Protein 4EEZ (pdb70)

Radius of gyration: 28.67 Å; Cα contacts (8 Å, |Δi|>4): 1860; chains: 2; bounding box: 66×74×79 Å

Nearest PDB structures (foldseek):
  4eez-assembly1_B  TM=1.003E+00  e=6.822E-79  Lactococcus lactis subsp. lactis KF147
  4eex-assembly1_B  TM=1.002E+00  e=4.364E-74  Lactococcus lactis subsp. lactis KF147
  2eer-assembly1_B  TM=9.083E-01  e=1.477E-36  Sulfurisphaera tokodaii str. 7
  1jvb-assembly1_A  TM=9.430E-01  e=3.984E-35  Saccharolobus solfataricus
  1nto-assembly2_E  TM=9.314E-01  e=1.771E-34  Saccharolobus solfataricus

Solvent-accessible surface area: 26015 Å² total; per-residue (Å²): 24,78,0,0,10,2,66,166,123,27,73,5,48,1,55,80,57,136,58,156,32,127,90,30,114,75,72,10,0,23,0,56,8,23,22,0,0,0,7,53,21,3,10,18,1,0,47,26,51,38,38,104,66,46,41,21,2,1,0,2,0,0,0,0,48,1,99,86,58,8,102,109,19,114,51,7,121,93,46,23,74,0,3,2,14,8,9,15,34,6,44,38,147,35,92,10,20,108,71,55,39,14,5,15,1,100,128,36,94,13,0,0,46,54,38,48,2,0,0,0,67,43,4,22,3,10,3,92,32,6,24,108,10,34,148,65,6,69,30,37,31,0,0,0,0,1,7,0,0,4,9,0,12,39,0,0,78,41,3,51,17,127,101,42,22,58,0,0,0,2,7,1,17,11,31,0,2,5,0,0,5,0,0,67,69,37,40,36,1,85,0,0,0,4,16,140,48,80,95,24,1,77,35,0,110,178,32,19,4,53,44,41,5,23,25,53,118,73,81,2,25,86,52,0,54,144,45,27,76,46,58,4,0,32,0,0,0,0,14,16,67,51,94,102,7,0,48,28,0,5,50,0,4,41,7,82,1,31,0,0,1,9,7,8,10,103,34,83,2,32,0,38,1,61,29,0,4,104,47,13,0,40,1,5,5,4,13,15,5,14,73,121,8,8,41,54,0,0,81,46,6,25,99,59,96,2,130,2,51,46,47,60,40,136,14,121,43,1,37,83,0,2,70,41,24,113,62,26,145,9,65,6,11,33,0,0,50,38,114,38,64,0,0,8,2,66,162,120,26,72,5,62,2,54,73,52,147,57,168,34,131,92,29,118,75,72,8,0,20,0,58,9,22,21,0,0,1,0,95,26,4,19,70,2,0,47,26,86,94,37,100,63,46,39,22,1,1,0,4,0,0,0,0,48,2,111,85,58,10,106,109,18,114,49,7,127,90,49,28,77,0,4,2,12,39,12,16,30,4,44,39,149,38,92,10,17,109,74,48,35,14,27,31,1,118,125,38,84,16,0,2,55,55,38,52,2,0,0,0,67,39,5,24,3,11,2,91,29,6,21,107,10,27,143,66,6,62,29,39,27,0,0,4,0,0,12,5,0,2,4,0,12,44,0,1,77,40,3,53,15,132,105,46,20,54,0,0,0,4,8,4,25,53,38,0,11,5,0,0,8,0,0,58,66,35,38,38,2,85,0,0,0,4,19,144,47,83,109,88,1,92,75,2,112,180,44,22,2,56,39,39,2,39,24,68,79,72,72,0,22,102,64,0,60,75,44,28,67,46,55,4,0,30,0,0,0,0,19,29,78,47,78,114,8,0,44,23,0,18,48,0,7,39,7,84,1,25,0,0,0,16,20,49,20,120,86,118,0,25,4,45,1,17,64,6,5,48,37,7,3,30,1,1,7,9,61,6,6,16,69,123,9,9,40,50,0,0,83,45,5,21,96,62,81,2,138,4,72,41,45,57,46,143,10,100,50,1,40,80,0,3,66,41,41,125,66,64,158,35,76,26,29,34,0,0,44,31,57,89,171,222

Secondary structure (P-SEA, 3-state):
cbbbbcccccccbbbbbbbbbccccccccccccccccccaaaaaaaaccccccccbbbbccccccccccccccccccccbbbbbccccccccccccccccccccccccccccccccccccccccccccccccccccccaaaaaaaccaaaaaaaaaaaacccccbbbbbccccaaaaaaaaaaccccccbbbbbcccaaaaaaaaaacccccccccccaaaaaaaaaaccccccccccccccaaaaaaaaaaccccbbbbbcccccbbbbbccccccccbbbbbccccccaaaaaaaaaaaaacccccccccccccaaaaaaaaaaacccccbbbbbcc/cbbbbbcccccccccbbbbbbccccccbbbbcccbbbbcaaaaaaaacccccccccbbbccccccccccccccccccccbbbbbccccccccccccccccccccccccccccccccccccccccccccccccccccccaaaaaaaacaaaaaaaaaaaacccccbbbbbcccccaaaaaaaaaccccccbbbbbcccaaaaaaaaaaccccccccccccaaaaaaaaaccccccbbbbccccaaaaaaaaaaccccbbbbbcccccbbbbbccccccccbbbbbbcccccaaaaaaaaaaaaacccccccccccccaaaaaaaaaaaccccccccccccccc

Structure (mmCIF, N/CA/C/O backbone):
data_4EEZ
#
_entry.id   4EEZ
#
_cell.length_a   124.396
_cell.length_b   126.546
_cell.length_c   94.225
_cell.angle_alpha   90.000
_cell.angle_beta   90.000
_cell.angle_gamma   90.000
#
_symmetry.space_group_name_H-M   'C 2 2 21'
#
loop_
_entity.id
_entity.type
_entity.pdbx_description
1 polymer 'Alcohol dehydrogenase 1'
2 non-polymer 'ZINC ION'
3 non-polymer 'TETRAETHYLENE GLYCOL'
4 water water
#
loop_
_atom_site.group_PDB
_atom_site.id
_atom_site.type_symbol
_atom_site.label_atom_id
_atom_site.label_alt_id
_atom_site.label_comp_id
_atom_site.label_asym_id
_atom_site.label_entity_id
_atom_site.label_seq_id
_atom_site.pdbx_PDB_ins_code
_atom_site.Cartn_x
_atom_site.Cartn_y
_atom_site.Cartn_z
_atom_site.occupancy
_atom_site.B_iso_or_equiv
_atom_site.auth_seq_id
_atom_site.auth_comp_id
_atom_site.auth_asym_id
_atom_site.auth_atom_id
_atom_site.pdbx_PDB_model_num
ATOM 1 N N . MET A 1 1 ? 13.850 -11.466 -43.498 1.00 34.34 1 MET A N 1
ATOM 2 C CA . MET A 1 1 ? 12.856 -10.877 -42.534 1.00 35.89 1 MET A CA 1
ATOM 3 C C . MET A 1 1 ? 13.012 -9.355 -42.545 1.00 33.94 1 MET A C 1
ATOM 4 O O . MET A 1 1 ? 13.944 -8.868 -43.167 1.00 36.01 1 MET A O 1
ATOM 9 N N . LYS A 1 2 ? 12.083 -8.615 -41.933 1.00 33.15 2 LYS A N 1
ATOM 10 C CA . LYS A 1 2 ? 12.078 -7.137 -41.965 1.00 31.16 2 LYS A CA 1
ATOM 11 C C . LYS A 1 2 ? 12.921 -6.629 -40.776 1.00 31.11 2 LYS A C 1
ATOM 12 O O . LYS A 1 2 ? 12.780 -7.139 -39.646 1.00 28.09 2 LYS A O 1
ATOM 16 N N . ALA A 1 3 ? 13.795 -5.648 -41.054 1.00 29.04 3 ALA A N 1
ATOM 17 C CA . ALA A 1 3 ? 14.639 -4.987 -40.054 1.00 27.99 3 ALA A CA 1
ATOM 18 C C . ALA A 1 3 ? 14.647 -3.451 -40.221 1.00 26.71 3 ALA A C 1
ATOM 19 O O . ALA A 1 3 ? 14.463 -2.950 -41.347 1.00 27.16 3 ALA A O 1
ATOM 21 N N . ALA A 1 4 ? 14.892 -2.713 -39.135 1.00 24.94 4 ALA A N 1
ATOM 22 C CA . ALA A 1 4 ? 15.151 -1.274 -39.191 1.00 24.18 4 ALA A CA 1
ATOM 23 C C . ALA A 1 4 ? 16.628 -1.128 -39.046 1.00 24.50 4 ALA A C 1
ATOM 24 O O . ALA A 1 4 ? 17.171 -1.606 -38.031 1.00 24.56 4 ALA A O 1
ATOM 26 N N . VAL A 1 5 ? 17.268 -0.429 -39.977 1.00 22.57 5 VAL A N 1
ATOM 27 C CA . VAL A 1 5 ? 18.724 -0.328 -39.982 1.00 22.19 5 VAL A CA 1
ATOM 28 C C . VAL A 1 5 ? 19.217 1.121 -40.084 1.00 22.01 5 VAL A C 1
ATOM 29 O O . VAL A 1 5 ? 18.508 1.986 -40.569 1.00 22.83 5 VAL A O 1
ATOM 33 N N . VAL A 1 6 ? 20.458 1.354 -39.673 1.00 21.40 6 VAL A N 1
ATOM 34 C CA . VAL A 1 6 ? 21.135 2.648 -39.872 1.00 21.95 6 VAL A CA 1
ATOM 35 C C . VAL A 1 6 ? 21.230 2.911 -41.363 1.00 24.84 6 VAL A C 1
ATOM 36 O O . VAL A 1 6 ? 21.546 1.965 -42.145 1.00 25.94 6 VAL A O 1
ATOM 40 N N . ARG A 1 7 ? 20.880 4.131 -41.781 1.00 25.06 7 ARG A N 1
ATOM 41 C CA . ARG A 1 7 ? 20.933 4.470 -43.213 1.00 27.75 7 ARG A CA 1
ATOM 42 C C . ARG A 1 7 ? 22.352 4.513 -43.773 1.00 30.91 7 ARG A C 1
ATOM 43 O O . ARG A 1 7 ? 23.340 4.747 -43.049 1.00 30.46 7 ARG A O 1
ATOM 51 N N . HIS A 1 8 ? 22.443 4.326 -45.079 1.00 32.38 8 HIS A N 1
ATOM 52 C CA . HIS A 1 8 ? 23.722 4.353 -45.773 1.00 36.07 8 HIS A CA 1
ATOM 53 C C . HIS A 1 8 ? 24.523 5.629 -45.465 1.00 35.76 8 HIS A C 1
ATOM 54 O O . HIS A 1 8 ? 25.735 5.591 -45.182 1.00 36.85 8 HIS A O 1
ATOM 61 N N . ASN A 1 9 ? 23.838 6.766 -45.458 1.00 36.55 9 ASN A N 1
ATOM 62 C CA A ASN A 1 9 ? 24.409 8.043 -45.007 0.50 36.55 9 ASN A CA 1
ATOM 63 C CA B ASN A 1 9 ? 24.424 8.012 -44.991 0.50 36.21 9 ASN A CA 1
ATOM 64 C C . ASN A 1 9 ? 23.706 8.417 -43.691 1.00 35.61 9 ASN A C 1
ATOM 65 O O . ASN A 1 9 ? 22.623 9.013 -43.735 1.00 35.23 9 ASN A O 1
ATOM 74 N N . PRO A 1 10 ? 24.306 8.066 -42.500 1.00 34.63 10 PRO A N 1
ATOM 75 C CA . PRO A 1 10 ? 23.462 8.212 -41.297 1.00 32.75 10 PRO A CA 1
ATOM 76 C C . PRO A 1 10 ? 22.823 9.592 -41.085 1.00 32.79 10 PRO A C 1
ATOM 77 O O . PRO A 1 10 ? 23.543 10.605 -40.991 1.00 32.64 10 PRO A O 1
ATOM 81 N N . ASP A 1 11 ? 21.486 9.648 -40.974 1.00 30.56 11 ASP A N 1
ATOM 82 C CA . ASP A 1 11 ? 20.860 10.952 -40.903 1.00 30.06 11 ASP A CA 1
ATOM 83 C C . ASP A 1 11 ? 19.941 11.092 -39.715 1.00 29.24 11 ASP A C 1
ATOM 84 O O . ASP A 1 11 ? 19.171 12.033 -39.682 1.00 30.64 11 ASP A O 1
ATOM 89 N N . GLY A 1 12 ? 20.015 10.170 -38.745 1.00 26.73 12 GLY A N 1
ATOM 90 C CA . GLY A 1 12 ? 19.170 10.227 -37.527 1.00 24.90 12 GLY A CA 1
ATOM 91 C C . GLY A 1 12 ? 17.969 9.292 -37.650 1.00 24.99 12 GLY A C 1
ATOM 92 O O . GLY A 1 12 ? 17.286 9.086 -36.671 1.00 25.38 12 GLY A O 1
ATOM 93 N N . TYR A 1 13 ? 17.777 8.656 -38.822 1.00 24.51 13 TYR A N 1
ATOM 94 C CA . TYR A 1 13 ? 16.511 7.850 -39.098 1.00 25.66 13 TYR A CA 1
ATOM 95 C C . TYR A 1 13 ? 16.805 6.399 -39.555 1.00 26.38 13 TYR A C 1
ATOM 96 O O . TYR A 1 13 ? 17.956 6.068 -39.844 1.00 25.91 13 TYR A O 1
ATOM 105 N N . ALA A 1 14 ? 15.778 5.548 -39.674 1.00 25.10 14 ALA A N 1
ATOM 106 C CA . ALA A 1 14 ? 16.006 4.181 -40.089 1.00 25.41 14 ALA A CA 1
ATOM 107 C C . ALA A 1 14 ? 15.515 3.946 -41.546 1.00 25.32 14 ALA A C 1
ATOM 108 O O . ALA A 1 14 ? 14.559 4.546 -41.952 1.00 25.69 14 ALA A O 1
ATOM 110 N N . ASP A 1 15 ? 16.142 2.998 -42.247 1.00 27.49 15 ASP A N 1
ATOM 111 C CA . ASP A 1 15 ? 15.573 2.339 -43.425 1.00 29.16 15 ASP A CA 1
ATOM 112 C C . ASP A 1 15 ? 14.929 1.036 -42.981 1.00 28.86 15 ASP A C 1
ATOM 113 O O . ASP A 1 15 ? 15.464 0.358 -42.114 1.00 28.04 15 ASP A O 1
ATOM 118 N N . LEU A 1 16 ? 13.779 0.690 -43.556 1.00 28.39 16 LEU A N 1
ATOM 119 C CA . LEU A 1 16 ? 13.177 -0.636 -43.363 1.00 29.42 16 LEU A CA 1
ATOM 120 C C . LEU A 1 16 ? 13.559 -1.533 -44.530 1.00 30.82 16 LEU A C 1
ATOM 121 O O . LEU A 1 16 ? 13.207 -1.221 -45.681 1.00 30.80 16 LEU A O 1
ATOM 126 N N . VAL A 1 17 ? 14.308 -2.604 -44.234 1.00 30.64 17 VAL A N 1
ATOM 127 C CA . VAL A 1 17 ? 14.891 -3.471 -45.255 1.00 32.87 17 VAL A CA 1
ATOM 128 C C . VAL A 1 17 ? 14.558 -4.957 -44.978 1.00 34.51 17 VAL A C 1
ATOM 129 O O . VAL A 1 17 ? 14.065 -5.333 -43.875 1.00 33.22 17 VAL A O 1
ATOM 133 N N . GLU A 1 18 ? 14.828 -5.786 -45.983 1.00 35.31 18 GLU A N 1
ATOM 134 C CA . GLU A 1 18 ? 14.669 -7.216 -45.890 1.00 38.00 18 GLU A CA 1
ATOM 135 C C . GLU A 1 18 ? 16.069 -7.779 -45.737 1.00 38.66 18 GLU A C 1
ATOM 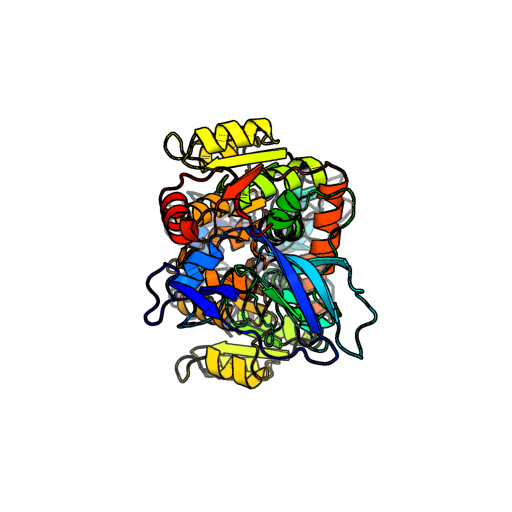136 O O . GLU A 1 18 ? 16.908 -7.552 -46.595 1.00 39.80 18 GLU A O 1
ATOM 142 N N . LYS A 1 19 ? 16.305 -8.508 -44.650 1.00 37.67 19 LYS A N 1
ATOM 143 C CA . LYS A 1 19 ? 17.618 -9.026 -44.312 1.00 38.72 19 LYS A CA 1
ATOM 144 C C . LYS A 1 19 ? 17.511 -10.527 -44.063 1.00 37.98 19 LYS A C 1
ATOM 145 O O . LYS A 1 19 ? 16.534 -11.003 -43.494 1.00 36.93 19 LYS A O 1
ATOM 151 N N . GLU A 1 20 ? 18.547 -11.267 -44.426 1.00 38.11 20 GLU A N 1
ATOM 152 C CA . GLU A 1 20 ? 18.542 -12.674 -44.170 1.00 36.98 20 GLU A CA 1
ATOM 153 C C . GLU A 1 20 ? 19.678 -12.984 -43.198 1.00 35.03 20 GLU A C 1
ATOM 154 O O . GLU A 1 20 ? 20.824 -12.569 -43.420 1.00 32.56 20 GLU A O 1
ATOM 160 N N . LEU A 1 21 ? 19.352 -13.604 -42.053 1.00 32.69 21 LEU A N 1
ATOM 161 C CA . LEU A 1 21 ? 20.368 -13.736 -41.009 1.00 31.66 21 LEU A CA 1
ATOM 162 C C . LEU A 1 21 ? 21.337 -14.853 -41.359 1.00 32.55 21 LEU A C 1
ATOM 163 O O . LEU A 1 21 ? 20.936 -15.843 -41.978 1.00 33.39 21 LEU A O 1
ATOM 168 N N . ARG A 1 22 ? 22.613 -14.680 -41.021 1.00 31.73 22 ARG A N 1
ATOM 169 C CA . ARG A 1 22 ? 23.598 -15.769 -41.226 1.00 33.58 22 ARG A CA 1
ATOM 170 C C . ARG A 1 22 ? 23.224 -16.992 -40.331 1.00 34.17 22 ARG A C 1
ATOM 171 O O . ARG A 1 22 ? 22.341 -16.861 -39.425 1.00 33.94 22 ARG A O 1
ATOM 179 N N . ALA A 1 23 ? 23.884 -18.142 -40.529 1.00 33.52 23 ALA A N 1
ATOM 180 C CA . ALA A 1 23 ? 23.580 -19.323 -39.723 1.00 33.44 23 ALA A CA 1
ATOM 181 C C . ALA A 1 23 ? 24.167 -19.063 -38.321 1.00 32.26 23 ALA A C 1
ATOM 182 O O . ALA A 1 23 ? 25.137 -18.349 -38.186 1.00 30.97 23 ALA A O 1
ATOM 184 N N . ILE A 1 24 ? 23.587 -19.656 -37.284 1.00 33.04 24 ILE A N 1
ATOM 185 C CA . ILE A 1 24 ? 24.110 -19.426 -35.906 1.00 31.80 24 ILE A CA 1
ATOM 186 C C . ILE A 1 24 ? 25.345 -20.248 -35.603 1.00 32.38 24 ILE A C 1
ATOM 187 O O . ILE A 1 24 ? 25.520 -21.304 -36.186 1.00 31.49 24 ILE A O 1
ATOM 192 N N . LYS A 1 25 ? 26.201 -19.746 -34.718 1.00 31.10 25 LYS A N 1
ATOM 193 C CA . LYS A 1 25 ? 27.407 -20.469 -34.297 1.00 32.69 25 LYS A CA 1
ATOM 194 C C . LYS A 1 25 ? 27.057 -21.378 -33.120 1.00 31.05 25 LYS A C 1
ATOM 195 O O . LYS A 1 25 ? 25.899 -21.302 -32.627 1.00 30.59 25 LYS A O 1
ATOM 201 N N . PRO A 1 26 ? 28.004 -22.234 -32.663 1.00 30.27 26 PRO A N 1
ATOM 202 C CA . PRO A 1 26 ? 27.565 -23.209 -31.650 1.00 30.59 26 PRO A CA 1
ATOM 203 C C . PRO A 1 26 ? 27.206 -22.644 -30.267 1.00 30.27 26 PRO A C 1
ATOM 204 O O . PRO A 1 26 ? 26.509 -23.337 -29.490 1.00 30.62 26 PRO A O 1
ATOM 208 N N . ASN A 1 27 ? 27.632 -21.413 -29.972 1.00 28.03 27 ASN A N 1
ATOM 209 C CA . ASN A 1 27 ? 27.295 -20.780 -28.709 1.00 27.90 27 ASN A CA 1
ATOM 210 C C . ASN A 1 27 ? 26.153 -19.747 -28.892 1.00 27.01 27 ASN A C 1
ATOM 211 O O . ASN A 1 27 ? 25.926 -18.896 -28.031 1.00 27.55 27 ASN A O 1
ATOM 216 N N . GLU A 1 28 ? 25.462 -19.772 -30.021 1.00 27.44 28 GLU A N 1
ATOM 217 C CA . GLU A 1 28 ? 24.447 -18.739 -30.276 1.00 25.98 28 GLU A CA 1
ATOM 218 C C . GLU A 1 28 ? 23.030 -19.262 -30.271 1.00 27.04 28 GLU A C 1
ATOM 219 O O . GLU A 1 28 ? 22.827 -20.469 -30.289 1.00 25.85 28 GLU A O 1
ATOM 225 N N . ALA A 1 29 ? 22.041 -18.357 -30.241 1.00 27.09 29 ALA A N 1
ATOM 226 C CA . ALA A 1 29 ? 20.653 -18.784 -30.391 1.00 27.53 29 ALA A CA 1
ATOM 227 C C . ALA A 1 29 ? 20.019 -17.864 -31.412 1.00 27.59 29 ALA A C 1
ATOM 228 O O . ALA A 1 29 ? 20.471 -16.727 -31.576 1.00 28.17 29 ALA A O 1
ATOM 230 N N . LEU A 1 30 ? 19.034 -18.385 -32.141 1.00 27.79 30 LEU A N 1
ATOM 231 C CA . LEU A 1 30 ? 18.221 -17.566 -33.014 1.00 26.79 30 LEU A CA 1
ATOM 232 C C . LEU A 1 30 ? 16.904 -17.271 -32.327 1.00 26.88 30 LEU A C 1
ATOM 233 O O . LEU A 1 30 ? 16.248 -18.220 -31.856 1.00 28.80 30 LEU A O 1
ATOM 238 N N . LEU A 1 31 ? 16.510 -15.986 -32.311 1.00 26.52 31 LEU A N 1
ATOM 239 C CA . LEU A 1 31 ? 15.215 -15.513 -31.742 1.00 26.76 31 LEU A CA 1
ATOM 240 C C . LEU A 1 31 ? 14.242 -15.122 -32.816 1.00 27.24 31 LEU A C 1
ATOM 241 O O . LEU A 1 31 ? 14.639 -14.481 -33.780 1.00 27.71 31 LEU A O 1
ATOM 246 N N . ASP A 1 32 ? 12.977 -15.497 -32.606 1.00 29.07 32 ASP A N 1
ATOM 247 C CA . ASP A 1 32 ? 11.828 -14.817 -33.203 1.00 31.22 32 ASP A CA 1
ATOM 248 C C . ASP A 1 32 ? 11.425 -13.688 -32.285 1.00 29.60 32 ASP A C 1
ATOM 249 O O . ASP A 1 32 ? 10.957 -13.927 -31.156 1.00 28.41 32 ASP A O 1
ATOM 254 N N . MET A 1 33 ? 11.598 -12.468 -32.762 1.00 28.37 33 MET A N 1
ATOM 255 C CA . MET A 1 33 ? 11.417 -11.333 -31.848 1.00 27.40 33 MET A CA 1
ATOM 256 C C . MET A 1 33 ? 9.993 -11.151 -31.549 1.00 27.14 33 MET A C 1
ATOM 257 O O . MET A 1 33 ? 9.182 -11.323 -32.421 1.00 27.24 33 MET A O 1
ATOM 262 N N . GLU A 1 34 ? 9.699 -10.751 -30.320 1.00 26.61 34 GLU A N 1
ATOM 263 C CA . GLU A 1 34 ? 8.382 -10.313 -29.925 1.00 27.10 34 GLU A CA 1
ATOM 264 C C . GLU A 1 34 ? 8.245 -8.791 -29.884 1.00 27.19 34 GLU A C 1
ATOM 265 O O . GLU A 1 34 ? 7.269 -8.276 -30.404 1.00 27.10 34 GLU A O 1
ATOM 271 N N . TYR A 1 35 ? 9.224 -8.073 -29.265 1.00 24.60 35 TYR A N 1
ATOM 272 C CA . TYR A 1 35 ? 9.137 -6.627 -28.981 1.00 22.84 35 TYR A CA 1
ATOM 273 C C . TYR A 1 35 ? 10.504 -6.042 -29.031 1.00 23.65 35 TYR A C 1
ATOM 274 O O . TYR A 1 35 ? 11.483 -6.760 -28.778 1.00 22.35 35 TYR A O 1
ATOM 283 N N . CYS A 1 36 ? 10.614 -4.777 -29.408 1.00 23.57 36 CYS A N 1
ATOM 284 C CA . CYS A 1 36 ? 11.902 -4.064 -29.203 1.00 21.85 36 CYS A CA 1
ATOM 285 C C . CYS A 1 36 ? 11.574 -2.578 -28.878 1.00 22.80 36 CYS A C 1
ATOM 286 O O . CYS A 1 36 ? 10.942 -1.889 -29.691 1.00 21.98 36 CYS A O 1
ATOM 289 N N . GLY A 1 37 ? 11.959 -2.086 -27.696 1.00 21.56 37 GLY A N 1
ATOM 290 C CA . GLY A 1 37 ? 11.675 -0.715 -27.369 1.00 20.08 37 GLY A CA 1
ATOM 291 C C . GLY A 1 37 ? 12.560 0.208 -28.172 1.00 24.03 37 GLY A C 1
ATOM 292 O O . GLY A 1 37 ? 13.616 -0.215 -28.612 1.00 24.14 37 GLY A O 1
ATOM 293 N N . VAL A 1 38 ? 12.106 1.449 -28.404 1.00 22.88 38 VAL A N 1
ATOM 294 C CA . VAL A 1 38 ? 12.952 2.489 -28.983 1.00 24.29 38 VAL A CA 1
ATOM 295 C C . VAL A 1 38 ? 13.606 3.371 -27.887 1.00 24.09 38 VAL A C 1
ATOM 296 O O . VAL A 1 38 ? 12.908 3.962 -27.094 1.00 25.50 38 VAL A O 1
ATOM 300 N N . CYS A 1 39 ? 14.930 3.512 -27.906 1.00 25.07 39 CYS A N 1
ATOM 301 C CA . CYS A 1 39 ? 15.691 4.226 -26.845 1.00 24.81 39 CYS A CA 1
ATOM 302 C C . CYS A 1 39 ? 16.391 5.405 -27.504 1.00 25.62 39 CYS A C 1
ATOM 303 O O . CYS A 1 39 ? 16.725 5.353 -28.715 1.00 25.19 39 CYS A O 1
ATOM 306 N N . HIS A 1 40 ? 16.627 6.474 -26.739 1.00 24.35 40 HIS A N 1
ATOM 307 C CA . HIS A 1 40 ? 17.305 7.638 -27.311 1.00 23.99 40 HIS A CA 1
ATOM 308 C C . HIS A 1 40 ? 18.662 7.214 -27.866 1.00 23.69 40 HIS A C 1
ATOM 309 O O . HIS A 1 40 ? 19.152 7.788 -28.837 1.00 24.24 40 HIS A O 1
ATOM 316 N N . THR A 1 41 ? 19.282 6.189 -27.306 1.00 22.04 41 THR A N 1
ATOM 317 C CA . THR A 1 41 ? 20.577 5.785 -27.848 1.00 24.04 41 THR A CA 1
ATOM 318 C C . THR A 1 41 ? 20.464 5.287 -29.316 1.00 23.84 41 THR A C 1
ATOM 319 O O . THR A 1 41 ? 21.360 5.528 -30.080 1.00 24.41 41 THR A O 1
ATOM 323 N N . ASP A 1 42 ? 19.400 4.571 -29.673 1.00 23.12 42 ASP A N 1
ATOM 324 C CA . ASP A 1 42 ? 19.124 4.288 -31.126 1.00 22.89 42 ASP A CA 1
ATOM 325 C C . ASP A 1 42 ? 19.193 5.541 -31.982 1.00 22.17 42 ASP A C 1
ATOM 326 O O . ASP A 1 42 ? 19.723 5.515 -33.072 1.00 21.89 42 ASP A O 1
ATOM 331 N N . LEU A 1 43 ? 18.568 6.633 -31.539 1.00 24.02 43 LEU A N 1
ATOM 332 C CA . LEU A 1 43 ? 18.629 7.902 -32.294 1.00 23.78 43 LEU A CA 1
ATOM 333 C C . LEU A 1 43 ? 20.023 8.461 -32.380 1.00 23.80 43 LEU A C 1
ATOM 334 O O . LEU A 1 43 ? 20.392 8.934 -33.475 1.00 23.62 43 LEU A O 1
ATOM 339 N N . HIS A 1 44 ? 20.782 8.427 -31.266 1.00 24.55 44 HIS A N 1
ATOM 340 C CA . HIS A 1 44 ? 22.219 8.861 -31.379 1.00 25.55 44 HIS A CA 1
ATOM 341 C C . HIS A 1 44 ? 22.994 7.968 -32.364 1.00 25.44 44 HIS A C 1
ATOM 342 O O . HIS A 1 44 ? 23.824 8.460 -33.167 1.00 26.15 44 HIS A O 1
ATOM 349 N N . VAL A 1 45 ? 22.721 6.659 -32.330 1.00 23.89 45 VAL A N 1
ATOM 350 C CA . VAL A 1 45 ? 23.476 5.755 -33.219 1.00 23.65 45 VAL A CA 1
ATOM 351 C C . VAL A 1 45 ? 23.120 6.109 -34.668 1.00 25.75 45 VAL A C 1
ATOM 352 O O . VAL A 1 45 ? 24.002 6.302 -35.505 1.00 29.19 45 VAL A O 1
ATOM 356 N N . ALA A 1 46 ? 21.820 6.179 -34.975 1.00 24.75 46 ALA A N 1
ATOM 357 C CA . ALA A 1 46 ? 21.335 6.444 -36.338 1.00 24.66 46 ALA A CA 1
ATOM 358 C C . ALA A 1 46 ? 21.773 7.809 -36.922 1.00 23.67 46 ALA A C 1
ATOM 359 O O . ALA A 1 46 ? 21.804 8.004 -38.161 1.00 24.36 46 ALA A O 1
ATOM 361 N N . ALA A 1 47 ? 22.066 8.740 -36.011 1.00 26.51 47 ALA A N 1
ATOM 362 C CA . ALA A 1 47 ? 22.576 10.119 -36.349 1.00 27.83 47 ALA A CA 1
ATOM 363 C C . ALA A 1 47 ? 24.073 10.120 -36.632 1.00 28.10 47 ALA A C 1
ATOM 364 O O . ALA A 1 47 ? 24.656 11.119 -37.106 1.00 30.90 47 ALA A O 1
ATOM 366 N N . GLY A 1 48 ? 24.733 9.014 -36.363 1.00 27.86 48 GLY A N 1
ATOM 367 C CA . GLY A 1 48 ? 26.186 8.990 -36.586 1.00 29.36 48 GLY A CA 1
ATOM 368 C C . GLY A 1 48 ? 26.998 9.574 -35.432 1.00 30.68 48 GLY A C 1
ATOM 369 O O . GLY A 1 48 ? 28.180 9.755 -35.571 1.00 29.99 48 GLY A O 1
ATOM 370 N N . ASP A 1 49 ? 26.354 9.849 -34.294 1.00 30.14 49 ASP A N 1
ATOM 371 C CA . ASP A 1 49 ? 27.046 10.464 -33.157 1.00 32.66 49 ASP A CA 1
ATOM 372 C C . ASP A 1 49 ? 28.248 9.633 -32.689 1.00 32.83 49 ASP A C 1
ATOM 373 O O . ASP A 1 49 ? 29.278 10.196 -32.249 1.00 33.25 49 ASP A O 1
ATOM 378 N N . PHE A 1 50 ? 28.124 8.317 -32.791 1.00 30.67 50 PHE A N 1
ATOM 379 C CA . PHE A 1 50 ? 29.213 7.448 -32.400 1.00 32.43 50 PHE A CA 1
ATOM 380 C C . PHE A 1 50 ? 29.933 6.765 -33.558 1.00 32.71 50 PHE A C 1
ATOM 381 O O . PHE A 1 50 ? 30.454 5.642 -33.414 1.00 33.41 50 PHE A O 1
ATOM 389 N N . GLY A 1 51 ? 29.986 7.453 -34.695 1.00 31.32 51 GLY A N 1
ATOM 390 C CA . GLY A 1 51 ? 30.553 6.846 -35.902 1.00 33.10 51 GLY A CA 1
ATOM 391 C C . GLY A 1 51 ? 29.531 6.224 -36.855 1.00 32.51 51 GLY A C 1
ATOM 392 O O . GLY A 1 51 ? 28.340 6.078 -36.523 1.00 32.03 51 GLY A O 1
ATOM 393 N N . ASN A 1 52 ? 29.998 5.915 -38.081 1.00 32.05 52 ASN A N 1
ATOM 394 C CA . ASN A 1 52 ? 29.136 5.487 -39.148 1.00 30.73 52 ASN A CA 1
ATOM 395 C C . ASN A 1 52 ? 28.818 3.986 -39.047 1.00 30.01 52 ASN A C 1
ATOM 396 O O . ASN A 1 52 ? 29.677 3.164 -39.332 1.00 29.00 52 ASN A O 1
ATOM 401 N N . LYS A 1 53 ? 27.579 3.614 -38.699 1.00 27.77 53 LYS A N 1
ATOM 402 C CA . LYS A 1 53 ? 27.238 2.182 -38.562 1.00 26.80 53 LYS A CA 1
ATOM 403 C C . LYS A 1 53 ? 26.211 1.792 -39.587 1.00 26.61 53 LYS A C 1
ATOM 404 O O . LYS A 1 53 ? 25.273 1.025 -39.330 1.00 25.14 53 LYS A O 1
ATOM 410 N N . ALA A 1 54 ? 26.374 2.355 -40.800 1.00 27.63 54 ALA A N 1
ATOM 411 C CA . ALA A 1 54 ? 25.468 2.087 -41.853 1.00 26.86 54 ALA A CA 1
ATOM 412 C C . ALA A 1 54 ? 25.130 0.603 -42.010 1.00 27.17 54 ALA A C 1
ATOM 413 O O . ALA A 1 54 ? 26.040 -0.231 -42.078 1.00 27.65 54 ALA A O 1
ATOM 415 N N . GLY A 1 55 ? 23.864 0.250 -42.156 1.00 26.63 55 GLY A N 1
ATOM 416 C CA . GLY A 1 55 ? 23.513 -1.182 -42.402 1.00 25.87 55 GLY A CA 1
ATOM 417 C C . GLY A 1 55 ? 23.237 -2.028 -41.135 1.00 25.40 55 GLY A C 1
ATOM 418 O O . GLY A 1 55 ? 22.567 -3.085 -41.198 1.00 26.90 55 GLY A O 1
ATOM 419 N N . THR A 1 56 ? 23.669 -1.564 -39.991 1.00 24.16 56 THR A N 1
ATOM 420 C CA . THR A 1 56 ? 23.478 -2.326 -38.696 1.00 25.10 56 THR A CA 1
ATOM 421 C C . THR A 1 56 ? 22.011 -2.269 -38.237 1.00 24.30 56 THR A C 1
ATOM 422 O O . THR A 1 56 ? 21.402 -1.182 -38.303 1.00 24.57 56 THR A O 1
ATOM 426 N N . VAL A 1 57 ? 21.461 -3.403 -37.783 1.00 22.61 57 VAL A N 1
ATOM 427 C CA . VAL A 1 57 ? 20.118 -3.441 -37.286 1.00 21.83 57 VAL A CA 1
ATOM 428 C C . VAL A 1 57 ? 20.110 -2.699 -35.953 1.00 22.73 57 VAL A C 1
ATOM 429 O O . VAL A 1 57 ? 21.031 -2.939 -35.127 1.00 22.94 57 VAL A O 1
ATOM 433 N N . LEU A 1 58 ? 19.119 -1.804 -35.753 1.00 20.19 58 LEU A N 1
ATOM 434 C CA . LEU A 1 58 ? 19.045 -0.995 -34.569 1.00 21.91 58 LEU A CA 1
ATOM 435 C C . LEU A 1 58 ? 18.402 -1.802 -33.443 1.00 22.52 58 LEU A C 1
ATOM 436 O O . LEU A 1 58 ? 17.970 -2.931 -33.641 1.00 23.48 58 LEU A O 1
ATOM 441 N N . GLY A 1 59 ? 18.375 -1.258 -32.230 1.00 21.83 59 GLY A N 1
ATOM 442 C CA . GLY A 1 59 ? 17.492 -1.865 -31.206 1.00 21.66 59 GLY A CA 1
ATOM 443 C C . GLY A 1 59 ? 18.284 -2.594 -30.106 1.00 20.70 59 GLY A C 1
ATOM 444 O O . GLY A 1 59 ? 18.999 -3.504 -30.370 1.00 19.79 59 GLY A O 1
ATOM 445 N N . HIS A 1 60 ? 18.114 -2.201 -28.859 1.00 18.93 60 HIS A N 1
ATOM 446 C CA . HIS A 1 60 ? 18.728 -2.944 -27.797 1.00 19.86 60 HIS A CA 1
ATOM 447 C C . HIS A 1 60 ? 17.817 -2.925 -26.588 1.00 19.95 60 HIS A C 1
ATOM 448 O O . HIS A 1 60 ? 18.264 -2.907 -25.417 1.00 20.96 60 HIS A O 1
ATOM 455 N N . GLU A 1 61 ? 16.498 -2.968 -26.857 1.00 20.45 61 GLU A N 1
ATOM 456 C CA . GLU A 1 61 ? 15.501 -3.250 -25.832 1.00 19.89 61 GLU A CA 1
ATOM 457 C C . GLU A 1 61 ? 14.669 -4.435 -26.346 1.00 21.73 61 GLU A C 1
ATOM 458 O O . GLU A 1 61 ? 13.457 -4.372 -26.385 1.00 19.82 61 GLU A O 1
ATOM 464 N N . GLY A 1 62 ? 15.347 -5.492 -26.823 1.00 20.05 62 GLY A N 1
ATOM 465 C CA . GLY A 1 62 ? 14.656 -6.566 -27.532 1.00 20.88 62 GLY A CA 1
ATOM 466 C C . GLY A 1 62 ? 14.220 -7.675 -26.584 1.00 21.89 62 GLY A C 1
ATOM 467 O O . GLY A 1 62 ? 14.937 -8.029 -25.594 1.00 21.39 62 GLY A O 1
ATOM 468 N N . ILE A 1 63 ? 13.026 -8.229 -26.861 1.00 21.74 63 ILE A N 1
ATOM 469 C CA . ILE A 1 63 ? 12.497 -9.399 -26.139 1.00 20.54 63 ILE A CA 1
ATOM 470 C C . ILE A 1 63 ? 12.087 -10.426 -27.235 1.00 22.16 63 ILE A C 1
ATOM 471 O O . ILE A 1 63 ? 11.343 -10.051 -28.217 1.00 22.98 63 ILE A O 1
ATOM 476 N N . GLY A 1 64 ? 12.574 -11.645 -27.129 1.00 22.55 64 GLY A N 1
ATOM 477 C CA . GLY A 1 64 ? 12.196 -12.671 -28.170 1.00 24.66 64 GLY A CA 1
ATOM 478 C C . GLY A 1 64 ? 12.238 -14.070 -27.659 1.00 23.57 64 GLY A C 1
ATOM 479 O O . GLY A 1 64 ? 12.661 -14.326 -26.506 1.00 24.45 64 GLY A O 1
ATOM 480 N N . ILE A 1 65 ? 11.786 -14.991 -28.504 1.00 23.51 65 ILE A N 1
ATOM 481 C CA . ILE A 1 65 ? 11.580 -16.413 -28.114 1.00 24.80 65 ILE A CA 1
ATOM 482 C C . ILE A 1 65 ? 12.596 -17.237 -28.864 1.00 23.94 65 ILE A C 1
ATOM 483 O O . ILE A 1 65 ? 12.708 -17.116 -30.077 1.00 25.97 65 ILE A O 1
ATOM 488 N N . VAL A 1 66 ? 13.381 -18.015 -28.158 1.00 25.23 66 VAL A N 1
ATOM 489 C CA . VAL A 1 66 ? 14.400 -18.854 -28.778 1.00 24.30 66 VAL A CA 1
ATOM 490 C C . VAL A 1 66 ? 13.797 -19.872 -29.747 1.00 27.67 66 VAL A C 1
ATOM 491 O O . VAL A 1 66 ? 12.958 -20.664 -29.346 1.00 27.47 66 VAL A O 1
ATOM 495 N N . LYS A 1 67 ? 14.215 -19.811 -31.007 1.00 26.93 67 LYS A N 1
ATOM 496 C CA . LYS A 1 67 ? 13.692 -20.661 -32.024 1.00 31.03 67 LYS A CA 1
ATOM 497 C C . LYS A 1 67 ? 14.692 -21.816 -32.364 1.00 30.96 67 LYS A C 1
ATOM 498 O O . LYS A 1 67 ? 14.271 -22.899 -32.729 1.00 30.85 67 LYS A O 1
ATOM 504 N N . GLU A 1 68 ? 15.996 -21.552 -32.256 1.00 29.66 68 GLU A N 1
ATOM 505 C CA . GLU A 1 68 ? 17.053 -22.480 -32.596 1.00 32.74 68 GLU A CA 1
ATOM 506 C C . GLU A 1 68 ? 18.227 -22.205 -31.636 1.00 31.26 68 GLU A C 1
ATOM 507 O O . GLU A 1 68 ? 18.443 -21.043 -31.256 1.00 28.62 68 GLU A O 1
ATOM 513 N N . ILE A 1 69 ? 18.955 -23.242 -31.228 1.00 30.19 69 ILE A N 1
ATOM 514 C CA . ILE A 1 69 ? 20.187 -23.036 -30.433 1.00 29.98 69 ILE A CA 1
ATOM 515 C C . ILE A 1 69 ? 21.391 -23.698 -31.106 1.00 30.47 69 ILE A C 1
ATOM 516 O O . ILE A 1 69 ? 21.235 -24.688 -31.811 1.00 30.17 69 ILE A O 1
ATOM 521 N N . GLY A 1 70 ? 22.574 -23.162 -30.893 1.00 29.43 70 GLY A N 1
ATOM 522 C CA . GLY A 1 70 ? 23.773 -23.854 -31.291 1.00 32.66 70 GLY A CA 1
ATOM 523 C C . GLY A 1 70 ? 24.015 -25.146 -30.508 1.00 32.69 70 GLY A C 1
ATOM 524 O O . GLY A 1 70 ? 23.470 -25.337 -29.417 1.00 32.53 70 GLY A O 1
ATOM 525 N N . ALA A 1 71 ? 24.894 -25.975 -31.050 1.00 34.52 71 ALA A N 1
ATOM 526 C CA . ALA A 1 71 ? 25.268 -27.296 -30.482 1.00 36.56 71 ALA A CA 1
ATOM 527 C C . ALA A 1 71 ? 25.867 -27.223 -29.072 1.00 37.88 71 ALA A C 1
ATOM 528 O O . ALA A 1 71 ? 25.686 -28.162 -28.287 1.00 38.01 71 ALA A O 1
ATOM 530 N N . ASP A 1 72 ? 26.540 -26.111 -28.717 1.00 38.14 72 ASP A N 1
ATOM 531 C CA . ASP A 1 72 ? 27.122 -25.963 -27.389 1.00 38.94 72 ASP A CA 1
ATOM 532 C C . ASP A 1 72 ? 26.232 -25.268 -26.386 1.00 37.31 72 ASP A C 1
ATOM 533 O O . ASP A 1 72 ? 26.623 -25.119 -25.235 1.00 37.20 72 ASP A O 1
ATOM 538 N N . VAL A 1 73 ? 25.025 -24.878 -26.777 1.00 35.90 73 VAL A N 1
ATOM 539 C CA . VAL A 1 73 ? 24.209 -24.084 -25.845 1.00 34.41 73 VAL A CA 1
ATOM 540 C C . VAL A 1 73 ? 23.524 -24.975 -24.791 1.00 33.91 73 VAL A C 1
ATOM 541 O O . VAL A 1 73 ? 22.808 -25.901 -25.157 1.00 32.87 73 VAL A O 1
ATOM 545 N N . SER A 1 74 ? 23.755 -24.656 -23.504 1.00 33.28 74 SER A N 1
ATOM 546 C CA . SER A 1 74 ? 23.136 -25.362 -22.363 1.00 34.64 74 SER A CA 1
ATOM 547 C C . SER A 1 74 ? 22.319 -24.363 -21.496 1.00 34.74 74 SER A C 1
ATOM 548 O O . SER A 1 74 ? 21.377 -24.761 -20.753 1.00 35.22 74 SER A O 1
ATOM 551 N N . SER A 1 75 ? 22.635 -23.070 -21.620 1.00 31.96 75 SER A N 1
ATOM 552 C CA . SER A 1 75 ? 21.962 -22.087 -20.785 1.00 30.74 75 SER A CA 1
ATOM 553 C C . SER A 1 75 ? 20.579 -21.812 -21.317 1.00 30.52 75 SER A C 1
ATOM 554 O O . SER A 1 75 ? 19.735 -21.443 -20.545 1.00 31.78 75 SER A O 1
ATOM 557 N N . LEU A 1 76 ? 20.327 -21.956 -22.624 1.00 29.56 76 LEU A N 1
ATOM 558 C CA . LEU A 1 76 ? 18.958 -21.693 -23.109 1.00 30.37 76 LEU A CA 1
ATOM 559 C C . LEU A 1 76 ? 18.368 -22.923 -23.776 1.00 31.29 76 LEU A C 1
ATOM 560 O O . LEU A 1 76 ? 19.072 -23.749 -24.302 1.00 31.97 76 LEU A O 1
ATOM 565 N N . GLN A 1 77 ? 17.058 -22.994 -23.847 1.00 32.99 77 GLN A N 1
ATOM 566 C CA . GLN A 1 77 ? 16.443 -23.995 -24.718 1.00 33.63 77 GLN A CA 1
ATOM 567 C C . GLN A 1 77 ? 15.403 -23.348 -25.621 1.00 32.86 77 GLN A C 1
ATOM 568 O O . GLN A 1 77 ? 14.945 -22.254 -25.334 1.00 30.92 77 GLN A O 1
ATOM 574 N N . VAL A 1 78 ? 15.023 -24.027 -26.703 1.00 33.09 78 VAL A N 1
ATOM 575 C CA . VAL A 1 78 ? 13.985 -23.559 -27.591 1.00 32.80 78 VAL A CA 1
ATOM 576 C C . VAL A 1 78 ? 12.717 -23.206 -26.814 1.00 32.92 78 VAL A C 1
ATOM 577 O O . VAL A 1 78 ? 12.267 -23.966 -25.945 1.00 32.70 78 VAL A O 1
ATOM 581 N N . GLY A 1 79 ? 12.099 -22.075 -27.115 1.00 32.17 79 GLY A N 1
ATOM 582 C CA . GLY A 1 79 ? 10.907 -21.690 -26.381 1.00 30.54 79 GLY A CA 1
ATOM 583 C C . GLY A 1 79 ? 11.203 -20.704 -25.235 1.00 31.35 79 GLY A C 1
ATOM 584 O O . GLY A 1 79 ? 10.281 -20.031 -24.774 1.00 30.46 79 GLY A O 1
ATOM 585 N N . ASP A 1 80 ? 12.445 -20.622 -24.753 1.00 29.83 80 ASP A N 1
ATOM 586 C CA . ASP A 1 80 ? 12.801 -19.585 -23.717 1.00 29.34 80 ASP A CA 1
ATOM 587 C C . ASP A 1 80 ? 12.566 -18.186 -24.202 1.00 27.86 80 ASP A C 1
ATOM 588 O O . ASP A 1 80 ? 12.811 -17.876 -25.396 1.00 27.13 80 ASP A O 1
ATOM 593 N N . ARG A 1 81 ? 12.008 -17.344 -23.324 1.00 25.73 81 ARG A N 1
ATOM 594 C CA . ARG A 1 81 ? 11.987 -15.913 -23.600 1.00 26.67 81 ARG A CA 1
ATOM 595 C C . ARG A 1 81 ? 13.245 -15.172 -23.053 1.00 26.07 81 ARG A C 1
ATOM 596 O O . ARG A 1 81 ? 13.578 -15.256 -21.849 1.00 24.41 81 ARG A O 1
ATOM 604 N N . VAL A 1 82 ? 13.918 -14.463 -23.937 1.00 24.24 82 VAL A N 1
ATOM 605 C CA . VAL A 1 82 ? 15.185 -13.795 -23.589 1.00 21.04 82 VAL A CA 1
ATOM 606 C C . VAL A 1 82 ? 15.251 -12.362 -24.101 1.00 21.72 82 VAL A C 1
ATOM 607 O O . VAL A 1 82 ? 14.378 -11.899 -24.885 1.00 23.44 82 VAL A O 1
ATOM 611 N N . SER A 1 83 ? 16.305 -11.636 -23.701 1.00 22.12 83 SER A N 1
ATOM 612 C CA . SER A 1 83 ? 16.461 -10.216 -23.990 1.00 20.21 83 SER A CA 1
ATOM 613 C C . SER A 1 83 ? 17.677 -9.926 -24.894 1.00 21.32 83 SER A C 1
ATOM 614 O O . SER A 1 83 ? 18.651 -10.703 -25.005 1.00 20.57 83 SER A O 1
ATOM 617 N N . VAL A 1 84 ? 17.598 -8.783 -25.580 1.00 21.10 84 VAL A N 1
ATOM 618 C CA . VAL A 1 84 ? 18.655 -8.331 -26.437 1.00 21.53 84 VAL A CA 1
ATOM 619 C C . VAL A 1 84 ? 18.891 -6.889 -25.946 1.00 21.39 84 VAL A C 1
ATOM 620 O O . VAL A 1 84 ? 18.089 -5.937 -26.250 1.00 21.56 84 VAL A O 1
ATOM 624 N N . ALA A 1 85 ? 19.952 -6.749 -25.165 1.00 21.94 85 ALA A N 1
ATOM 625 C CA . ALA A 1 85 ? 20.270 -5.492 -24.474 1.00 20.86 85 ALA A CA 1
ATOM 626 C C . ALA A 1 85 ? 21.507 -4.835 -25.045 1.00 19.31 85 ALA A C 1
ATOM 627 O O . ALA A 1 85 ? 22.229 -5.423 -25.890 1.00 20.95 85 ALA A O 1
ATOM 629 N N . TRP A 1 86 ? 21.753 -3.605 -24.610 1.00 17.27 86 TRP A N 1
ATOM 630 C CA . TRP A 1 86 ? 22.922 -2.859 -25.153 1.00 18.41 86 TRP A CA 1
ATOM 631 C C . TRP A 1 86 ? 24.170 -3.751 -24.941 1.00 19.12 86 TRP A C 1
ATOM 632 O O . TRP A 1 86 ? 25.067 -3.914 -25.848 1.00 20.27 86 TRP A O 1
ATOM 643 N N . PHE A 1 87 ? 24.319 -4.224 -23.697 1.00 18.01 87 PHE A N 1
ATOM 644 C CA . PHE A 1 87 ? 25.513 -5.111 -23.388 1.00 17.65 87 PHE A CA 1
ATOM 645 C C . PHE A 1 87 ? 25.199 -6.466 -23.991 1.00 19.92 87 PHE A C 1
ATOM 646 O O . PHE A 1 87 ? 24.352 -7.228 -23.481 1.00 21.26 87 PHE A O 1
ATOM 654 N N . PHE A 1 88 ? 25.706 -6.732 -25.177 1.00 20.81 88 PHE A N 1
ATOM 655 C CA . PHE A 1 88 ? 25.208 -7.899 -25.951 1.00 19.86 88 PHE A CA 1
ATOM 656 C C . PHE A 1 88 ? 26.220 -9.020 -25.793 1.00 19.99 88 PHE A C 1
ATOM 657 O O . PHE A 1 88 ? 25.818 -10.189 -25.707 1.00 22.97 88 PHE A O 1
ATOM 665 N N . GLU A 1 89 ? 27.502 -8.675 -25.727 1.00 19.65 89 GLU A N 1
ATOM 666 C CA . GLU A 1 89 ? 28.552 -9.674 -25.460 1.00 22.45 89 GLU A CA 1
ATOM 667 C C . GLU A 1 89 ? 29.839 -9.011 -24.921 1.00 24.99 89 GLU A C 1
ATOM 668 O O . GLU A 1 89 ? 30.250 -7.982 -25.472 1.00 26.56 89 GLU A O 1
ATOM 674 N N . GLY A 1 90 ? 30.457 -9.580 -23.855 1.00 23.56 90 GLY A N 1
ATOM 675 C CA . GLY A 1 90 ? 31.771 -9.111 -23.378 1.00 22.43 90 GLY A CA 1
ATOM 676 C C . GLY A 1 90 ? 32.745 -10.232 -23.583 1.00 24.16 90 GLY A C 1
ATOM 677 O O . GLY A 1 90 ? 32.309 -11.342 -23.897 1.00 24.90 90 GLY A O 1
ATOM 678 N N . CYS A 1 91 ? 34.050 -9.952 -23.466 1.00 22.82 91 CYS A N 1
ATOM 679 C CA . CYS A 1 91 ? 35.097 -10.936 -23.708 1.00 25.18 91 CYS A CA 1
ATOM 680 C C . CYS A 1 91 ? 35.101 -12.017 -22.630 1.00 27.06 91 CYS A C 1
ATOM 681 O O . CYS A 1 91 ? 35.443 -13.130 -22.937 1.00 29.03 91 CYS A O 1
ATOM 684 N N . GLY A 1 92 ? 34.704 -11.696 -21.386 1.00 27.26 92 GLY A N 1
ATOM 685 C CA . GLY A 1 92 ? 34.666 -12.702 -20.313 1.00 26.21 92 GLY A CA 1
ATOM 686 C C . GLY A 1 92 ? 35.919 -12.743 -19.462 1.00 26.00 92 GLY A C 1
ATOM 687 O O . GLY A 1 92 ? 35.842 -13.127 -18.316 1.00 29.15 92 GLY A O 1
ATOM 688 N N . HIS A 1 93 ? 37.043 -12.198 -19.920 1.00 23.17 93 HIS A N 1
ATOM 689 C CA . HIS A 1 93 ? 38.313 -12.496 -19.215 1.00 22.40 93 HIS A CA 1
ATOM 690 C C . HIS A 1 93 ? 39.176 -11.287 -18.905 1.00 22.64 93 HIS A C 1
ATOM 691 O O . HIS A 1 93 ? 40.246 -11.425 -18.236 1.00 21.93 93 HIS A O 1
ATOM 698 N N . CYS A 1 94 ? 38.698 -10.112 -19.300 1.00 21.00 94 CYS A N 1
ATOM 699 C CA . CYS A 1 94 ? 39.525 -8.919 -19.056 1.00 21.60 94 CYS A CA 1
ATOM 700 C C . CYS A 1 94 ? 39.254 -8.418 -17.624 1.00 20.62 94 CYS A C 1
ATOM 701 O O . CYS A 1 94 ? 38.397 -8.916 -16.953 1.00 19.63 94 CYS A O 1
ATOM 704 N N . GLU A 1 95 ? 39.946 -7.416 -17.187 1.00 18.70 95 GLU A N 1
ATOM 705 C CA . GLU A 1 95 ? 39.874 -6.983 -15.798 1.00 20.94 95 GLU A CA 1
ATOM 706 C C . GLU A 1 95 ? 38.529 -6.397 -15.537 1.00 19.53 95 GLU A C 1
ATOM 707 O O . GLU A 1 95 ? 38.107 -6.483 -14.403 1.00 21.49 95 GLU A O 1
ATOM 713 N N . TYR A 1 96 ? 37.817 -5.887 -16.554 1.00 20.77 96 TYR A N 1
ATOM 714 C CA . TYR A 1 96 ? 36.394 -5.439 -16.360 1.00 18.74 96 TYR A CA 1
ATOM 715 C C . TYR A 1 96 ? 35.409 -6.587 -16.248 1.00 21.16 96 TYR A C 1
ATOM 716 O O . TYR A 1 96 ? 34.470 -6.563 -15.365 1.00 20.98 96 TYR A O 1
ATOM 725 N N . CYS A 1 97 ? 35.523 -7.537 -17.166 1.00 20.73 97 CYS A N 1
ATOM 726 C CA . CYS A 1 97 ? 34.611 -8.709 -17.131 1.00 23.43 97 CYS A CA 1
ATOM 727 C C . CYS A 1 97 ? 34.788 -9.584 -15.840 1.00 23.43 97 CYS A C 1
ATOM 728 O O . CYS A 1 97 ? 33.868 -10.301 -15.469 1.00 26.94 97 CYS A O 1
ATOM 731 N N . VAL A 1 98 ? 35.978 -9.599 -15.236 1.00 23.15 98 VAL A N 1
ATOM 732 C CA . VAL A 1 98 ? 36.303 -10.532 -14.128 1.00 22.34 98 VAL A CA 1
ATOM 733 C C . VAL A 1 98 ? 36.087 -9.864 -12.762 1.00 22.86 98 VAL A C 1
ATOM 734 O O . VAL A 1 98 ? 35.934 -10.555 -11.748 1.00 24.53 98 VAL A O 1
ATOM 738 N N . SER A 1 99 ? 35.924 -8.531 -12.752 1.00 21.63 99 SER A N 1
ATOM 739 C CA . SER A 1 99 ? 35.764 -7.790 -11.491 1.00 21.71 99 SER A CA 1
ATOM 740 C C . SER A 1 99 ? 34.329 -7.340 -11.248 1.00 21.88 99 SER A C 1
ATOM 741 O O . SER A 1 99 ? 34.071 -6.583 -10.311 1.00 19.84 99 SER A O 1
ATOM 744 N N . GLY A 1 100 ? 33.373 -7.864 -12.029 1.00 19.91 100 GLY A N 1
ATOM 745 C CA . GLY A 1 100 ? 31.950 -7.428 -11.810 1.00 20.03 100 GLY A CA 1
ATOM 746 C C . GLY A 1 100 ? 31.517 -6.135 -12.496 1.00 19.22 100 GLY A C 1
ATOM 747 O O . GLY A 1 100 ? 30.397 -5.656 -12.264 1.00 19.72 100 GLY A O 1
ATOM 748 N N . ASN A 1 101 ? 32.303 -5.710 -13.476 1.00 18.47 101 ASN A N 1
ATOM 749 C CA . ASN A 1 101 ? 32.178 -4.483 -14.221 1.00 18.33 101 ASN A CA 1
ATOM 750 C C . ASN A 1 101 ? 32.144 -4.716 -15.751 1.00 18.88 101 ASN A C 1
ATOM 751 O O . ASN A 1 101 ? 32.723 -3.905 -16.519 1.00 18.96 101 ASN A O 1
ATOM 756 N N . GLU A 1 102 ? 31.417 -5.753 -16.201 1.00 17.53 102 GLU A N 1
ATOM 757 C CA . GLU A 1 102 ? 31.611 -6.234 -17.565 1.00 17.51 102 GLU A CA 1
ATOM 758 C C . GLU A 1 102 ? 31.108 -5.238 -18.587 1.00 19.43 102 GLU A C 1
ATOM 759 O O . GLU A 1 102 ? 31.563 -5.319 -19.711 1.00 17.00 102 GLU A O 1
ATOM 765 N N . THR A 1 103 ? 30.189 -4.282 -18.268 1.00 18.74 103 THR A N 1
ATOM 766 C CA . THR A 1 103 ? 29.799 -3.380 -19.374 1.00 19.43 103 THR A CA 1
ATOM 767 C C . THR A 1 103 ? 30.915 -2.460 -19.859 1.00 18.58 103 THR A C 1
ATOM 768 O O . THR A 1 103 ? 30.843 -1.952 -20.982 1.00 19.23 103 THR A O 1
ATOM 772 N N . PHE A 1 104 ? 31.953 -2.310 -19.062 1.00 19.19 104 PHE A N 1
ATOM 773 C CA . PHE A 1 104 ? 33.075 -1.501 -19.513 1.00 19.07 104 PHE A CA 1
ATOM 774 C C . PHE A 1 104 ? 34.108 -2.278 -20.348 1.00 20.53 104 PHE A C 1
ATOM 775 O O . PHE A 1 104 ? 35.139 -1.720 -20.739 1.00 19.59 104 PHE A O 1
ATOM 783 N N . CYS A 1 105 ? 33.829 -3.543 -20.629 1.00 20.21 105 CYS A N 1
ATOM 784 C CA . CYS A 1 105 ? 34.711 -4.360 -21.478 1.00 20.79 105 CYS A CA 1
ATOM 785 C C . CYS A 1 105 ? 35.128 -3.546 -22.733 1.00 21.75 105 CYS A C 1
ATOM 786 O O . CYS A 1 105 ? 34.290 -2.973 -23.433 1.00 21.31 105 CYS A O 1
ATOM 789 N N . ARG A 1 106 ? 36.424 -3.390 -22.979 1.00 22.42 106 ARG A N 1
ATOM 790 C CA . ARG A 1 106 ? 36.863 -2.661 -24.215 1.00 23.19 106 ARG A CA 1
ATOM 791 C C . ARG A 1 106 ? 36.529 -3.471 -25.491 1.00 25.50 106 ARG A C 1
ATOM 792 O O . ARG A 1 106 ? 36.499 -2.892 -26.596 1.00 26.38 106 ARG A O 1
ATOM 800 N N . GLU A 1 107 ? 36.306 -4.799 -25.360 1.00 24.06 107 GLU A N 1
ATOM 801 C CA . GLU A 1 107 ? 35.945 -5.607 -26.524 1.00 27.05 107 GLU A CA 1
ATOM 802 C C . GLU A 1 107 ? 34.446 -5.842 -26.584 1.00 25.95 107 GLU A C 1
ATOM 803 O O . GLU A 1 107 ? 33.979 -6.766 -27.287 1.00 25.86 107 GLU A O 1
ATOM 809 N N . VAL A 1 108 ? 33.680 -5.027 -25.836 1.00 23.42 108 VAL A N 1
ATOM 810 C CA . VAL A 1 108 ? 32.215 -5.202 -25.809 1.00 20.14 108 VAL A CA 1
ATOM 811 C C . VAL A 1 108 ? 31.605 -5.208 -27.212 1.00 22.38 108 VAL A C 1
ATOM 812 O O . VAL A 1 108 ? 32.069 -4.467 -28.103 1.00 22.74 108 VAL A O 1
ATOM 816 N N . LYS A 1 109 ? 30.570 -6.047 -27.431 1.00 22.43 109 LYS A N 1
ATOM 817 C CA . LYS A 1 109 ? 29.668 -5.894 -28.574 1.00 23.10 109 LYS A CA 1
ATOM 818 C C . LYS A 1 109 ? 28.394 -5.275 -27.994 1.00 21.77 109 LYS A C 1
ATOM 819 O O . LYS A 1 109 ? 27.891 -5.682 -26.899 1.00 20.62 109 LYS A O 1
ATOM 825 N N . ASN A 1 110 ? 27.921 -4.256 -28.686 1.00 21.11 110 ASN A N 1
ATOM 826 C CA . ASN A 1 110 ? 26.711 -3.524 -28.329 1.00 20.64 110 ASN A CA 1
ATOM 827 C C . ASN A 1 110 ? 25.603 -3.629 -29.342 1.00 21.34 110 ASN A C 1
ATOM 828 O O . ASN A 1 110 ? 25.778 -3.219 -30.477 1.00 21.98 110 ASN A O 1
ATOM 833 N N . ALA A 1 111 ? 24.471 -4.228 -28.926 1.00 22.33 111 ALA A N 1
ATOM 834 C CA . ALA A 1 111 ? 23.345 -4.467 -29.826 1.00 22.22 111 ALA A CA 1
ATOM 835 C C . ALA A 1 111 ? 22.869 -3.184 -30.407 1.00 22.45 111 ALA A C 1
ATOM 836 O O . ALA A 1 111 ? 22.695 -2.193 -29.690 1.00 20.40 111 ALA A O 1
ATOM 838 N N . GLY A 1 112 ? 22.668 -3.165 -31.725 1.00 22.07 112 GLY A N 1
ATOM 839 C CA . GLY A 1 112 ? 22.136 -1.929 -32.314 1.00 22.28 112 GLY A CA 1
ATOM 840 C C . GLY A 1 112 ? 23.227 -0.872 -32.559 1.00 23.87 112 GLY A C 1
ATOM 841 O O . GLY A 1 112 ? 22.936 0.338 -32.753 1.00 26.05 112 GLY A O 1
ATOM 842 N N . TYR A 1 113 ? 24.483 -1.275 -32.482 1.00 22.17 113 TYR A N 1
ATOM 843 C CA . TYR A 1 113 ? 25.566 -0.317 -32.647 1.00 22.57 113 TYR A CA 1
ATOM 844 C C . TYR A 1 113 ? 26.724 -1.008 -33.310 1.00 24.26 113 TYR A C 1
ATOM 845 O O . TYR A 1 113 ? 26.995 -0.789 -34.525 1.00 24.72 113 TYR A O 1
ATOM 854 N N . SER A 1 114 ? 27.369 -1.913 -32.580 1.00 24.40 114 SER A N 1
ATOM 855 C CA . SER A 1 114 ? 28.508 -2.621 -33.131 1.00 24.82 114 SER A CA 1
ATOM 856 C C . SER A 1 114 ? 28.123 -4.063 -33.465 1.00 25.10 114 SER A C 1
ATOM 857 O O . SER A 1 114 ? 28.962 -4.816 -33.975 1.00 27.46 114 SER A O 1
ATOM 860 N N . VAL A 1 115 ? 26.861 -4.448 -33.275 1.00 24.64 115 VAL A N 1
ATOM 861 C CA . VAL A 1 115 ? 26.405 -5.734 -33.740 1.00 26.53 115 VAL A CA 1
ATOM 862 C C . VAL A 1 115 ? 24.927 -5.561 -33.985 1.00 25.33 115 VAL A C 1
ATOM 863 O O . VAL A 1 115 ? 24.300 -4.747 -33.356 1.00 23.50 115 VAL A O 1
ATOM 867 N N . ASP A 1 116 ? 24.364 -6.285 -34.939 1.00 23.77 116 ASP A N 1
ATOM 868 C CA . ASP A 1 116 ? 22.924 -6.185 -35.205 1.00 24.64 116 ASP A CA 1
ATOM 869 C C . ASP A 1 116 ? 22.106 -6.342 -33.921 1.00 24.43 116 ASP A C 1
ATOM 870 O O . ASP A 1 116 ? 22.405 -7.211 -33.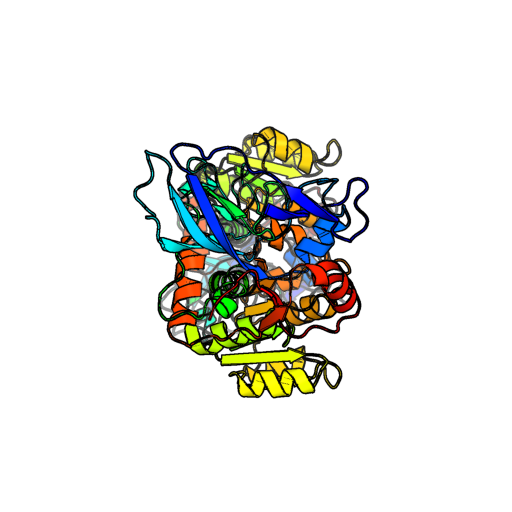117 1.00 25.45 116 ASP A O 1
ATOM 875 N N . GLY A 1 117 ? 21.044 -5.538 -33.770 1.00 22.92 117 GLY A N 1
ATOM 876 C CA . GLY A 1 117 ? 20.289 -5.465 -32.539 1.00 22.88 117 GLY A CA 1
ATOM 877 C C . GLY A 1 117 ? 18.949 -6.149 -32.702 1.00 24.00 117 GLY A C 1
ATOM 878 O O . GLY A 1 117 ? 18.731 -6.943 -33.640 1.00 24.48 117 GLY A O 1
ATOM 879 N N . GLY A 1 118 ? 18.014 -5.774 -31.850 1.00 24.42 118 GLY A N 1
ATOM 880 C CA . GLY A 1 118 ? 16.688 -6.401 -31.873 1.00 24.82 118 GLY A CA 1
ATOM 881 C C . GLY A 1 118 ? 15.507 -5.768 -32.584 1.00 24.18 118 GLY A C 1
ATOM 882 O O . GLY A 1 118 ? 14.433 -6.332 -32.474 1.00 25.57 118 GLY A O 1
ATOM 883 N N . MET A 1 119 ? 15.695 -4.657 -33.328 1.00 24.30 119 MET A N 1
ATOM 884 C CA . MET A 1 119 ? 14.631 -4.019 -34.037 1.00 25.44 119 MET A CA 1
ATOM 885 C C . MET A 1 119 ? 14.398 -4.673 -35.425 1.00 26.09 119 MET A C 1
ATOM 886 O O . MET A 1 119 ? 14.543 -4.023 -36.468 1.00 25.45 119 MET A O 1
ATOM 891 N N . ALA A 1 120 ? 14.036 -5.957 -35.398 1.00 26.67 120 ALA A N 1
ATOM 892 C CA . ALA A 1 120 ? 13.855 -6.779 -36.607 1.00 26.77 120 ALA A CA 1
ATOM 893 C C . ALA A 1 120 ? 13.048 -7.983 -36.186 1.00 27.61 120 ALA A C 1
ATOM 894 O O . ALA A 1 120 ? 12.969 -8.314 -34.966 1.00 26.02 120 ALA A O 1
ATOM 896 N N . GLU A 1 121 ? 12.509 -8.705 -37.166 1.00 26.34 121 GLU A N 1
ATOM 897 C CA . GLU A 1 121 ? 11.687 -9.830 -36.841 1.00 26.39 121 GLU A CA 1
ATOM 898 C C . GLU A 1 121 ? 12.473 -10.984 -36.190 1.00 26.96 121 GLU A C 1
ATOM 899 O O . GLU A 1 121 ? 11.867 -11.819 -35.504 1.00 26.18 121 GLU A O 1
ATOM 905 N N . GLU A 1 122 ? 13.778 -11.085 -36.477 1.00 27.84 122 GLU A N 1
ATOM 906 C CA . GLU A 1 122 ? 14.633 -12.131 -35.911 1.00 27.69 122 GLU A CA 1
ATOM 907 C C . GLU A 1 122 ? 15.919 -11.511 -35.480 1.00 27.09 122 GLU A C 1
ATOM 908 O O . GLU A 1 122 ? 16.275 -10.469 -36.020 1.00 26.37 122 GLU A O 1
ATOM 914 N N . ALA A 1 123 ? 16.636 -12.171 -34.548 1.00 24.32 123 ALA A N 1
ATOM 915 C CA . ALA A 1 123 ? 17.930 -11.728 -34.089 1.00 24.63 123 ALA A CA 1
ATOM 916 C C . ALA A 1 123 ? 18.710 -12.922 -33.644 1.00 24.83 123 ALA A C 1
ATOM 917 O O . ALA A 1 123 ? 18.154 -13.929 -33.097 1.00 24.93 123 ALA A O 1
ATOM 919 N N . ILE A 1 124 ? 19.988 -12.818 -33.876 1.00 23.33 124 ILE A N 1
ATOM 920 C CA . ILE A 1 124 ? 20.941 -13.767 -33.303 1.00 23.63 124 ILE A CA 1
ATOM 921 C C . ILE A 1 124 ? 21.478 -13.189 -31.954 1.00 24.87 124 ILE A C 1
ATOM 922 O O . ILE A 1 124 ? 21.799 -11.984 -31.861 1.00 25.04 124 ILE A O 1
ATOM 927 N N . VAL A 1 125 ? 21.556 -14.044 -30.934 1.00 24.98 125 VAL A N 1
ATOM 928 C CA . VAL A 1 125 ? 22.194 -13.639 -29.647 1.00 24.85 125 VAL A CA 1
ATOM 929 C C . VAL A 1 125 ? 23.230 -14.678 -29.330 1.00 24.16 125 VAL A C 1
ATOM 930 O O . VAL A 1 125 ? 23.197 -15.828 -29.841 1.00 23.74 125 VAL A O 1
ATOM 934 N N . VAL A 1 126 ? 24.167 -14.236 -28.520 1.00 24.61 126 VAL A N 1
ATOM 935 C CA . VAL A 1 126 ? 25.041 -15.130 -27.796 1.00 23.82 126 VAL A CA 1
ATOM 936 C C . VAL A 1 126 ? 24.319 -15.653 -26.535 1.00 23.15 126 VAL A C 1
ATOM 937 O O . VAL A 1 126 ? 23.972 -14.884 -25.660 1.00 22.12 126 VAL A O 1
ATOM 941 N N . ALA A 1 127 ? 24.098 -16.963 -26.485 1.00 23.71 127 ALA A N 1
ATOM 942 C CA . ALA A 1 127 ? 23.161 -17.544 -25.560 1.00 24.81 127 ALA A CA 1
ATOM 943 C C . ALA A 1 127 ? 23.470 -17.242 -24.096 1.00 24.32 127 ALA A C 1
ATOM 944 O O . ALA A 1 127 ? 22.562 -16.889 -23.375 1.00 24.06 127 ALA A O 1
ATOM 946 N N . ASP A 1 128 ? 24.733 -17.344 -23.687 1.00 24.61 128 ASP A N 1
ATOM 947 C CA . ASP A 1 128 ? 25.073 -17.145 -22.276 1.00 26.13 128 ASP A CA 1
ATOM 948 C C . ASP A 1 128 ? 25.028 -15.644 -21.938 1.00 24.93 128 ASP A C 1
ATOM 949 O O . ASP A 1 128 ? 25.157 -15.268 -20.785 1.00 25.13 128 ASP A O 1
ATOM 954 N N . TYR A 1 129 ? 24.849 -14.793 -22.945 1.00 24.72 129 TYR A N 1
ATOM 955 C CA . TYR A 1 129 ? 24.743 -13.327 -22.699 1.00 24.08 129 TYR A CA 1
ATOM 956 C C . TYR A 1 129 ? 23.332 -12.806 -22.879 1.00 23.81 129 TYR A C 1
ATOM 957 O O . TYR A 1 129 ? 23.097 -11.639 -22.697 1.00 24.66 129 TYR A O 1
ATOM 966 N N . ALA A 1 130 ? 22.387 -13.674 -23.216 1.00 24.89 130 ALA A N 1
ATOM 967 C CA . ALA A 1 130 ? 20.981 -13.269 -23.438 1.00 24.82 130 ALA A CA 1
ATOM 968 C C . ALA A 1 130 ? 20.112 -13.557 -22.216 1.00 24.45 130 ALA A C 1
ATOM 969 O O . ALA A 1 130 ? 19.642 -14.718 -22.050 1.00 26.16 130 ALA A O 1
ATOM 971 N N . VAL A 1 131 ? 19.883 -12.536 -21.380 1.00 22.68 131 VAL A N 1
ATOM 972 C CA . VAL A 1 131 ? 19.359 -12.781 -19.987 1.00 20.77 131 VAL A CA 1
ATOM 973 C C . VAL A 1 131 ? 17.872 -13.158 -20.132 1.00 21.09 131 VAL A C 1
ATOM 974 O O . VAL A 1 131 ? 17.161 -12.505 -20.882 1.00 21.19 131 VAL A O 1
ATOM 978 N N . LYS A 1 132 ? 17.465 -14.262 -19.512 1.00 21.13 132 LYS A N 1
ATOM 979 C CA . LYS A 1 132 ? 16.079 -14.751 -19.575 1.00 21.97 132 LYS A CA 1
ATOM 980 C C . LYS A 1 132 ? 15.147 -13.770 -18.883 1.00 22.48 132 LYS A C 1
ATOM 981 O O . LYS A 1 132 ? 15.493 -13.126 -17.835 1.00 19.81 132 LYS A O 1
ATOM 987 N N . VAL A 1 133 ? 13.947 -13.656 -19.436 1.00 22.23 133 VAL A N 1
ATOM 988 C CA . VAL A 1 133 ? 12.971 -12.815 -18.850 1.00 21.43 133 VAL A CA 1
ATOM 989 C C . VAL A 1 133 ? 12.135 -13.752 -17.878 1.00 25.19 133 VAL A C 1
ATOM 990 O O . VAL A 1 133 ? 11.600 -14.774 -18.340 1.00 22.06 133 VAL A O 1
ATOM 994 N N . PRO A 1 134 ? 12.044 -13.405 -16.559 1.00 26.77 134 PRO A N 1
ATOM 995 C CA . PRO A 1 134 ? 11.289 -14.251 -15.586 1.00 29.62 134 PRO A CA 1
ATOM 996 C C . PRO A 1 134 ? 9.789 -14.336 -15.945 1.00 32.86 134 PRO A C 1
ATOM 997 O O . PRO A 1 134 ? 9.228 -13.376 -16.549 1.00 31.42 134 PRO A O 1
ATOM 1001 N N . ASP A 1 135 ? 9.135 -15.470 -15.602 1.00 36.18 135 ASP A N 1
ATOM 1002 C CA . ASP A 1 135 ? 7.679 -15.507 -15.788 1.00 39.49 135 ASP A CA 1
ATOM 1003 C C . ASP A 1 135 ? 7.139 -14.596 -14.707 1.00 38.43 135 ASP A C 1
ATOM 1004 O O . ASP A 1 135 ? 7.699 -14.445 -13.569 1.00 40.49 135 ASP A O 1
ATOM 1009 N N . GLY A 1 136 ? 5.995 -14.034 -15.016 1.00 38.26 136 GLY A N 1
ATOM 1010 C CA . GLY A 1 136 ? 5.433 -13.106 -14.092 1.00 36.45 136 GLY A CA 1
ATOM 1011 C C . GLY A 1 136 ? 5.843 -11.732 -14.553 1.00 33.13 136 GLY A C 1
ATOM 1012 O O . GLY A 1 136 ? 5.382 -10.793 -14.008 1.00 35.34 136 GLY A O 1
ATOM 1013 N N . LEU A 1 137 ? 6.721 -11.595 -15.544 1.00 30.87 137 LEU A N 1
ATOM 1014 C CA . LEU A 1 137 ? 6.981 -10.265 -16.074 1.00 28.72 137 LEU A CA 1
ATOM 1015 C C . LEU A 1 137 ? 6.431 -10.193 -17.512 1.00 28.04 137 LEU A C 1
ATOM 1016 O O . LEU A 1 137 ? 6.913 -10.891 -18.404 1.00 26.18 137 LEU A O 1
ATOM 1021 N N . ASP A 1 138 ? 5.450 -9.332 -17.720 1.00 28.18 138 ASP A N 1
ATOM 1022 C CA . ASP A 1 138 ? 4.913 -9.041 -19.092 1.00 29.00 138 ASP A CA 1
ATOM 1023 C C . ASP A 1 138 ? 6.048 -8.714 -20.117 1.00 27.44 138 ASP A C 1
ATOM 1024 O O . ASP A 1 138 ? 6.939 -7.902 -19.836 1.00 24.79 138 ASP A O 1
ATOM 1029 N N . PRO A 1 139 ? 6.065 -9.402 -21.281 1.00 28.71 139 PRO A N 1
ATOM 1030 C CA . PRO A 1 139 ? 7.155 -9.158 -22.228 1.00 27.63 139 PRO A CA 1
ATOM 1031 C C . PRO A 1 139 ? 7.278 -7.732 -22.675 1.00 26.51 139 PRO A C 1
ATOM 1032 O O . PRO A 1 139 ? 8.398 -7.298 -22.954 1.00 25.18 139 PRO A O 1
ATOM 1036 N N . ILE A 1 140 ? 6.157 -7.007 -22.803 1.00 25.81 140 ILE A N 1
ATOM 1037 C CA . ILE A 1 140 ? 6.220 -5.592 -23.255 1.00 26.24 140 ILE A CA 1
ATOM 1038 C C . ILE A 1 140 ? 6.906 -4.723 -22.202 1.00 24.31 140 ILE A C 1
ATOM 1039 O O . ILE A 1 140 ? 7.759 -3.833 -22.492 1.00 24.00 140 ILE A O 1
ATOM 1044 N N . GLU A 1 141 ? 6.603 -5.042 -20.948 1.00 22.27 141 GLU A N 1
ATOM 1045 C CA . GLU A 1 141 ? 7.277 -4.366 -19.846 1.00 22.62 141 GLU A CA 1
ATOM 1046 C C . GLU A 1 141 ? 8.744 -4.738 -19.782 1.00 21.84 141 GLU A C 1
ATOM 1047 O O . GL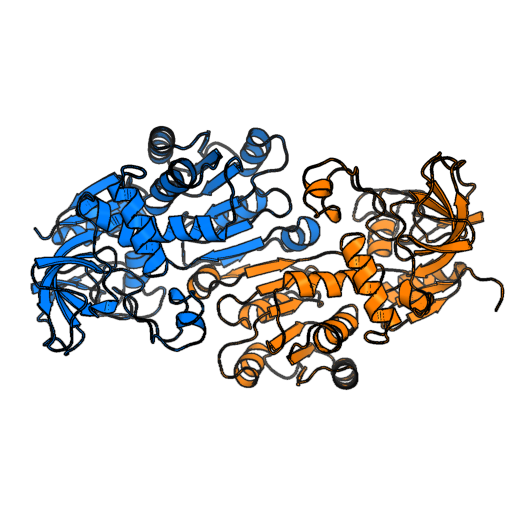U A 1 141 ? 9.627 -3.874 -19.498 1.00 22.55 141 GLU A O 1
ATOM 1053 N N . ALA A 1 142 ? 9.032 -6.009 -20.072 1.00 21.38 142 ALA A N 1
ATOM 1054 C CA . ALA A 1 142 ? 10.443 -6.474 -20.005 1.00 20.36 142 ALA A CA 1
ATOM 1055 C C . ALA A 1 142 ? 11.271 -5.712 -20.998 1.00 18.75 142 ALA A C 1
ATOM 1056 O O . ALA A 1 142 ? 12.459 -5.379 -20.752 1.00 20.45 142 ALA A O 1
ATOM 1058 N N . SER A 1 143 ? 10.700 -5.397 -22.154 1.00 20.25 143 SER A N 1
ATOM 1059 C CA . SER A 1 143 ? 11.477 -4.609 -23.138 1.00 20.00 143 SER A CA 1
ATOM 1060 C C . SER A 1 143 ? 12.013 -3.307 -22.548 1.00 21.08 143 SER A C 1
ATOM 1061 O O . SER A 1 143 ? 13.192 -2.959 -22.748 1.00 20.95 143 SER A O 1
ATOM 1064 N N . SER A 1 144 ? 11.211 -2.577 -21.794 1.00 22.06 144 SER A N 1
ATOM 1065 C CA . SER A 1 144 ? 11.774 -1.325 -21.200 1.00 22.32 144 SER A CA 1
ATOM 1066 C C . SER A 1 144 ? 12.854 -1.542 -20.152 1.00 21.79 144 SER A C 1
ATOM 1067 O O . SER A 1 144 ? 13.826 -0.771 -20.052 1.00 21.63 144 SER A O 1
ATOM 1070 N N . ILE A 1 145 ? 12.674 -2.563 -19.348 1.00 21.55 145 ILE A N 1
ATOM 1071 C CA . ILE A 1 145 ? 13.621 -2.897 -18.301 1.00 20.48 145 ILE A CA 1
ATOM 1072 C C . ILE A 1 145 ? 14.927 -3.349 -18.952 1.00 21.67 145 ILE A C 1
ATOM 1073 O O . ILE A 1 145 ? 16.003 -3.037 -18.457 1.00 20.47 145 ILE A O 1
ATOM 1078 N N . THR A 1 146 ? 14.843 -3.917 -20.166 1.00 21.13 146 THR A N 1
ATOM 1079 C CA . THR A 1 146 ? 16.087 -4.326 -20.830 1.00 22.36 146 THR A CA 1
ATOM 1080 C C . THR A 1 146 ? 17.054 -3.154 -21.094 1.00 21.22 146 THR A C 1
ATOM 1081 O O . THR A 1 146 ? 18.275 -3.404 -21.278 1.00 21.61 146 THR A O 1
ATOM 1085 N N . CYS A 1 147 ? 16.558 -1.921 -21.296 1.00 19.45 147 CYS A N 1
ATOM 1086 C CA . CYS A 1 147 ? 17.524 -0.819 -21.286 1.00 19.16 147 CYS A CA 1
ATOM 1087 C C . CYS A 1 147 ? 17.191 0.278 -20.283 1.00 20.60 147 CYS A C 1
ATOM 1088 O O . CYS A 1 147 ? 18.035 0.506 -19.395 1.00 21.66 147 CYS A O 1
ATOM 1091 N N . ALA A 1 148 ? 16.063 1.016 -20.486 1.00 20.59 148 ALA A N 1
ATOM 1092 C CA . ALA A 1 148 ? 15.672 2.012 -19.521 1.00 20.43 148 ALA A CA 1
ATOM 1093 C C . ALA A 1 148 ? 15.820 1.489 -18.092 1.00 20.40 148 ALA A C 1
ATOM 1094 O O . ALA A 1 148 ? 16.358 2.202 -17.236 1.00 18.72 148 ALA A O 1
ATOM 1096 N N . GLY A 1 149 ? 15.293 0.313 -17.773 1.00 18.51 149 GLY A N 1
ATOM 1097 C CA . GLY A 1 149 ? 15.177 -0.007 -16.349 1.00 19.69 149 GLY A CA 1
ATOM 1098 C C . GLY A 1 149 ? 16.496 -0.446 -15.788 1.00 20.24 149 GLY A C 1
ATOM 1099 O O . GLY A 1 149 ? 16.904 0.035 -14.754 1.00 19.77 149 GLY A O 1
ATOM 1100 N N . VAL A 1 150 ? 17.190 -1.372 -16.439 1.00 19.07 150 VAL A N 1
ATOM 1101 C CA . VAL A 1 150 ? 18.474 -1.759 -15.893 1.00 17.28 150 VAL A CA 1
ATOM 1102 C C . VAL A 1 150 ? 19.503 -0.552 -15.816 1.00 17.89 150 VAL A C 1
ATOM 1103 O O . VAL A 1 150 ? 20.311 -0.467 -14.845 1.00 17.00 150 VAL A O 1
ATOM 1107 N N . THR A 1 151 ? 19.479 0.328 -16.814 1.00 17.79 151 THR A N 1
ATOM 1108 C CA . THR A 1 151 ? 20.389 1.538 -16.823 1.00 16.45 151 THR A CA 1
ATOM 1109 C C . THR A 1 151 ? 20.125 2.381 -15.539 1.00 16.85 151 THR A C 1
ATOM 1110 O O . THR A 1 151 ? 21.039 2.742 -14.823 1.00 15.51 151 THR A O 1
ATOM 1114 N N . THR A 1 152 ? 18.862 2.678 -15.259 1.00 17.19 152 THR A N 1
ATOM 1115 C CA . THR A 1 152 ? 18.570 3.571 -14.110 1.00 18.16 152 THR A CA 1
ATOM 1116 C C . THR A 1 152 ? 18.735 2.859 -12.737 1.00 17.93 152 THR A C 1
ATOM 1117 O O . THR A 1 152 ? 19.253 3.447 -11.787 1.00 18.63 152 THR A O 1
ATOM 1121 N N . TYR A 1 153 ? 18.378 1.581 -12.660 1.00 18.67 153 TYR A N 1
ATOM 1122 C CA . TYR A 1 153 ? 18.592 0.717 -11.492 1.00 18.97 153 TYR A CA 1
ATOM 1123 C C . TYR A 1 153 ? 20.088 0.668 -11.126 1.00 19.25 153 TYR A C 1
ATOM 1124 O O . TYR A 1 153 ? 20.502 0.935 -9.990 1.00 18.59 153 TYR A O 1
ATOM 1133 N N . LYS A 1 154 ? 20.901 0.450 -12.140 1.00 18.35 154 LYS A N 1
ATOM 1134 C CA . LYS A 1 154 ? 22.359 0.410 -11.924 1.00 18.29 154 LYS A CA 1
ATOM 1135 C C . LYS A 1 154 ? 22.855 1.849 -11.621 1.00 18.38 154 LYS A C 1
ATOM 1136 O O . LYS A 1 154 ? 23.671 2.021 -10.719 1.00 17.08 154 LYS A O 1
ATOM 1142 N N . ALA A 1 155 ? 22.287 2.872 -12.279 1.00 16.56 155 ALA A N 1
ATOM 1143 C CA . ALA A 1 155 ? 22.750 4.254 -11.990 1.00 17.73 155 ALA A CA 1
ATOM 1144 C C . ALA A 1 155 ? 22.404 4.562 -10.521 1.00 15.35 155 ALA A C 1
ATOM 1145 O O . ALA A 1 155 ? 23.111 5.292 -9.860 1.00 14.87 155 ALA A O 1
ATOM 1147 N N . ILE A 1 156 ? 21.322 4.040 -10.009 1.00 15.48 156 ILE A N 1
ATOM 1148 C CA . ILE A 1 156 ? 20.946 4.402 -8.645 1.00 16.92 156 ILE A CA 1
ATOM 1149 C C . ILE A 1 156 ? 21.876 3.653 -7.708 1.00 19.67 156 ILE A C 1
ATOM 1150 O O . ILE A 1 156 ? 22.348 4.211 -6.641 1.00 19.15 156 ILE A O 1
ATOM 1155 N N . LYS A 1 157 ? 22.233 2.398 -8.051 1.00 19.58 157 LYS A N 1
ATOM 1156 C CA . LYS A 1 157 ? 23.313 1.768 -7.213 1.00 18.99 157 LYS A CA 1
ATOM 1157 C C . LYS A 1 157 ? 24.610 2.629 -7.155 1.00 18.87 157 LYS A C 1
ATOM 1158 O O . LYS A 1 157 ? 25.214 2.829 -6.066 1.00 16.79 157 LYS A O 1
ATOM 1164 N N . VAL A 1 158 ? 25.072 3.066 -8.321 1.00 17.07 158 VAL A N 1
ATOM 1165 C CA . VAL A 1 158 ? 26.301 3.890 -8.464 1.00 17.23 158 VAL A CA 1
ATOM 1166 C C . VAL A 1 158 ? 26.225 5.220 -7.652 1.00 17.62 158 VAL A C 1
ATOM 1167 O O . VAL A 1 158 ? 27.223 5.687 -7.106 1.00 17.45 158 VAL A O 1
ATOM 1171 N N . SER A 1 159 ? 25.033 5.839 -7.577 1.00 15.82 159 SER A N 1
ATOM 1172 C CA . SER A 1 159 ? 24.853 7.060 -6.819 1.00 17.05 159 SER A CA 1
ATOM 1173 C C . SER A 1 159 ? 25.117 6.871 -5.308 1.00 17.65 159 SER A C 1
ATOM 1174 O O . SER A 1 159 ? 25.307 7.843 -4.608 1.00 16.84 159 SER A O 1
ATOM 1177 N N . GLY A 1 160 ? 24.945 5.649 -4.833 1.00 16.10 160 GLY A N 1
ATOM 1178 C CA . GLY A 1 160 ? 25.143 5.380 -3.431 1.00 19.10 160 GLY A CA 1
ATOM 1179 C C . GLY A 1 160 ? 24.020 5.890 -2.559 1.00 19.56 160 GLY A C 1
ATOM 1180 O O . GLY A 1 160 ? 24.197 5.955 -1.324 1.00 20.33 160 GLY A O 1
ATOM 1181 N N . VAL A 1 161 ? 22.816 6.179 -3.144 1.00 18.24 161 VAL A N 1
ATOM 1182 C CA . VAL A 1 161 ? 21.695 6.598 -2.307 1.00 20.08 161 VAL A CA 1
ATOM 1183 C C . VAL A 1 161 ? 21.341 5.433 -1.340 1.00 22.37 161 VAL A C 1
ATOM 1184 O O . VAL A 1 161 ? 21.585 4.222 -1.661 1.00 21.03 161 VAL A O 1
ATOM 1188 N N . LYS A 1 162 ? 20.835 5.794 -0.149 1.00 22.69 162 LYS A N 1
ATOM 1189 C CA . LYS A 1 162 ? 20.441 4.823 0.827 1.00 21.64 162 LYS A CA 1
ATOM 1190 C C . LYS A 1 162 ? 19.007 5.183 1.139 1.00 22.06 162 LYS A C 1
ATOM 1191 O O . LYS A 1 162 ? 18.567 6.334 0.865 1.00 20.43 162 LYS A O 1
ATOM 1197 N N . PRO A 1 163 ? 18.265 4.218 1.695 1.00 21.12 163 PRO A N 1
ATOM 1198 C CA . PRO A 1 163 ? 16.896 4.535 2.029 1.00 21.30 163 PRO A CA 1
ATOM 1199 C C . PRO A 1 163 ? 16.758 5.783 2.915 1.00 20.66 163 PRO A C 1
ATOM 1200 O O . PRO A 1 163 ? 17.561 6.021 3.836 1.00 20.50 163 PRO A O 1
ATOM 1204 N N . GLY A 1 164 ? 15.728 6.585 2.666 1.00 19.38 164 GLY A N 1
ATOM 1205 C CA . GLY A 1 164 ? 15.538 7.810 3.397 1.00 20.49 164 GLY A CA 1
ATOM 1206 C C . GLY A 1 164 ? 16.306 9.037 2.809 1.00 21.48 164 GLY A C 1
ATOM 1207 O O . GLY A 1 164 ? 15.959 10.173 3.169 1.00 22.74 164 GLY A O 1
ATOM 1208 N N . ASP A 1 165 ? 17.366 8.846 2.027 1.00 22.66 165 ASP A N 1
ATOM 1209 C CA . ASP A 1 165 ? 18.100 10.031 1.355 1.00 21.06 165 ASP A CA 1
ATOM 1210 C C . ASP A 1 165 ? 17.194 10.705 0.320 1.00 22.47 165 ASP A C 1
ATOM 1211 O O . ASP A 1 165 ? 16.268 10.063 -0.251 1.00 21.82 165 ASP A O 1
ATOM 1216 N N . TRP A 1 166 ? 17.457 11.991 0.051 1.00 22.10 166 TRP A N 1
ATOM 1217 C CA . TRP A 1 166 ? 16.785 12.669 -1.056 1.00 21.97 166 TRP A CA 1
ATOM 1218 C C . TRP A 1 166 ? 17.558 12.490 -2.311 1.00 20.78 166 TRP A C 1
ATOM 1219 O O . TRP A 1 166 ? 18.787 12.680 -2.309 1.00 20.87 166 TRP A O 1
ATOM 1230 N N . GLN A 1 167 ? 16.877 12.073 -3.369 1.00 21.21 167 GLN A N 1
ATOM 1231 C CA . GLN A 1 167 ? 17.529 11.924 -4.660 1.00 20.33 167 GLN A CA 1
ATOM 1232 C C . GLN A 1 167 ? 16.697 12.690 -5.722 1.00 22.12 167 GLN A C 1
ATOM 1233 O O . GLN A 1 167 ? 15.480 12.622 -5.705 1.00 21.64 167 GLN A O 1
ATOM 1239 N N . VAL A 1 168 ? 17.348 13.394 -6.636 1.00 19.90 168 VAL A N 1
ATOM 1240 C CA . VAL A 1 168 ? 16.593 14.048 -7.748 1.00 20.09 168 VAL A CA 1
ATOM 1241 C C . VAL A 1 168 ? 16.827 13.321 -9.078 1.00 20.14 168 VAL A C 1
ATOM 1242 O O . VAL A 1 168 ? 17.937 12.871 -9.378 1.00 21.57 168 VAL A O 1
ATOM 1246 N N . ILE A 1 169 ? 15.792 13.194 -9.889 1.00 19.86 169 ILE A N 1
ATOM 1247 C CA . ILE A 1 169 ? 15.904 12.618 -11.215 1.00 20.24 169 ILE A CA 1
ATOM 1248 C C . ILE A 1 169 ? 15.617 13.823 -12.159 1.00 21.14 169 ILE A C 1
ATOM 1249 O O . ILE A 1 169 ? 14.528 14.459 -12.104 1.00 19.49 169 ILE A O 1
ATOM 1254 N N . PHE A 1 170 ? 16.611 14.171 -12.973 1.00 22.08 170 PHE A N 1
ATOM 1255 C CA . PHE A 1 170 ? 16.470 15.181 -14.051 1.00 22.42 170 PHE A CA 1
ATOM 1256 C C . PHE A 1 170 ? 16.023 14.475 -15.323 1.00 23.54 170 PHE A C 1
ATOM 1257 O O . PHE A 1 170 ? 16.762 13.666 -15.856 1.00 24.45 170 PHE A O 1
ATOM 1265 N N . GLY A 1 171 ? 14.822 14.799 -15.805 1.00 24.46 171 GLY A N 1
ATOM 1266 C CA . GLY A 1 171 ? 14.258 14.217 -17.046 1.00 28.56 171 GLY A CA 1
ATOM 1267 C C . GLY A 1 171 ? 13.284 13.142 -16.591 1.00 30.08 171 GLY A C 1
ATOM 1268 O O . GLY A 1 171 ? 13.711 12.187 -15.932 1.00 34.44 171 GLY A O 1
ATOM 1269 N N . ALA A 1 172 ? 12.013 13.292 -16.879 1.00 30.75 172 ALA A N 1
ATOM 1270 C CA . ALA A 1 172 ? 10.986 12.275 -16.573 1.00 30.02 172 ALA A CA 1
ATOM 1271 C C . ALA A 1 172 ? 10.428 11.577 -17.854 1.00 31.16 172 ALA A C 1
ATOM 1272 O O . ALA A 1 172 ? 9.261 11.221 -17.912 1.00 30.97 172 ALA A O 1
ATOM 1274 N N . GLY A 1 173 ? 11.301 11.332 -18.820 1.00 33.08 173 GLY A N 1
ATOM 1275 C CA . GLY A 1 173 ? 10.979 10.549 -20.027 1.00 34.67 173 GLY A CA 1
ATOM 1276 C C . GLY A 1 173 ? 11.047 9.035 -19.764 1.00 34.09 173 GLY A C 1
ATOM 1277 O O . GLY A 1 173 ? 10.813 8.577 -18.648 1.00 33.76 173 GLY A O 1
ATOM 1278 N N . GLY A 1 174 ? 11.334 8.274 -20.808 1.00 32.87 174 GLY A N 1
ATOM 1279 C CA . GLY A 1 174 ? 11.441 6.853 -20.724 1.00 32.59 174 GLY A CA 1
ATOM 1280 C C . GLY A 1 174 ? 12.427 6.421 -19.645 1.00 31.27 174 GLY A C 1
ATOM 1281 O O . GLY A 1 174 ? 12.077 5.576 -18.796 1.00 29.07 174 GLY A O 1
ATOM 1282 N N . LEU A 1 175 ? 13.658 6.911 -19.722 1.00 28.98 175 LEU A N 1
ATOM 1283 C CA . LEU A 1 175 ? 14.606 6.600 -18.664 1.00 28.65 175 LEU A CA 1
ATOM 1284 C C . LEU A 1 175 ? 14.124 7.140 -17.330 1.00 25.42 175 LEU A C 1
ATOM 1285 O O . LEU A 1 175 ? 14.050 6.354 -16.384 1.00 24.73 175 LEU A O 1
ATOM 1290 N N . GLY A 1 176 ? 13.874 8.467 -17.235 1.00 23.97 176 GLY A N 1
ATOM 1291 C CA . GLY A 1 176 ? 13.627 9.113 -15.911 1.00 21.22 176 GLY A CA 1
ATOM 1292 C C . GLY A 1 176 ? 12.389 8.569 -15.200 1.00 22.20 176 GLY A C 1
ATOM 1293 O O . GLY A 1 176 ? 12.396 8.452 -13.996 1.00 23.43 176 GLY A O 1
ATOM 1294 N N . ASN A 1 177 ? 11.329 8.254 -15.925 1.00 20.65 177 ASN A N 1
ATOM 1295 C CA . ASN A 1 177 ? 10.110 7.600 -15.324 1.00 22.24 177 ASN A CA 1
ATOM 1296 C C . ASN A 1 177 ? 10.503 6.311 -14.590 1.00 23.18 177 ASN A C 1
ATOM 1297 O O . ASN A 1 177 ? 10.133 6.145 -13.417 1.00 24.13 177 ASN A O 1
ATOM 1302 N N . LEU A 1 178 ? 11.313 5.441 -15.223 1.00 22.40 178 LEU A N 1
ATOM 1303 C CA . LEU A 1 178 ? 11.686 4.189 -14.561 1.00 22.58 178 LEU A CA 1
ATOM 1304 C C . LEU A 1 178 ? 12.624 4.449 -13.370 1.00 21.77 178 LEU A C 1
ATOM 1305 O O . LEU A 1 178 ? 12.490 3.740 -12.343 1.00 22.02 178 LEU A O 1
ATOM 1310 N N . ALA A 1 179 ? 13.546 5.436 -13.528 1.00 17.55 179 ALA A N 1
ATOM 1311 C CA . ALA A 1 179 ? 14.436 5.817 -12.504 1.00 18.62 179 ALA A CA 1
ATOM 1312 C C . ALA A 1 179 ? 13.680 6.209 -11.262 1.00 18.91 179 ALA A C 1
ATOM 1313 O O . ALA A 1 179 ? 14.050 5.850 -10.139 1.00 18.57 179 ALA A O 1
ATOM 1315 N N . ILE A 1 180 ? 12.600 6.954 -11.443 1.00 19.40 180 ILE A N 1
ATOM 1316 C CA . ILE A 1 180 ? 11.773 7.368 -10.304 1.00 19.98 180 ILE A CA 1
ATOM 1317 C C . ILE A 1 180 ? 11.129 6.151 -9.650 1.00 20.18 180 ILE A C 1
ATOM 1318 O O . ILE A 1 180 ? 11.089 6.096 -8.404 1.00 17.70 180 ILE A O 1
ATOM 1323 N N . GLN A 1 181 ? 10.570 5.243 -10.473 1.00 18.44 181 GLN A N 1
ATOM 1324 C CA . GLN A 1 181 ? 9.971 4.033 -9.930 1.00 19.93 181 GLN A CA 1
ATOM 1325 C C . GLN A 1 181 ? 10.987 3.188 -9.156 1.00 19.69 181 GLN A C 1
ATOM 1326 O O . GLN A 1 181 ? 10.703 2.769 -8.029 1.00 19.99 181 GLN A O 1
ATOM 1332 N N . TYR A 1 182 ? 12.216 3.019 -9.694 1.00 19.96 182 TYR A N 1
ATOM 1333 C CA . TYR A 1 182 ? 13.191 2.248 -8.929 1.00 19.24 182 TYR A CA 1
ATOM 1334 C C . TYR A 1 182 ? 13.617 2.996 -7.667 1.00 19.23 182 TYR A C 1
ATOM 1335 O O . TYR A 1 182 ? 13.661 2.373 -6.581 1.00 18.36 182 TYR A O 1
ATOM 1344 N N . ALA A 1 183 ? 13.940 4.299 -7.781 1.00 19.95 183 ALA A N 1
ATOM 1345 C CA . ALA A 1 183 ? 14.531 5.028 -6.620 1.00 20.49 183 ALA A CA 1
ATOM 1346 C C . ALA A 1 183 ? 13.558 4.981 -5.431 1.00 21.22 183 ALA A C 1
ATOM 1347 O O . ALA A 1 183 ? 13.936 4.763 -4.307 1.00 19.71 183 ALA A O 1
ATOM 1349 N N . LYS A 1 184 ? 12.288 5.213 -5.730 1.00 19.66 184 LYS A N 1
ATOM 1350 C CA . LYS A 1 184 ? 11.249 5.229 -4.740 1.00 23.16 184 LYS A CA 1
ATOM 1351 C C . LYS A 1 184 ? 10.804 3.810 -4.290 1.00 22.96 184 LYS A C 1
ATOM 1352 O O . LYS A 1 184 ? 10.750 3.542 -3.077 1.00 22.87 184 LYS A O 1
ATOM 1358 N N . ASN A 1 185 ? 10.462 2.927 -5.233 1.00 20.38 185 ASN A N 1
ATOM 1359 C CA . ASN A 1 185 ? 9.790 1.681 -4.843 1.00 21.45 185 ASN A CA 1
ATOM 1360 C C . ASN A 1 185 ? 10.789 0.573 -4.469 1.00 21.33 185 ASN A C 1
ATOM 1361 O O . ASN A 1 185 ? 10.422 -0.379 -3.767 1.00 23.00 185 ASN A O 1
ATOM 1366 N N . VAL A 1 186 ? 12.022 0.699 -4.909 1.00 19.97 186 VAL A N 1
ATOM 1367 C CA . VAL A 1 186 ? 13.008 -0.355 -4.684 1.00 19.33 186 VAL A CA 1
ATOM 1368 C C . VAL A 1 186 ? 14.080 0.140 -3.702 1.00 19.45 186 VAL A C 1
ATOM 1369 O O . VAL A 1 186 ? 14.382 -0.535 -2.684 1.00 19.68 186 VAL A O 1
ATOM 1373 N N . PHE A 1 187 ? 14.618 1.346 -3.920 1.00 18.18 187 PHE A N 1
ATOM 1374 C CA . PHE A 1 187 ? 15.691 1.807 -3.037 1.00 18.77 187 PHE A CA 1
ATOM 1375 C C . PHE A 1 187 ? 15.168 2.541 -1.807 1.00 20.16 187 PHE A C 1
ATOM 1376 O O . PHE A 1 187 ? 15.916 2.787 -0.898 1.00 21.27 187 PHE A O 1
ATOM 1384 N N . GLY A 1 188 ? 13.921 2.996 -1.827 1.00 20.20 188 GLY A N 1
ATOM 1385 C CA . GLY A 1 188 ? 13.402 3.736 -0.676 1.00 21.54 188 GLY A CA 1
ATOM 1386 C C . GLY A 1 188 ? 13.921 5.178 -0.539 1.00 22.15 188 GLY A C 1
ATOM 1387 O O . GLY A 1 188 ? 13.916 5.746 0.576 1.00 20.09 188 GLY A O 1
ATOM 1388 N N . ALA A 1 189 ? 14.287 5.809 -1.657 1.00 19.75 189 ALA A N 1
ATOM 1389 C CA . ALA A 1 189 ? 14.707 7.187 -1.574 1.00 20.43 189 ALA A CA 1
ATOM 1390 C C . ALA A 1 189 ? 13.453 8.105 -1.476 1.00 21.25 189 ALA A C 1
ATOM 1391 O O . ALA A 1 189 ? 12.338 7.716 -1.823 1.00 20.63 189 ALA A O 1
ATOM 1393 N N . LYS A 1 190 ? 13.661 9.325 -1.013 1.00 21.65 190 LYS A N 1
ATOM 1394 C CA . LYS A 1 190 ? 12.661 10.357 -1.253 1.00 21.83 190 LYS A CA 1
ATOM 1395 C C . LYS A 1 190 ? 13.059 10.987 -2.573 1.00 21.08 190 LYS A C 1
ATOM 1396 O O . LYS A 1 190 ? 14.232 11.305 -2.791 1.00 22.36 190 LYS A O 1
ATOM 1402 N N . VAL A 1 191 ? 12.103 11.200 -3.430 1.00 19.59 191 VAL A N 1
ATOM 1403 C CA . VAL A 1 191 ? 12.418 11.435 -4.878 1.00 21.12 191 VAL A CA 1
ATOM 1404 C C . VAL A 1 191 ? 11.872 12.735 -5.385 1.00 22.27 191 VAL A C 1
ATOM 1405 O O . VAL A 1 191 ? 10.663 13.006 -5.234 1.00 21.95 191 VAL A O 1
ATOM 1409 N N . ILE A 1 192 ? 12.745 13.613 -5.938 1.00 22.56 192 ILE A N 1
ATOM 1410 C CA . ILE A 1 192 ? 12.278 14.813 -6.627 1.00 20.55 192 ILE A CA 1
ATOM 1411 C C . ILE A 1 192 ? 12.391 14.532 -8.157 1.00 22.14 192 ILE A C 1
ATOM 1412 O O . ILE A 1 192 ? 13.386 13.913 -8.615 1.00 23.24 192 ILE A O 1
ATOM 1417 N N . ALA A 1 193 ? 11.417 14.964 -8.945 1.00 21.43 193 ALA A N 1
ATOM 1418 C CA . ALA A 1 193 ? 11.570 14.842 -10.424 1.00 23.99 193 ALA A CA 1
ATOM 1419 C C . ALA A 1 193 ? 11.589 16.201 -11.056 1.00 23.94 193 ALA A C 1
ATOM 1420 O O . ALA A 1 193 ? 10.789 17.075 -10.662 1.00 23.65 193 ALA A O 1
ATOM 1422 N N . VAL A 1 194 ? 12.493 16.380 -12.012 1.00 23.44 194 VAL A N 1
ATOM 1423 C CA . VAL A 1 194 ? 12.677 17.693 -12.613 1.00 23.72 194 VAL A CA 1
ATOM 1424 C C . VAL A 1 194 ? 12.593 17.566 -14.164 1.00 23.74 194 VAL A C 1
ATOM 1425 O O . VAL A 1 194 ? 13.283 16.745 -14.760 1.00 24.10 194 VAL A O 1
ATOM 1429 N N . ASP A 1 195 ? 11.697 18.316 -14.797 1.00 25.08 195 ASP A N 1
ATOM 1430 C CA . ASP A 1 195 ? 11.560 18.247 -16.270 1.00 27.09 195 ASP A CA 1
ATOM 1431 C C . ASP A 1 195 ? 10.912 19.562 -16.680 1.00 30.03 195 ASP A C 1
ATOM 1432 O O . ASP A 1 195 ? 10.287 20.265 -15.854 1.00 30.19 195 ASP A O 1
ATOM 1437 N N . ILE A 1 196 ? 10.986 19.836 -17.978 1.00 32.38 196 ILE A N 1
ATOM 1438 C CA . ILE A 1 196 ? 10.299 20.993 -18.567 1.00 36.06 196 ILE A CA 1
ATOM 1439 C C . ILE A 1 196 ? 8.888 20.665 -19.048 1.00 37.17 196 ILE A C 1
ATOM 1440 O O . ILE A 1 196 ? 8.119 21.556 -19.379 1.00 38.89 196 ILE A O 1
ATOM 1445 N N . ASN A 1 197 ? 8.512 19.385 -19.060 1.00 36.31 197 ASN A N 1
ATOM 1446 C CA . ASN A 1 197 ? 7.204 18.971 -19.609 1.00 36.73 197 ASN A CA 1
ATOM 1447 C C . ASN A 1 197 ? 6.230 18.628 -18.507 1.00 37.41 197 ASN A C 1
ATOM 1448 O O . ASN A 1 197 ? 6.466 17.662 -17.758 1.00 36.47 197 ASN A O 1
ATOM 1453 N N . GLN A 1 198 ? 5.125 19.362 -18.383 1.00 36.86 198 GLN A N 1
ATOM 1454 C CA . GLN A 1 198 ? 4.282 19.198 -17.205 1.00 37.67 198 GLN A CA 1
ATOM 1455 C C . GLN A 1 198 ? 3.540 17.848 -17.161 1.00 37.78 198 GLN A C 1
ATOM 1456 O O . GLN A 1 198 ? 3.285 17.307 -16.085 1.00 38.49 198 GLN A O 1
ATOM 1462 N N . ASP A 1 199 ? 3.145 17.341 -18.328 1.00 38.26 199 ASP A N 1
ATOM 1463 C CA . ASP A 1 199 ? 2.409 16.057 -18.398 1.00 37.31 199 ASP A CA 1
ATOM 1464 C C . ASP A 1 199 ? 3.343 14.929 -17.963 1.00 35.50 199 ASP A C 1
ATOM 1465 O O . ASP A 1 199 ? 2.889 14.015 -17.327 1.00 33.23 199 ASP A O 1
ATOM 1470 N N . LYS A 1 200 ? 4.636 15.021 -18.289 1.00 33.14 200 LYS A N 1
ATOM 1471 C CA . LYS A 1 200 ? 5.588 13.992 -17.835 1.00 32.59 200 LYS A CA 1
ATOM 1472 C C . LYS A 1 200 ? 5.777 14.094 -16.305 1.00 31.55 200 LYS A C 1
ATOM 1473 O O . LYS A 1 200 ? 5.875 13.059 -15.595 1.00 31.42 200 LYS A O 1
ATOM 1479 N N . LEU A 1 201 ? 5.730 15.316 -15.776 1.00 30.03 201 LEU A N 1
ATOM 1480 C CA . LEU A 1 201 ? 5.765 15.508 -14.321 1.00 31.10 201 LEU A CA 1
ATOM 1481 C C . LEU A 1 201 ? 4.484 15.023 -13.648 1.00 30.79 201 LEU A C 1
ATOM 1482 O O . LEU A 1 201 ? 4.508 14.522 -12.524 1.00 30.07 201 LEU A O 1
ATOM 1487 N N . ASN A 1 202 ? 3.353 15.139 -14.316 1.00 32.68 202 ASN A N 1
ATOM 1488 C CA . ASN A 1 202 ? 2.073 14.765 -13.687 1.00 33.95 202 ASN A CA 1
ATOM 1489 C C . ASN A 1 202 ? 2.069 13.222 -13.517 1.00 33.76 202 ASN A C 1
ATOM 1490 O O . ASN A 1 202 ? 1.636 12.659 -12.495 1.00 34.57 202 ASN A O 1
ATOM 1495 N N . LEU A 1 203 ? 2.575 12.567 -14.543 1.00 32.08 203 LEU A N 1
ATOM 1496 C CA . LEU A 1 203 ? 2.815 11.133 -14.534 1.00 32.02 203 LEU A CA 1
ATOM 1497 C C . LEU A 1 203 ? 3.860 10.727 -13.490 1.00 29.70 203 LEU A C 1
ATOM 1498 O O . LEU A 1 203 ? 3.672 9.743 -12.775 1.00 30.54 203 LEU A O 1
ATOM 1503 N N . ALA A 1 204 ? 4.958 11.470 -13.408 1.00 28.48 204 ALA A N 1
ATOM 1504 C CA . ALA A 1 204 ? 6.000 11.224 -12.389 1.00 27.62 204 ALA A CA 1
ATOM 1505 C C . ALA A 1 204 ? 5.387 11.222 -10.945 1.00 26.80 204 ALA A C 1
ATOM 1506 O O . ALA A 1 204 ? 5.655 10.324 -10.138 1.00 25.35 204 ALA A O 1
ATOM 1508 N N . LYS A 1 205 ? 4.485 12.162 -10.671 1.00 28.14 205 LYS A N 1
ATOM 1509 C CA . LYS A 1 205 ? 3.792 12.214 -9.385 1.00 29.79 205 LYS A CA 1
ATOM 1510 C C . LYS A 1 205 ? 2.964 10.914 -9.130 1.00 30.73 205 LYS A C 1
ATOM 1511 O O . LYS A 1 205 ? 2.861 10.411 -8.025 1.00 29.39 205 LYS A O 1
ATOM 1517 N N . LYS A 1 206 ? 2.370 10.378 -10.178 1.00 32.01 206 LYS A N 1
ATOM 1518 C CA . LYS A 1 206 ? 1.551 9.174 -10.016 1.00 32.88 206 LYS A CA 1
ATOM 1519 C C . LYS A 1 206 ? 2.343 7.905 -9.847 1.00 32.79 206 LYS A C 1
ATOM 1520 O O . LYS A 1 206 ? 1.825 6.921 -9.315 1.00 35.21 206 LYS A O 1
ATOM 1526 N N . ILE A 1 207 ? 3.563 7.887 -10.314 1.00 31.45 207 ILE A N 1
ATOM 1527 C CA . ILE A 1 207 ? 4.319 6.659 -10.190 1.00 30.89 207 ILE A CA 1
ATOM 1528 C C . ILE A 1 207 ? 5.379 6.699 -9.123 1.00 31.14 207 ILE A C 1
ATOM 1529 O O . ILE A 1 207 ? 6.290 5.862 -9.111 1.00 30.72 207 ILE A O 1
ATOM 1534 N N . GLY A 1 208 ? 5.276 7.639 -8.200 1.00 31.38 208 GLY A N 1
ATOM 1535 C CA . GLY A 1 208 ? 6.270 7.640 -7.133 1.00 31.23 208 GLY A CA 1
ATOM 1536 C C . GLY A 1 208 ? 7.060 8.900 -6.783 1.00 30.11 208 GLY A C 1
ATOM 1537 O O . GLY A 1 208 ? 7.639 8.921 -5.699 1.00 31.33 208 GLY A O 1
ATOM 1538 N N . ALA A 1 209 ? 7.081 9.939 -7.635 1.00 26.64 209 ALA A N 1
ATOM 1539 C CA . ALA A 1 209 ? 7.850 11.171 -7.275 1.00 26.09 209 ALA A CA 1
ATOM 1540 C C . ALA A 1 209 ? 7.228 11.850 -6.045 1.00 28.13 209 ALA A C 1
ATOM 1541 O O . ALA A 1 209 ? 5.993 12.082 -6.031 1.00 28.95 209 ALA A O 1
ATOM 1543 N N . ASP A 1 210 ? 8.002 12.133 -4.993 1.00 26.43 210 ASP A N 1
ATOM 1544 C CA . ASP A 1 210 ? 7.415 12.888 -3.841 1.00 28.64 210 ASP A CA 1
ATOM 1545 C C . ASP A 1 210 ? 7.145 14.347 -4.135 1.00 28.76 210 ASP A C 1
ATOM 1546 O O . ASP A 1 210 ? 6.129 14.858 -3.678 1.00 29.15 210 ASP A O 1
ATOM 1551 N N . VAL A 1 211 ? 8.033 14.959 -4.953 1.00 27.84 211 VAL A N 1
ATOM 1552 C CA . VAL A 1 211 ? 7.982 16.356 -5.349 1.00 28.91 211 VAL A CA 1
ATOM 1553 C C . VAL A 1 211 ? 8.333 16.483 -6.848 1.00 27.64 211 VAL A C 1
ATOM 1554 O O . VAL A 1 211 ? 9.198 15.762 -7.371 1.00 24.63 211 VAL A O 1
ATOM 1558 N N . THR A 1 212 ? 7.549 17.276 -7.582 1.00 26.62 212 THR A N 1
ATOM 1559 C CA . THR A 1 212 ? 7.900 17.527 -8.972 1.00 27.39 212 THR A CA 1
ATOM 1560 C C . THR A 1 212 ? 8.230 18.978 -9.153 1.00 28.59 212 THR A C 1
ATOM 1561 O O . THR A 1 212 ? 7.615 19.866 -8.494 1.00 29.04 212 THR A O 1
ATOM 1565 N N . ILE A 1 213 ? 9.199 19.215 -10.035 1.00 28.06 213 ILE A N 1
ATOM 1566 C CA . ILE A 1 213 ? 9.646 20.602 -10.339 1.00 27.25 213 ILE A CA 1
ATOM 1567 C C . ILE A 1 213 ? 9.642 20.843 -11.817 1.00 27.70 213 ILE A C 1
ATOM 1568 O O . ILE A 1 213 ? 10.300 20.135 -12.558 1.00 24.55 213 ILE A O 1
ATOM 1573 N N . ASN A 1 214 ? 8.776 21.790 -12.261 1.00 29.53 214 ASN A N 1
ATOM 1574 C CA . ASN A 1 214 ? 8.802 22.224 -13.664 1.00 32.64 214 ASN A CA 1
ATOM 1575 C C . ASN A 1 214 ? 9.912 23.268 -13.796 1.00 33.39 214 ASN A C 1
ATOM 1576 O O . ASN A 1 214 ? 9.769 24.378 -13.280 1.00 35.69 214 ASN A O 1
ATOM 1581 N N . SER A 1 215 ? 10.988 22.911 -14.474 1.00 34.16 215 SER A N 1
ATOM 1582 C CA . SER A 1 215 ? 12.071 23.828 -14.619 1.00 37.68 215 SER A CA 1
ATOM 1583 C C . SER A 1 215 ? 11.980 24.816 -15.800 1.00 40.46 215 SER A C 1
ATOM 1584 O O . SER A 1 215 ? 13.023 25.291 -16.210 1.00 41.61 215 SER A O 1
ATOM 1587 N N . GLY A 1 216 ? 10.774 25.151 -16.315 1.00 43.23 216 GLY A N 1
ATOM 1588 C CA . GLY A 1 216 ? 10.594 26.279 -17.298 1.00 44.81 216 GLY A CA 1
ATOM 1589 C C . GLY A 1 216 ? 9.883 27.418 -16.577 1.00 47.88 216 GLY A C 1
ATOM 1590 N N . ASP A 1 217 ? 9.281 26.972 -15.476 1.00 48.65 217 ASP A N 1
ATOM 1591 C CA . ASP A 1 217 ? 8.531 27.768 -14.565 1.00 50.23 217 ASP A CA 1
ATOM 1592 C C . ASP A 1 217 ? 9.412 28.284 -13.447 1.00 50.30 217 ASP A C 1
ATOM 1593 O O . ASP A 1 217 ? 9.207 29.402 -13.024 1.00 51.13 217 ASP A O 1
ATOM 1598 N N . VAL A 1 218 ? 10.344 27.469 -12.920 1.00 49.39 218 VAL A N 1
ATOM 1599 C CA . VAL A 1 218 ? 11.173 27.883 -11.741 1.00 47.90 218 VAL A CA 1
ATOM 1600 C C . VAL A 1 218 ? 12.678 27.581 -11.895 1.00 47.04 218 VAL A C 1
ATOM 1601 O O . VAL A 1 218 ? 13.094 26.959 -12.900 1.00 46.79 218 VAL A O 1
ATOM 1605 N N . ASN A 1 219 ? 13.492 28.015 -10.918 1.00 45.03 219 ASN A N 1
ATOM 1606 C CA . ASN A 1 219 ? 14.885 27.575 -10.897 1.00 42.84 219 ASN A CA 1
ATOM 1607 C C . ASN A 1 219 ? 14.890 26.302 -10.087 1.00 39.16 219 ASN A C 1
ATOM 1608 O O . ASN A 1 219 ? 14.605 26.350 -8.861 1.00 39.29 219 ASN A O 1
ATOM 1613 N N . PRO A 1 220 ? 15.195 25.169 -10.738 1.00 34.88 220 PRO A N 1
ATOM 1614 C CA . PRO A 1 220 ? 15.089 23.898 -10.000 1.00 33.15 220 PRO A CA 1
ATOM 1615 C C . PRO A 1 220 ? 16.057 23.852 -8.832 1.00 32.61 220 PRO A C 1
ATOM 1616 O O . PRO A 1 220 ? 15.724 23.249 -7.801 1.00 32.03 220 PRO A O 1
ATOM 1620 N N . VAL A 1 221 ? 17.226 24.479 -8.996 1.00 31.64 221 VAL A N 1
ATOM 1621 C CA . VAL A 1 221 ? 18.260 24.434 -7.970 1.00 33.65 221 VAL A CA 1
ATOM 1622 C C . VAL A 1 221 ? 17.788 25.040 -6.624 1.00 34.75 221 VAL A C 1
ATOM 1623 O O . VAL A 1 221 ? 17.920 24.380 -5.579 1.00 34.12 221 VAL A O 1
ATOM 1627 N N . ASP A 1 222 ? 17.177 26.239 -6.682 1.00 36.44 222 ASP A N 1
ATOM 1628 C CA . ASP A 1 222 ? 16.717 26.964 -5.499 1.00 37.68 222 ASP A CA 1
ATOM 1629 C C . ASP A 1 222 ? 15.595 26.176 -4.826 1.00 37.02 222 ASP A C 1
ATOM 1630 O O . ASP A 1 222 ? 15.558 26.062 -3.589 1.00 36.21 222 ASP A O 1
ATOM 1635 N N . GLU A 1 223 ? 14.673 25.659 -5.646 1.00 35.51 223 GLU A N 1
ATOM 1636 C CA . GLU A 1 223 ? 13.553 24.865 -5.153 1.00 35.66 223 GLU A CA 1
ATOM 1637 C C . GLU A 1 223 ? 14.045 23.598 -4.439 1.00 33.90 223 GLU A C 1
ATOM 1638 O O . GLU A 1 223 ? 13.604 23.307 -3.330 1.00 35.59 223 GLU A O 1
ATOM 1644 N N . ILE A 1 224 ? 14.935 22.856 -5.089 1.00 31.75 224 ILE A N 1
ATOM 1645 C CA . ILE A 1 224 ? 15.567 21.669 -4.497 1.00 30.43 224 ILE A CA 1
ATOM 1646 C C . ILE A 1 224 ? 16.182 21.996 -3.179 1.00 31.79 224 ILE A C 1
ATOM 1647 O O . ILE A 1 224 ? 15.858 21.351 -2.195 1.00 31.08 224 ILE A O 1
ATOM 1652 N N . LYS A 1 225 ? 17.018 23.025 -3.113 1.00 32.96 225 LYS A N 1
ATOM 1653 C CA . LYS A 1 225 ? 17.581 23.422 -1.836 1.00 36.10 225 LYS A CA 1
ATOM 1654 C C . LYS A 1 225 ? 16.504 23.637 -0.751 1.00 38.86 225 LYS A C 1
ATOM 1655 O O . LYS A 1 225 ? 16.758 23.274 0.402 1.00 39.19 225 LYS A O 1
ATOM 1661 N N . LYS A 1 226 ? 15.327 24.212 -1.099 1.00 39.70 226 LYS A N 1
ATOM 1662 C CA . LYS A 1 226 ? 14.240 24.385 -0.119 1.00 41.34 226 LYS A CA 1
ATOM 1663 C C . LYS A 1 226 ? 13.585 23.046 0.317 1.00 40.07 226 LYS A C 1
ATOM 1664 O O . LYS A 1 226 ? 13.573 22.678 1.507 1.00 40.12 226 LYS A O 1
ATOM 1670 N N . ILE A 1 227 ? 13.060 22.301 -0.632 1.00 38.59 227 ILE A N 1
ATOM 1671 C CA . ILE A 1 227 ? 12.527 20.972 -0.348 1.00 37.78 227 ILE A CA 1
ATOM 1672 C C . ILE A 1 227 ? 13.365 20.172 0.722 1.00 39.05 227 ILE A C 1
ATOM 1673 O O . ILE A 1 227 ? 12.826 19.444 1.605 1.00 39.09 227 ILE A O 1
ATOM 1678 N N . THR A 1 228 ? 14.688 20.290 0.627 1.00 37.53 228 THR A N 1
ATOM 1679 C CA . THR A 1 228 ? 15.558 19.375 1.361 1.00 36.83 228 THR A CA 1
ATOM 1680 C C . THR A 1 228 ? 16.037 19.972 2.678 1.00 38.03 228 THR A C 1
ATOM 1681 O O . THR A 1 228 ? 16.816 19.349 3.401 1.00 37.93 228 THR A O 1
ATOM 1685 N N . GLY A 1 229 ? 15.528 21.142 3.026 1.00 38.14 229 GLY A N 1
ATOM 1686 C CA . GLY A 1 229 ? 15.886 21.717 4.334 1.00 39.67 229 GLY A CA 1
ATOM 1687 C C . GLY A 1 229 ? 17.081 22.642 4.251 1.00 39.13 229 GLY A C 1
ATOM 1688 O O . GLY A 1 229 ? 17.559 23.082 5.285 1.00 40.32 229 GLY A O 1
ATOM 1689 N N . GLY A 1 230 ? 17.598 22.893 3.034 1.00 37.79 230 GLY A N 1
ATOM 1690 C CA . GLY A 1 230 ? 18.663 23.935 2.816 1.00 36.54 230 GLY A CA 1
ATOM 1691 C C . GLY A 1 230 ? 19.922 23.477 2.042 1.00 34.83 230 GLY A C 1
ATOM 1692 O O . GLY A 1 230 ? 20.574 24.262 1.382 1.00 35.43 230 GLY A O 1
ATOM 1693 N N . LEU A 1 231 ? 20.297 22.209 2.145 1.00 33.08 231 LEU A N 1
ATOM 1694 C CA . LEU A 1 231 ? 21.594 21.749 1.651 1.00 30.92 231 LEU A CA 1
ATOM 1695 C C . LEU A 1 231 ? 21.593 21.177 0.272 1.00 29.16 231 LEU A C 1
ATOM 1696 O O . LEU A 1 231 ? 22.625 21.279 -0.392 1.00 27.59 231 LEU A O 1
ATOM 1701 N N . GLY A 1 232 ? 20.481 20.538 -0.110 1.00 24.37 232 GLY A N 1
ATOM 1702 C CA . GLY A 1 232 ? 20.373 19.924 -1.409 1.00 24.19 232 GLY A CA 1
ATOM 1703 C C . GLY A 1 232 ? 20.334 18.412 -1.221 1.00 22.48 232 GLY A C 1
ATOM 1704 O O . GLY A 1 232 ? 20.252 17.898 -0.059 1.00 21.51 232 GLY A O 1
ATOM 1705 N N . VAL A 1 233 ? 20.411 17.694 -2.340 1.00 22.70 233 VAL A N 1
ATOM 1706 C CA . VAL A 1 233 ? 20.134 16.258 -2.362 1.00 22.35 233 VAL A CA 1
ATOM 1707 C C . VAL A 1 233 ? 21.387 15.467 -2.174 1.00 20.69 233 VAL A C 1
ATOM 1708 O O . VAL A 1 233 ? 22.501 15.959 -2.433 1.00 18.56 233 VAL A O 1
ATOM 1712 N N . GLN A 1 234 ? 21.213 14.213 -1.786 1.00 19.39 234 GLN A N 1
ATOM 1713 C CA . GLN A 1 234 ? 22.331 13.311 -1.658 1.00 18.19 234 GLN A CA 1
ATOM 1714 C C . GLN A 1 234 ? 22.808 12.904 -3.087 1.00 19.16 234 GLN A C 1
ATOM 1715 O O . GLN A 1 234 ? 23.982 12.711 -3.289 1.00 20.45 234 GLN A O 1
ATOM 1721 N N . SER A 1 235 ? 21.907 12.790 -4.032 1.00 18.61 235 SER A N 1
ATOM 1722 C CA . SER A 1 235 ? 22.281 12.437 -5.394 1.00 19.45 235 SER A CA 1
ATOM 1723 C C . SER A 1 235 ? 21.353 12.906 -6.442 1.00 19.80 235 SER A C 1
ATOM 1724 O O . SER A 1 235 ? 20.163 13.176 -6.155 1.00 18.76 235 SER A O 1
ATOM 1727 N N . ALA A 1 236 ? 21.889 12.964 -7.687 1.00 21.16 236 ALA A N 1
ATOM 1728 C CA . ALA A 1 236 ? 21.117 13.418 -8.850 1.00 20.25 236 ALA A CA 1
ATOM 1729 C C . ALA A 1 236 ? 21.340 12.428 -9.985 1.00 21.46 236 ALA A C 1
ATOM 1730 O O . ALA A 1 236 ? 22.430 12.081 -10.217 1.00 22.18 236 ALA A O 1
ATOM 1732 N N . ILE A 1 237 ? 20.299 11.846 -10.593 1.00 22.10 237 ILE A N 1
ATOM 1733 C CA . ILE A 1 237 ? 20.441 10.934 -11.758 1.00 21.69 237 ILE A CA 1
ATOM 1734 C C . ILE A 1 237 ? 20.002 11.785 -12.986 1.00 22.29 237 ILE A C 1
ATOM 1735 O O . ILE A 1 237 ? 18.880 12.336 -13.026 1.00 22.48 237 ILE A O 1
ATOM 1740 N N . VAL A 1 238 ? 20.904 11.979 -13.926 1.00 22.69 238 VAL A N 1
ATOM 1741 C CA . VAL A 1 238 ? 20.600 12.825 -15.086 1.00 22.51 238 VAL A CA 1
ATOM 1742 C C . VAL A 1 238 ? 20.265 11.970 -16.289 1.00 22.53 238 VAL A C 1
ATOM 1743 O O . VAL A 1 238 ? 21.139 11.329 -16.883 1.00 23.60 238 VAL A O 1
ATOM 1747 N N . CYS A 1 239 ? 18.968 11.957 -16.560 1.00 25.62 239 CYS A N 1
ATOM 1748 C CA . CYS A 1 239 ? 18.306 11.189 -17.624 1.00 27.52 239 CYS A CA 1
ATOM 1749 C C . CYS A 1 239 ? 17.822 12.176 -18.678 1.00 29.26 239 CYS A C 1
ATOM 1750 O O . CYS A 1 239 ? 16.963 11.862 -19.461 1.00 30.97 239 CYS A O 1
ATOM 1753 N N . ALA A 1 240 ? 18.360 13.391 -18.676 1.00 29.53 240 ALA A N 1
ATOM 1754 C CA . ALA A 1 240 ? 17.854 14.438 -19.531 1.00 30.49 240 ALA A CA 1
ATOM 1755 C C . ALA A 1 240 ? 18.875 14.618 -20.652 1.00 30.54 240 ALA A C 1
ATOM 1756 O O . ALA A 1 240 ? 20.084 14.512 -20.427 1.00 30.60 240 ALA A O 1
ATOM 1758 N N . VAL A 1 241 ? 18.429 14.884 -21.870 1.00 33.10 241 VAL A N 1
ATOM 1759 C CA . VAL A 1 241 ? 19.409 15.179 -22.921 1.00 36.71 241 VAL A CA 1
ATOM 1760 C C . VAL A 1 241 ? 19.960 16.622 -22.907 1.00 37.08 241 VAL A C 1
ATOM 1761 O O . VAL A 1 241 ? 20.805 16.949 -23.703 1.00 42.70 241 VAL A O 1
ATOM 1765 N N . ALA A 1 242 ? 19.546 17.499 -22.009 1.00 36.26 242 ALA A N 1
ATOM 1766 C CA . ALA A 1 242 ? 20.019 18.877 -22.121 1.00 34.74 242 ALA A CA 1
ATOM 1767 C C . ALA A 1 242 ? 21.279 19.109 -21.322 1.00 34.76 242 ALA A C 1
ATOM 1768 O O . ALA A 1 242 ? 21.388 18.627 -20.177 1.00 33.81 242 ALA A O 1
ATOM 1770 N N . ARG A 1 243 ? 22.267 19.810 -21.895 1.00 33.12 243 ARG A N 1
ATOM 1771 C CA . ARG A 1 243 ? 23.451 20.213 -21.130 1.00 32.27 243 ARG A CA 1
ATOM 1772 C C . ARG A 1 243 ? 23.123 20.867 -19.745 1.00 32.26 243 ARG A C 1
ATOM 1773 O O . ARG A 1 243 ? 23.815 20.554 -18.713 1.00 30.17 243 ARG A O 1
ATOM 1781 N N . ILE A 1 244 ? 22.114 21.759 -19.710 1.00 29.62 244 ILE A N 1
ATOM 1782 C CA . ILE A 1 244 ? 21.872 22.503 -18.511 1.00 29.67 244 ILE A CA 1
ATOM 1783 C C . ILE A 1 244 ? 21.402 21.604 -17.322 1.00 30.06 244 ILE A C 1
ATOM 1784 O O . ILE A 1 244 ? 21.629 21.958 -16.153 1.00 28.35 244 ILE A O 1
ATOM 1789 N N . ALA A 1 245 ? 20.710 20.483 -17.637 1.00 29.09 245 ALA A N 1
ATOM 1790 C CA . ALA A 1 245 ? 20.342 19.521 -16.617 1.00 28.93 245 ALA A CA 1
ATOM 1791 C C . ALA A 1 245 ? 21.558 18.953 -15.860 1.00 28.70 245 ALA A C 1
ATOM 1792 O O . ALA A 1 245 ? 21.465 18.742 -14.626 1.00 26.61 245 ALA A O 1
ATOM 1794 N N . PHE A 1 246 ? 22.669 18.720 -16.585 1.00 27.69 246 PHE A N 1
ATOM 1795 C CA . PHE A 1 246 ? 23.849 18.197 -15.959 1.00 28.68 246 PHE A CA 1
ATOM 1796 C C . PHE A 1 246 ? 24.415 19.197 -15.015 1.00 29.22 246 PHE A C 1
ATOM 1797 O O . PHE A 1 246 ? 24.870 18.805 -13.900 1.00 28.03 246 PHE A O 1
ATOM 1805 N N . GLU A 1 247 ? 24.396 20.471 -15.426 1.00 28.35 247 GLU A N 1
ATOM 1806 C CA . GLU A 1 247 ? 24.908 21.526 -14.580 1.00 29.69 247 GLU A CA 1
ATOM 1807 C C . GLU A 1 247 ? 23.974 21.887 -13.400 1.00 29.64 247 GLU A C 1
ATOM 1808 O O . GLU A 1 247 ? 24.473 22.067 -12.278 1.00 29.39 247 GLU A O 1
ATOM 1814 N N . GLN A 1 248 ? 22.647 21.905 -13.616 1.00 27.75 248 GLN A N 1
ATOM 1815 C CA . GLN A 1 248 ? 21.702 22.028 -12.482 1.00 27.71 248 GLN A CA 1
ATOM 1816 C C . GLN A 1 248 ? 21.856 20.867 -11.448 1.00 25.95 248 GLN A C 1
ATOM 1817 O O . GLN A 1 248 ? 21.784 21.081 -10.258 1.00 25.24 248 GLN A O 1
ATOM 1823 N N . ALA A 1 249 ? 22.105 19.673 -11.951 1.00 24.56 249 ALA A N 1
ATOM 1824 C CA . ALA A 1 249 ? 22.325 18.504 -11.125 1.00 24.37 249 ALA A CA 1
ATOM 1825 C C . ALA A 1 249 ? 23.481 18.646 -10.142 1.00 25.73 249 ALA A C 1
ATOM 1826 O O . ALA A 1 249 ? 23.303 18.424 -8.904 1.00 24.58 249 ALA A O 1
ATOM 1828 N N . VAL A 1 250 ? 24.650 19.012 -10.666 1.00 24.93 250 VAL A N 1
ATOM 1829 C CA . VAL A 1 250 ? 25.815 19.234 -9.795 1.00 26.52 250 VAL A CA 1
ATOM 1830 C C . VAL A 1 250 ? 25.425 20.283 -8.720 1.00 26.90 250 VAL A C 1
ATOM 1831 O O . VAL A 1 250 ? 25.675 20.081 -7.480 1.00 24.21 250 VAL A O 1
ATOM 1835 N N . ALA A 1 251 ? 24.768 21.366 -9.168 1.00 24.96 251 ALA A N 1
ATOM 1836 C CA . ALA A 1 251 ? 24.499 22.462 -8.243 1.00 26.47 251 ALA A CA 1
ATOM 1837 C C . ALA A 1 251 ? 23.471 22.120 -7.159 1.00 27.01 251 ALA A C 1
ATOM 1838 O O . ALA A 1 251 ? 23.449 22.761 -6.121 1.00 27.43 251 ALA A O 1
ATOM 1840 N N . SER A 1 252 ? 22.672 21.092 -7.383 1.00 25.05 252 SER A N 1
ATOM 1841 C CA . SER A 1 252 ? 21.588 20.774 -6.472 1.00 25.89 252 SER A CA 1
ATOM 1842 C C . SER A 1 252 ? 22.076 19.843 -5.348 1.00 23.40 252 SER A C 1
ATOM 1843 O O . SER A 1 252 ? 21.338 19.581 -4.427 1.00 25.05 252 SER A O 1
ATOM 1846 N N . LEU A 1 253 ? 23.335 19.380 -5.390 1.00 21.62 253 LEU A N 1
ATOM 1847 C CA . LEU A 1 253 ? 23.856 18.390 -4.413 1.00 20.53 253 LEU A CA 1
ATOM 1848 C C . LEU A 1 253 ? 24.297 19.010 -3.107 1.00 20.07 253 LEU A C 1
ATOM 1849 O O . LEU A 1 253 ? 24.900 20.117 -3.070 1.00 20.64 253 LEU A O 1
ATOM 1854 N N . LYS A 1 254 ? 24.071 18.261 -2.023 1.00 21.52 254 LYS A N 1
ATOM 1855 C CA . LYS A 1 254 ? 24.557 18.646 -0.703 1.00 21.19 254 LYS A CA 1
ATOM 1856 C C . LYS A 1 254 ? 26.060 18.180 -0.706 1.00 22.05 254 LYS A C 1
ATOM 1857 O O . LYS A 1 254 ? 26.475 17.428 -1.569 1.00 18.07 254 LYS A O 1
ATOM 1863 N N . PRO A 1 255 ? 26.825 18.614 0.278 1.00 23.40 255 PRO A N 1
ATOM 1864 C CA . PRO A 1 255 ? 28.220 18.262 0.305 1.00 22.97 255 PRO A CA 1
ATOM 1865 C C . PRO A 1 255 ? 28.405 16.730 0.372 1.00 22.94 255 PRO A C 1
ATOM 1866 O O . PRO A 1 255 ? 27.653 16.017 1.052 1.00 23.22 255 PRO A O 1
ATOM 1870 N N . MET A 1 256 ? 29.355 16.213 -0.396 1.00 22.55 256 MET A N 1
ATOM 1871 C CA . MET A 1 256 ? 29.544 14.785 -0.574 1.00 23.35 256 MET A CA 1
ATOM 1872 C C . MET A 1 256 ? 28.465 14.100 -1.443 1.00 22.75 256 MET A C 1
ATOM 1873 O O . MET A 1 256 ? 28.557 12.941 -1.622 1.00 20.94 256 MET A O 1
ATOM 1878 N N . GLY A 1 257 ? 27.461 14.838 -1.968 1.00 22.76 257 GLY A N 1
ATOM 1879 C CA . GLY A 1 257 ? 26.499 14.260 -2.929 1.00 21.50 257 GLY A CA 1
ATOM 1880 C C . GLY A 1 257 ? 27.170 13.847 -4.258 1.00 21.70 257 GLY A C 1
ATOM 1881 O O . GLY A 1 257 ? 28.299 14.258 -4.565 1.00 21.72 257 GLY A O 1
ATOM 1882 N N . LYS A 1 258 ? 26.460 13.048 -5.044 1.00 19.77 258 LYS A N 1
ATOM 1883 C CA . LYS A 1 258 ? 27.015 12.473 -6.239 1.00 19.71 258 LYS A CA 1
ATOM 1884 C C . LYS A 1 258 ? 26.067 12.671 -7.394 1.00 20.82 258 LYS A C 1
ATOM 1885 O O . LYS A 1 258 ? 24.877 12.323 -7.306 1.00 19.71 258 LYS A O 1
ATOM 1891 N N . MET A 1 259 ? 26.600 13.137 -8.515 1.00 20.37 259 MET A N 1
ATOM 1892 C CA . MET A 1 259 ? 25.787 13.179 -9.743 1.00 21.32 259 MET A CA 1
ATOM 1893 C C . MET A 1 259 ? 26.138 12.002 -10.637 1.00 19.75 259 MET A C 1
ATOM 1894 O O . MET A 1 259 ? 27.317 11.649 -10.746 1.00 22.15 259 MET A O 1
ATOM 1899 N N . VAL A 1 260 ? 25.120 11.281 -11.123 1.00 18.67 260 VAL A N 1
ATOM 1900 C CA . VAL A 1 260 ? 25.370 10.126 -11.985 1.00 20.45 260 VAL A CA 1
ATOM 1901 C C . VAL A 1 260 ? 24.735 10.449 -13.377 1.00 20.75 260 VAL A C 1
ATOM 1902 O O . VAL A 1 260 ? 23.525 10.675 -13.510 1.00 21.23 260 VAL A O 1
ATOM 1906 N N . ALA A 1 261 ? 25.586 10.500 -14.363 1.00 22.34 261 ALA A N 1
ATOM 1907 C CA . ALA A 1 261 ? 25.212 10.757 -15.816 1.00 22.82 261 ALA A CA 1
ATOM 1908 C C . ALA A 1 261 ? 24.816 9.430 -16.427 1.00 22.84 261 ALA A C 1
ATOM 1909 O O . ALA A 1 261 ? 25.595 8.451 -16.348 1.00 23.73 261 ALA A O 1
ATOM 1911 N N . VAL A 1 262 ? 23.612 9.408 -16.965 1.00 24.13 262 VAL A N 1
ATOM 1912 C CA . VAL A 1 262 ? 22.999 8.297 -17.657 1.00 26.47 262 VAL A CA 1
ATOM 1913 C C . VAL A 1 262 ? 22.730 8.650 -19.169 1.00 28.51 262 VAL A C 1
ATOM 1914 O O . VAL A 1 262 ? 23.027 7.873 -20.056 1.00 26.71 262 VAL A O 1
ATOM 1918 N N . ALA A 1 263 ? 22.143 9.809 -19.433 1.00 31.96 263 ALA A N 1
ATOM 1919 C CA . ALA A 1 263 ? 21.883 10.273 -20.796 1.00 33.38 263 ALA A CA 1
ATOM 1920 C C . ALA A 1 263 ? 23.190 10.612 -21.477 1.00 34.81 263 ALA A C 1
ATOM 1921 O O . ALA A 1 263 ? 24.088 11.130 -20.845 1.00 35.27 263 ALA A O 1
ATOM 1923 N N . VAL A 1 264 ? 23.259 10.391 -22.801 1.00 36.46 264 VAL A N 1
ATOM 1924 C CA . VAL A 1 264 ? 24.472 10.662 -23.576 1.00 37.13 264 VAL A CA 1
ATOM 1925 C C . VAL A 1 264 ? 24.200 11.636 -24.731 1.00 38.85 264 VAL A C 1
ATOM 1926 O O . VAL A 1 264 ? 24.534 11.322 -25.847 1.00 39.33 264 VAL A O 1
ATOM 1930 N N . PRO A 1 265 ? 23.638 12.837 -24.452 1.00 39.53 265 PRO A N 1
ATOM 1931 C CA . PRO A 1 265 ? 23.453 13.818 -25.537 1.00 40.86 265 PRO A CA 1
ATOM 1932 C C . PRO A 1 265 ? 24.826 14.126 -26.069 1.00 41.58 265 PRO A C 1
ATOM 1933 O O . PRO A 1 265 ? 25.798 14.037 -25.305 1.00 40.43 265 PRO A O 1
ATOM 1937 N N . ASN A 1 266 ? 24.927 14.446 -27.357 1.00 41.88 266 ASN A N 1
ATOM 1938 C CA . ASN A 1 266 ? 26.249 14.761 -27.898 1.00 43.44 266 ASN A CA 1
ATOM 1939 C C . ASN A 1 266 ? 26.739 16.151 -27.498 1.00 42.63 266 ASN A C 1
ATOM 1940 O O . ASN A 1 266 ? 26.794 17.106 -28.310 1.00 42.53 266 ASN A O 1
ATOM 1945 N N . THR A 1 267 ? 27.092 16.253 -26.211 1.00 41.88 267 THR A N 1
ATOM 1946 C CA . THR A 1 267 ? 27.423 17.527 -25.589 1.00 40.20 267 THR A CA 1
ATOM 1947 C C . THR A 1 267 ? 28.539 17.422 -24.545 1.00 40.58 267 THR A C 1
ATOM 1948 O O . THR A 1 267 ? 28.782 16.355 -23.928 1.00 36.63 267 THR A O 1
ATOM 1952 N N . GLU A 1 268 ? 29.206 18.560 -24.368 1.00 39.84 268 GLU A N 1
ATOM 1953 C CA . GLU A 1 268 ? 30.000 18.825 -23.185 1.00 40.06 268 GLU A CA 1
ATOM 1954 C C . GLU A 1 268 ? 29.137 19.422 -22.064 1.00 39.46 268 GLU A C 1
ATOM 1955 O O . GLU A 1 268 ? 28.061 19.988 -22.325 1.00 38.36 268 GLU A O 1
ATOM 1961 N N . MET A 1 269 ? 29.608 19.286 -20.808 1.00 37.37 269 MET A N 1
ATOM 1962 C CA . MET A 1 269 ? 29.002 19.969 -19.674 1.00 35.37 269 MET A CA 1
ATOM 1963 C C . MET A 1 269 ? 30.150 20.675 -18.995 1.00 34.31 269 MET A C 1
ATOM 1964 O O . MET A 1 269 ? 31.306 20.204 -19.017 1.00 34.22 269 MET A O 1
ATOM 1969 N N . THR A 1 270 ? 29.811 21.795 -18.391 1.00 32.94 270 THR A N 1
ATOM 1970 C CA . THR A 1 270 ? 30.726 22.524 -17.534 1.00 34.73 270 THR A CA 1
ATOM 1971 C C . THR A 1 270 ? 30.806 21.833 -16.168 1.00 35.11 270 THR A C 1
ATOM 1972 O O . THR A 1 270 ? 29.766 21.556 -15.522 1.00 33.27 270 THR A O 1
ATOM 1976 N N . LEU A 1 271 ? 32.037 21.578 -15.733 1.00 35.84 271 LEU A N 1
ATOM 1977 C CA . LEU A 1 271 ? 32.244 21.001 -14.421 1.00 36.04 271 LEU A CA 1
ATOM 1978 C C . LEU A 1 271 ? 32.720 22.057 -13.454 1.00 35.59 271 LEU A C 1
ATOM 1979 O O . LEU A 1 271 ? 33.790 22.628 -13.616 1.00 35.79 271 LEU A O 1
ATOM 1984 N N . SER A 1 272 ? 31.905 22.322 -12.449 1.00 35.44 272 SER A N 1
ATOM 1985 C CA . SER A 1 272 ? 32.278 23.242 -11.399 1.00 36.97 272 SER A CA 1
ATOM 1986 C C . SER A 1 272 ? 33.310 22.592 -10.459 1.00 36.85 272 SER A C 1
ATOM 1987 O O . SER A 1 272 ? 32.938 21.937 -9.476 1.00 37.21 272 SER A O 1
ATOM 1990 N N . VAL A 1 273 ? 34.602 22.775 -10.753 1.00 35.92 273 VAL A N 1
ATOM 1991 C CA . VAL A 1 273 ? 35.685 22.199 -9.923 1.00 34.52 273 VAL A CA 1
ATOM 1992 C C . VAL A 1 273 ? 35.695 22.702 -8.462 1.00 34.27 273 VAL A C 1
ATOM 1993 O O . VAL A 1 273 ? 35.941 21.896 -7.546 1.00 32.79 273 VAL A O 1
ATOM 1997 N N . PRO A 1 274 ? 35.399 24.009 -8.232 1.00 34.95 274 PRO A N 1
ATOM 1998 C CA . PRO A 1 274 ? 35.243 24.367 -6.827 1.00 34.50 274 PRO A CA 1
ATOM 1999 C C . PRO A 1 274 ? 34.216 23.528 -6.079 1.00 32.63 274 PRO A C 1
ATOM 2000 O O . PRO A 1 274 ? 34.437 23.282 -4.927 1.00 31.84 274 PRO A O 1
ATOM 2004 N N . THR A 1 275 ? 33.094 23.150 -6.716 1.00 32.29 275 THR A N 1
ATOM 2005 C CA . THR A 1 275 ? 32.106 22.299 -6.095 1.00 31.45 275 THR A CA 1
ATOM 2006 C C . THR A 1 275 ? 32.714 20.942 -5.743 1.00 30.00 275 THR A C 1
ATOM 2007 O O . THR A 1 275 ? 32.468 20.433 -4.605 1.00 29.24 275 THR A O 1
ATOM 2011 N N . VAL A 1 276 ? 33.528 20.334 -6.627 1.00 27.75 276 VAL A N 1
ATOM 2012 C CA . VAL A 1 276 ? 34.056 19.024 -6.209 1.00 27.60 276 VAL A CA 1
ATOM 2013 C C . VAL A 1 276 ? 35.114 19.173 -5.130 1.00 27.09 276 VAL A C 1
ATOM 2014 O O . VAL A 1 276 ? 35.231 18.297 -4.280 1.00 27.29 276 VAL A O 1
ATOM 2018 N N . VAL A 1 277 ? 35.935 20.252 -5.178 1.00 28.08 277 VAL A N 1
ATOM 2019 C CA . VAL A 1 277 ? 37.008 20.421 -4.211 1.00 27.19 277 VAL A CA 1
ATOM 2020 C C . VAL A 1 277 ? 36.495 20.843 -2.834 1.00 28.44 277 VAL A C 1
ATOM 2021 O O . VAL A 1 277 ? 36.818 20.192 -1.859 1.00 27.60 277 VAL A O 1
ATOM 2025 N N . PHE A 1 278 ? 35.673 21.899 -2.761 1.00 29.82 278 PHE A N 1
ATOM 2026 C CA . PHE A 1 278 ? 35.247 22.453 -1.458 1.00 29.86 278 PHE A CA 1
ATOM 2027 C C . PHE A 1 278 ? 34.040 21.740 -0.843 1.00 30.42 278 PHE A C 1
ATOM 2028 O O . PHE A 1 278 ? 33.975 21.623 0.382 1.00 28.53 278 PHE A O 1
ATOM 2036 N N . ASP A 1 279 ? 33.086 21.252 -1.679 1.00 29.97 279 ASP A N 1
ATOM 2037 C CA . ASP A 1 279 ? 31.865 20.588 -1.144 1.00 28.07 279 ASP A CA 1
ATOM 2038 C C . ASP A 1 279 ? 31.903 19.035 -1.219 1.00 27.30 279 ASP A C 1
ATOM 2039 O O . ASP A 1 279 ? 30.882 18.342 -0.896 1.00 25.38 279 ASP A O 1
ATOM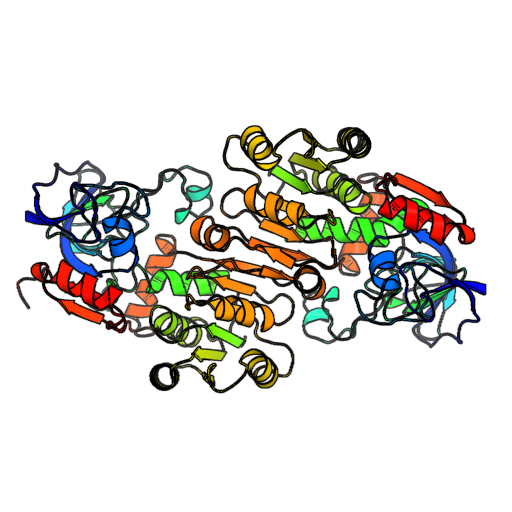 2044 N N . GLY A 1 280 ? 33.019 18.476 -1.675 1.00 25.17 280 GLY A N 1
ATOM 2045 C CA . GLY A 1 280 ? 33.153 17.047 -1.684 1.00 24.63 280 GLY A CA 1
ATOM 2046 C C . GLY A 1 280 ? 32.315 16.329 -2.698 1.00 25.18 280 GLY A C 1
ATOM 2047 O O . GLY A 1 280 ? 32.165 15.082 -2.618 1.00 23.78 280 GLY A O 1
ATOM 2048 N N . VAL A 1 281 ? 31.761 17.070 -3.663 1.00 24.74 281 VAL A N 1
ATOM 2049 C CA . VAL A 1 281 ? 30.788 16.420 -4.539 1.00 24.70 281 VAL A CA 1
ATOM 2050 C C . VAL A 1 281 ? 31.477 15.522 -5.604 1.00 24.10 281 VAL A C 1
ATOM 2051 O O . VAL A 1 281 ? 32.656 15.744 -5.940 1.00 23.13 281 VAL A O 1
ATOM 2055 N N . GLU A 1 282 ? 30.807 14.453 -6.004 1.00 20.43 282 GLU A N 1
ATOM 2056 C CA . GLU A 1 282 ? 31.332 13.491 -7.048 1.00 22.91 282 GLU A CA 1
ATOM 2057 C C . GLU A 1 282 ? 30.481 13.438 -8.301 1.00 22.91 282 GLU A C 1
ATOM 2058 O O . GLU A 1 282 ? 29.271 13.574 -8.193 1.00 23.30 282 GLU A O 1
ATOM 2064 N N . VAL A 1 283 ? 31.123 13.297 -9.482 1.00 22.08 283 VAL A N 1
ATOM 2065 C CA . VAL A 1 283 ? 30.385 13.139 -10.739 1.00 23.46 283 VAL A CA 1
ATOM 2066 C C . VAL A 1 283 ? 30.815 11.817 -11.382 1.00 23.49 283 VAL A C 1
ATOM 2067 O O . VAL A 1 283 ? 31.984 11.548 -11.407 1.00 25.42 283 VAL A O 1
ATOM 2071 N N . ALA A 1 284 ? 29.883 10.904 -11.753 1.00 22.85 284 ALA A N 1
ATOM 2072 C CA . ALA A 1 284 ? 30.346 9.663 -12.367 1.00 23.13 284 ALA A CA 1
ATOM 2073 C C . ALA A 1 284 ? 29.414 9.307 -13.504 1.00 22.01 284 ALA A C 1
ATOM 2074 O O . ALA A 1 284 ? 28.258 9.644 -13.488 1.00 24.07 284 ALA A O 1
ATOM 2076 N N . GLY A 1 285 ? 29.901 8.549 -14.463 1.00 22.18 285 GLY A N 1
ATOM 2077 C CA . GLY A 1 285 ? 28.962 8.024 -15.467 1.00 20.40 285 GLY A CA 1
ATOM 2078 C C . GLY A 1 285 ? 28.626 6.598 -15.094 1.00 20.60 285 GLY A C 1
ATOM 2079 O O . GLY A 1 285 ? 29.418 5.900 -14.391 1.00 20.81 285 GLY A O 1
ATOM 2080 N N . SER A 1 286 ? 27.461 6.135 -15.499 1.00 19.25 286 SER A N 1
ATOM 2081 C CA . SER A 1 286 ? 27.103 4.715 -15.317 1.00 18.84 286 SER A CA 1
ATOM 2082 C C . SER A 1 286 ? 26.675 4.147 -16.684 1.00 19.39 286 SER A C 1
ATOM 2083 O O . SER A 1 286 ? 25.939 4.880 -17.425 1.00 21.00 286 SER A O 1
ATOM 2086 N N . LEU A 1 287 ? 27.054 2.882 -16.979 1.00 18.26 287 LEU A N 1
ATOM 2087 C CA . LEU A 1 287 ? 26.835 2.368 -18.362 1.00 19.10 287 LEU A CA 1
ATOM 2088 C C . LEU A 1 287 ? 25.952 1.085 -18.254 1.00 17.81 287 LEU A C 1
ATOM 2089 O O . LEU A 1 287 ? 26.432 -0.020 -17.868 1.00 19.64 287 LEU A O 1
ATOM 2094 N N . VAL A 1 288 ? 24.711 1.250 -18.634 1.00 16.43 288 VAL A N 1
ATOM 2095 C CA . VAL A 1 288 ? 23.711 0.170 -18.585 1.00 17.10 288 VAL A CA 1
ATOM 2096 C C . VAL A 1 288 ? 23.916 -0.678 -17.283 1.00 19.04 288 VAL A C 1
ATOM 2097 O O . VAL A 1 288 ? 23.943 -0.102 -16.197 1.00 20.75 288 VAL A O 1
ATOM 2101 N N . GLY A 1 289 ? 23.962 -2.010 -17.357 1.00 20.43 289 GLY A N 1
ATOM 2102 C CA . GLY A 1 289 ? 24.169 -2.859 -16.168 1.00 20.00 289 GLY A CA 1
ATOM 2103 C C . GLY A 1 289 ? 24.698 -4.217 -16.631 1.00 20.78 289 GLY A C 1
ATOM 2104 O O . GLY A 1 289 ? 24.626 -4.570 -17.823 1.00 21.36 289 GLY A O 1
ATOM 2105 N N . THR A 1 290 ? 25.277 -4.953 -15.703 1.00 19.28 290 THR A N 1
ATOM 2106 C CA . THR A 1 290 ? 25.811 -6.215 -16.051 1.00 17.58 290 THR A CA 1
ATOM 2107 C C . THR A 1 290 ? 24.595 -7.176 -16.227 1.00 18.48 290 THR A C 1
ATOM 2108 O O . THR A 1 290 ? 23.420 -6.763 -16.017 1.00 15.75 290 THR A O 1
ATOM 2112 N N . ARG A 1 291 ? 24.865 -8.364 -16.704 1.00 17.60 291 ARG A N 1
ATOM 2113 C CA . ARG A 1 291 ? 23.836 -9.442 -16.809 1.00 18.85 291 ARG A CA 1
ATOM 2114 C C . ARG A 1 291 ? 23.129 -9.687 -15.473 1.00 18.86 291 ARG A C 1
ATOM 2115 O O . ARG A 1 291 ? 21.962 -10.081 -15.464 1.00 18.97 291 ARG A O 1
ATOM 2123 N N . LEU A 1 292 ? 23.839 -9.515 -14.359 1.00 16.99 292 LEU A N 1
ATOM 2124 C CA . LEU A 1 292 ? 23.213 -9.726 -13.065 1.00 18.39 292 LEU A CA 1
ATOM 2125 C C . LEU A 1 292 ? 22.333 -8.528 -12.612 1.00 17.73 292 LEU A C 1
ATOM 2126 O O . LEU A 1 292 ? 21.205 -8.681 -12.046 1.00 20.55 292 LEU A O 1
ATOM 2131 N N . ASP A 1 293 ? 22.827 -7.330 -12.872 1.00 18.30 293 ASP A N 1
ATOM 2132 C CA . ASP A 1 293 ? 21.979 -6.123 -12.721 1.00 19.13 293 ASP A CA 1
ATOM 2133 C C . ASP A 1 293 ? 20.676 -6.261 -13.486 1.00 19.05 293 ASP A C 1
ATOM 2134 O O . ASP A 1 293 ? 19.644 -5.858 -13.006 1.00 17.64 293 ASP A O 1
ATOM 2139 N N . LEU A 1 294 ? 20.737 -6.693 -14.758 1.00 19.47 294 LEU A N 1
ATOM 2140 C CA . LEU A 1 294 ? 19.500 -6.863 -15.528 1.00 19.09 294 LEU A CA 1
ATOM 2141 C C . LEU A 1 294 ? 18.580 -7.933 -14.914 1.00 18.43 294 LEU A C 1
ATOM 2142 O O . LEU A 1 294 ? 17.384 -7.733 -14.787 1.00 17.67 294 LEU A O 1
ATOM 2147 N N . ALA A 1 295 ? 19.145 -9.065 -14.510 1.00 18.08 295 ALA A N 1
ATOM 2148 C CA . ALA A 1 295 ? 18.303 -10.158 -13.896 1.00 18.42 295 ALA A CA 1
ATOM 2149 C C . ALA A 1 295 ? 17.598 -9.564 -12.633 1.00 18.83 295 ALA A C 1
ATOM 2150 O O . ALA A 1 295 ? 16.354 -9.815 -12.391 1.00 18.43 295 ALA A O 1
ATOM 2152 N N . GLU A 1 296 ? 18.319 -8.715 -11.900 1.00 17.74 296 GLU A N 1
ATOM 2153 C CA . GLU A 1 296 ? 17.775 -8.132 -10.635 1.00 19.66 296 GLU A CA 1
ATOM 2154 C C . GLU A 1 296 ? 16.674 -7.147 -11.026 1.00 18.83 296 GLU A C 1
ATOM 2155 O O . GLU A 1 296 ? 15.542 -7.170 -10.501 1.00 21.02 296 GLU A O 1
ATOM 2161 N N . ALA A 1 297 ? 16.996 -6.315 -12.025 1.00 19.06 297 ALA A N 1
ATOM 2162 C CA . ALA A 1 297 ? 16.042 -5.270 -12.471 1.00 18.68 297 ALA A CA 1
ATOM 2163 C C . ALA A 1 297 ? 14.730 -5.955 -12.958 1.00 20.16 297 ALA A C 1
ATOM 2164 O O . ALA A 1 297 ? 13.615 -5.467 -12.678 1.00 21.98 297 ALA A O 1
ATOM 2166 N N . PHE A 1 298 ? 14.883 -7.045 -13.718 1.00 19.51 298 PHE A N 1
ATOM 2167 C CA . PHE A 1 298 ? 13.755 -7.839 -14.223 1.00 20.92 298 PHE A CA 1
ATOM 2168 C C . PHE A 1 298 ? 12.930 -8.396 -13.055 1.00 21.79 298 PHE A C 1
ATOM 2169 O O . PHE A 1 298 ? 11.690 -8.388 -13.095 1.00 23.56 298 PHE A O 1
ATOM 2177 N N . GLN A 1 299 ? 13.596 -8.974 -12.080 1.00 20.17 299 GLN A N 1
ATOM 2178 C CA . GLN A 1 299 ? 12.875 -9.534 -10.883 1.00 21.57 299 GLN A CA 1
ATOM 2179 C C . GLN A 1 299 ? 11.988 -8.448 -10.222 1.00 20.74 299 GLN A C 1
ATOM 2180 O O . GLN A 1 299 ? 10.799 -8.727 -9.867 1.00 21.37 299 GLN A O 1
ATOM 2186 N N . PHE A 1 300 ? 12.479 -7.222 -10.064 1.00 17.07 300 PHE A N 1
ATOM 2187 C CA . PHE A 1 300 ? 11.613 -6.139 -9.535 1.00 20.07 300 PHE A CA 1
ATOM 2188 C C . PHE A 1 300 ? 10.388 -5.885 -10.392 1.00 22.01 300 PHE A C 1
ATOM 2189 O O . PHE A 1 300 ? 9.340 -5.551 -9.853 1.00 26.04 300 PHE A O 1
ATOM 2197 N N . GLY A 1 301 ? 10.506 -5.967 -11.721 1.00 20.33 301 GLY A N 1
ATOM 2198 C CA . GLY A 1 301 ? 9.313 -5.848 -12.598 1.00 21.47 301 GLY A CA 1
ATOM 2199 C C . GLY A 1 301 ? 8.361 -7.038 -12.392 1.00 22.25 301 GLY A C 1
ATOM 2200 O O . GLY A 1 301 ? 7.120 -6.841 -12.347 1.00 23.52 301 GLY A O 1
ATOM 2201 N N . ALA A 1 302 ? 8.925 -8.259 -12.280 1.00 22.34 302 ALA A N 1
ATOM 2202 C CA . ALA A 1 302 ? 8.117 -9.477 -12.078 1.00 25.17 302 ALA A CA 1
ATOM 2203 C C . ALA A 1 302 ? 7.352 -9.355 -10.785 1.00 27.53 302 ALA A C 1
ATOM 2204 O O . ALA A 1 302 ? 6.218 -9.817 -10.660 1.00 27.91 302 ALA A O 1
ATOM 2206 N N . GLU A 1 303 ? 7.965 -8.754 -9.787 1.00 26.27 303 GLU A N 1
ATOM 2207 C CA . GLU A 1 303 ? 7.279 -8.626 -8.483 1.00 31.09 303 GLU A CA 1
ATOM 2208 C C . GLU A 1 303 ? 6.299 -7.431 -8.397 1.00 30.62 303 GLU A C 1
ATOM 2209 O O . GLU A 1 303 ? 5.673 -7.188 -7.367 1.00 33.66 303 GLU A O 1
ATOM 2215 N N . GLY A 1 304 ? 6.187 -6.667 -9.457 1.00 28.98 304 GLY A N 1
ATOM 2216 C CA . GLY A 1 304 ? 5.256 -5.550 -9.435 1.00 28.85 304 GLY A CA 1
ATOM 2217 C C . GLY A 1 304 ? 5.856 -4.346 -8.692 1.00 28.52 304 GLY A C 1
ATOM 2218 O O . GLY A 1 304 ? 5.128 -3.423 -8.421 1.00 30.34 304 GLY A O 1
ATOM 2219 N N . LYS A 1 305 ? 7.138 -4.360 -8.314 1.00 25.61 305 LYS A N 1
ATOM 2220 C CA . LYS A 1 305 ? 7.738 -3.157 -7.701 1.00 25.38 305 LYS A CA 1
ATOM 2221 C C . LYS A 1 305 ? 7.943 -2.008 -8.679 1.00 24.99 305 LYS A C 1
ATOM 2222 O O . LYS A 1 305 ? 7.909 -0.832 -8.247 1.00 24.70 305 LYS A O 1
ATOM 2228 N N . VAL A 1 306 ? 8.167 -2.328 -9.970 1.00 22.70 306 VAL A N 1
ATOM 2229 C CA . VAL A 1 306 ? 8.136 -1.296 -11.020 1.00 22.36 306 VAL A CA 1
ATOM 2230 C C . VAL A 1 306 ? 7.168 -1.744 -12.107 1.00 24.46 306 VAL A C 1
ATOM 2231 O O . VAL A 1 306 ? 6.907 -2.952 -12.280 1.00 23.71 306 VAL A O 1
ATOM 2235 N N . LYS A 1 307 ? 6.564 -0.759 -12.781 1.00 21.99 307 LYS A N 1
ATOM 2236 C CA . LYS A 1 307 ? 5.692 -1.044 -13.858 1.00 23.37 307 LYS A CA 1
ATOM 2237 C C . LYS A 1 307 ? 5.948 -0.021 -15.016 1.00 21.70 307 LYS A C 1
ATOM 2238 O O . LYS A 1 307 ? 5.345 1.136 -14.974 1.00 22.49 307 LYS A O 1
ATOM 2244 N N . PRO A 1 308 ? 6.772 -0.423 -15.986 1.00 19.88 308 PRO A N 1
ATOM 2245 C CA . PRO A 1 308 ? 7.082 0.373 -17.157 1.00 21.77 308 PRO A CA 1
ATOM 2246 C C . PRO A 1 308 ? 5.859 0.811 -17.889 1.00 21.97 308 PRO A C 1
ATOM 2247 O O . PRO A 1 308 ? 4.937 0.024 -18.069 1.00 21.44 308 PRO A O 1
ATOM 2251 N N . ILE A 1 309 ? 5.828 2.083 -18.262 1.00 22.58 309 ILE A N 1
ATOM 2252 C CA . ILE A 1 309 ? 4.664 2.586 -19.002 1.00 23.28 309 ILE A CA 1
ATOM 2253 C C . ILE A 1 309 ? 5.027 2.359 -20.469 1.00 22.47 309 ILE A C 1
ATOM 2254 O O . ILE A 1 309 ? 6.072 2.837 -20.941 1.00 21.31 309 ILE A O 1
ATOM 2259 N N . VAL A 1 310 ? 4.185 1.642 -21.203 1.00 21.86 310 VAL A N 1
ATOM 2260 C CA . VAL A 1 310 ? 4.581 1.237 -22.571 1.00 22.49 310 VAL A CA 1
ATOM 2261 C C . VAL A 1 310 ? 3.368 1.361 -23.501 1.00 23.92 310 VAL A C 1
ATOM 2262 O O . VAL A 1 310 ? 2.208 1.365 -23.033 1.00 24.27 310 VAL A O 1
ATOM 2266 N N . ALA A 1 311 ? 3.653 1.477 -24.819 1.00 24.14 311 ALA A N 1
ATOM 2267 C CA . ALA A 1 311 ? 2.655 1.459 -25.888 1.00 26.49 311 ALA A CA 1
ATOM 2268 C C . ALA A 1 311 ? 3.333 0.826 -27.138 1.00 25.93 311 ALA A C 1
ATOM 2269 O O . ALA A 1 311 ? 4.529 1.086 -27.457 1.00 26.79 311 ALA A O 1
ATOM 2271 N N . THR A 1 312 ? 2.579 -0.015 -27.819 1.00 26.02 312 THR A N 1
ATOM 2272 C CA . THR A 1 312 ? 3.108 -0.759 -28.944 1.00 24.24 312 THR A CA 1
ATOM 2273 C C . THR A 1 312 ? 2.854 0.056 -30.228 1.00 24.64 312 THR A C 1
ATOM 2274 O O . THR A 1 312 ? 1.853 0.832 -30.363 1.00 23.02 312 THR A O 1
ATOM 2278 N N . ARG A 1 313 ? 3.754 -0.158 -31.184 1.00 23.92 313 ARG A N 1
ATOM 2279 C CA . ARG A 1 313 ? 3.719 0.528 -32.445 1.00 25.27 313 ARG A CA 1
ATOM 2280 C C . ARG A 1 313 ? 4.169 -0.495 -33.472 1.00 25.46 313 ARG A C 1
ATOM 2281 O O . ARG A 1 313 ? 4.762 -1.490 -33.110 1.00 26.18 313 ARG A O 1
ATOM 2289 N N . LYS A 1 314 ? 3.894 -0.225 -34.750 1.00 25.82 314 LYS A N 1
ATOM 2290 C CA . LYS A 1 314 ? 4.385 -1.009 -35.862 1.00 27.77 314 LYS A CA 1
ATOM 2291 C C . LYS A 1 314 ? 5.827 -0.675 -36.242 1.00 26.49 314 LYS A C 1
ATOM 2292 O O . LYS A 1 314 ? 6.241 0.443 -36.125 1.00 24.94 314 LYS A O 1
ATOM 2298 N N . LEU A 1 315 ? 6.603 -1.665 -36.688 1.00 28.19 315 LEU A N 1
ATOM 2299 C CA . LEU A 1 315 ? 7.968 -1.411 -37.188 1.00 28.88 315 LEU A CA 1
ATOM 2300 C C . LEU A 1 315 ? 8.021 -0.236 -38.216 1.00 28.79 315 LEU A C 1
ATOM 2301 O O . LEU A 1 315 ? 8.880 0.637 -38.153 1.00 27.01 315 LEU A O 1
ATOM 2306 N N . GLU A 1 316 ? 7.056 -0.207 -39.111 1.00 30.09 316 GLU A N 1
ATOM 2307 C CA . GLU A 1 316 ? 6.981 0.820 -40.197 1.00 30.90 316 GLU A CA 1
ATOM 2308 C C . GLU A 1 316 ? 6.886 2.210 -39.591 1.00 29.04 316 GLU A C 1
ATOM 2309 O O . GLU A 1 316 ? 7.062 3.222 -40.270 1.00 25.09 316 GLU A O 1
ATOM 2315 N N . GLU A 1 317 ? 6.571 2.252 -38.295 1.00 28.37 317 GLU A N 1
ATOM 2316 C CA . GLU A 1 317 ? 6.363 3.525 -37.633 1.00 28.93 317 GLU A CA 1
ATOM 2317 C C . GLU A 1 317 ? 7.640 4.093 -36.971 1.00 27.48 317 GLU A C 1
ATOM 2318 O O . GLU A 1 317 ? 7.594 5.128 -36.306 1.00 26.48 317 GLU A O 1
ATOM 2324 N N . ILE A 1 318 ? 8.760 3.408 -37.143 1.00 25.94 318 ILE A N 1
ATOM 2325 C CA . ILE A 1 318 ? 9.965 3.753 -36.421 1.00 23.58 318 ILE A CA 1
ATOM 2326 C C . ILE A 1 318 ? 10.393 5.245 -36.629 1.00 24.01 318 ILE A C 1
ATOM 2327 O O . ILE A 1 318 ? 10.773 5.903 -35.684 1.00 23.70 318 ILE A O 1
ATOM 2332 N N . ASN A 1 319 ? 10.263 5.770 -37.852 1.00 24.55 319 ASN A N 1
ATOM 2333 C CA . ASN A 1 319 ? 10.664 7.146 -38.090 1.00 26.48 319 ASN A CA 1
ATOM 2334 C C . ASN A 1 319 ? 9.675 8.175 -37.510 1.00 25.77 319 ASN A C 1
ATOM 2335 O O . ASN A 1 319 ? 10.093 9.281 -37.102 1.00 25.34 319 ASN A O 1
ATOM 2340 N N . ASP A 1 320 ? 8.408 7.802 -37.428 1.00 24.73 320 ASP A N 1
ATOM 2341 C CA . ASP A 1 320 ? 7.458 8.611 -36.668 1.00 26.03 320 ASP A CA 1
ATOM 2342 C C . ASP A 1 320 ? 7.769 8.634 -35.167 1.00 22.34 320 ASP A C 1
ATOM 2343 O O . ASP A 1 320 ? 7.673 9.734 -34.530 1.00 25.08 320 ASP A O 1
ATOM 2348 N N . ILE A 1 321 ? 8.151 7.495 -34.611 1.00 21.20 321 ILE A N 1
ATOM 2349 C CA . ILE A 1 321 ? 8.507 7.407 -33.178 1.00 20.48 321 ILE A CA 1
ATOM 2350 C C . ILE A 1 321 ? 9.724 8.289 -32.958 1.00 21.86 321 ILE A C 1
ATOM 2351 O O . ILE A 1 321 ? 9.900 8.876 -31.919 1.00 21.48 321 ILE A O 1
ATOM 2356 N N . ILE A 1 322 ? 10.634 8.325 -33.922 1.00 24.71 322 ILE A N 1
ATOM 2357 C CA . ILE A 1 322 ? 11.915 9.037 -33.684 1.00 22.43 322 ILE A CA 1
ATOM 2358 C C . ILE A 1 322 ? 11.596 10.537 -33.621 1.00 24.87 322 ILE A C 1
ATOM 2359 O O . ILE A 1 322 ? 12.120 11.264 -32.767 1.00 26.14 322 ILE A O 1
ATOM 2364 N N . ASP A 1 323 ? 10.732 10.999 -34.508 1.00 25.44 323 ASP A N 1
ATOM 2365 C CA . ASP A 1 323 ? 10.280 12.407 -34.426 1.00 27.61 323 ASP A CA 1
ATOM 2366 C C . ASP A 1 323 ? 9.469 12.715 -33.171 1.00 26.23 323 ASP A C 1
ATOM 2367 O O . ASP A 1 323 ? 9.633 13.777 -32.615 1.00 25.76 323 ASP A O 1
ATOM 2372 N N . GLU A 1 324 ? 8.621 11.788 -32.702 1.00 25.13 324 GLU A N 1
ATOM 2373 C CA . GLU A 1 324 ? 7.917 12.041 -31.438 1.00 24.14 324 GLU A CA 1
ATOM 2374 C C . GLU A 1 324 ? 8.887 12.194 -30.319 1.00 23.50 324 GLU A C 1
ATOM 2375 O O . GLU A 1 324 ? 8.704 13.067 -29.458 1.00 24.10 324 GLU A O 1
ATOM 2381 N N . MET A 1 325 ? 9.933 11.346 -30.299 1.00 21.55 325 MET A N 1
ATOM 2382 C CA . MET A 1 325 ? 10.907 11.381 -29.230 1.00 21.62 325 MET A CA 1
ATOM 2383 C C . MET A 1 325 ? 11.746 12.690 -29.277 1.00 22.86 325 MET A C 1
ATOM 2384 O O . MET A 1 325 ? 12.068 13.282 -28.222 1.00 21.90 325 MET A O 1
ATOM 2389 N N . LYS A 1 326 ? 12.063 13.148 -30.475 1.00 23.21 326 LYS A N 1
ATOM 2390 C CA . LYS A 1 326 ? 12.781 14.404 -30.586 1.00 26.91 326 LYS A CA 1
ATOM 2391 C C . LYS A 1 326 ? 11.909 15.600 -30.193 1.00 27.59 326 LYS A C 1
ATOM 2392 O O . LYS A 1 326 ? 12.413 16.565 -29.647 1.00 28.61 326 LYS A O 1
ATOM 2398 N N . ALA A 1 327 ? 10.600 15.474 -30.375 1.00 26.96 327 ALA A N 1
ATOM 2399 C CA . ALA A 1 327 ? 9.686 16.514 -29.939 1.00 27.55 327 ALA A CA 1
ATOM 2400 C C . ALA A 1 327 ? 9.349 16.405 -28.429 1.00 29.37 327 ALA A C 1
ATOM 2401 O O . ALA A 1 327 ? 8.557 17.195 -27.951 1.00 29.94 327 ALA A O 1
ATOM 2403 N N . GLY A 1 328 ? 9.952 15.480 -27.668 1.00 28.76 328 GLY A N 1
ATOM 2404 C CA . GLY A 1 328 ? 9.546 15.397 -26.253 1.00 29.24 328 GLY A CA 1
ATOM 2405 C C . GLY A 1 328 ? 8.121 14.853 -26.042 1.00 31.09 328 GLY A C 1
ATOM 2406 O O . GLY A 1 328 ? 7.549 14.973 -24.950 1.00 31.89 328 GLY A O 1
ATOM 2407 N N . LYS A 1 329 ? 7.560 14.201 -27.046 1.00 30.34 329 LYS A N 1
ATOM 2408 C CA . LYS A 1 329 ? 6.154 13.806 -26.961 1.00 33.52 329 LYS A CA 1
ATOM 2409 C C . LYS A 1 329 ? 5.899 12.439 -26.289 1.00 34.17 329 LYS A C 1
ATOM 2410 O O . LYS A 1 329 ? 4.763 12.067 -26.091 1.00 35.98 329 LYS A O 1
ATOM 2416 N N . ILE A 1 330 ? 6.921 11.626 -26.012 1.00 33.21 330 ILE A N 1
ATOM 2417 C CA . ILE A 1 330 ? 6.639 10.234 -25.635 1.00 31.54 330 ILE A CA 1
ATOM 2418 C C . ILE A 1 330 ? 6.523 10.150 -24.093 1.00 31.04 330 ILE A C 1
ATOM 2419 O O . ILE A 1 330 ? 7.342 10.677 -23.439 1.00 27.38 330 ILE A O 1
ATOM 2424 N N . GLU A 1 331 ? 5.454 9.546 -23.540 1.00 31.66 331 GLU A N 1
ATOM 2425 C CA . GLU A 1 331 ? 5.447 9.213 -22.107 1.00 32.80 331 GLU A CA 1
ATOM 2426 C C . GLU A 1 331 ? 5.832 7.742 -22.053 1.00 31.59 331 GLU A C 1
ATOM 2427 O O . GLU A 1 331 ? 5.257 6.915 -22.785 1.00 33.71 331 GLU A O 1
ATOM 2433 N N . GLY A 1 332 ? 6.806 7.409 -21.232 1.00 29.62 332 GLY A N 1
ATOM 2434 C CA . GLY A 1 332 ? 7.271 6.036 -21.110 1.00 28.55 332 GLY A CA 1
ATOM 2435 C C . GLY A 1 332 ? 8.057 5.660 -22.362 1.00 26.82 332 GLY A C 1
ATOM 2436 O O . GLY A 1 332 ? 8.859 6.435 -22.858 1.00 24.82 332 GLY A O 1
ATOM 2437 N N . ARG A 1 333 ? 7.785 4.465 -22.883 1.00 25.02 333 ARG A N 1
ATOM 2438 C CA . ARG A 1 333 ? 8.498 3.938 -24.037 1.00 23.87 333 ARG A CA 1
ATOM 2439 C C . ARG A 1 333 ? 7.499 3.591 -25.138 1.00 24.61 333 ARG A C 1
ATOM 2440 O O . ARG A 1 333 ? 6.379 3.100 -24.857 1.00 23.58 333 ARG A O 1
ATOM 2448 N N . MET A 1 334 ? 7.897 3.827 -26.394 1.00 24.14 334 MET A N 1
ATOM 2449 C CA . MET A 1 334 ? 7.216 3.213 -27.554 1.00 23.27 334 MET A CA 1
ATOM 2450 C C . MET A 1 334 ? 7.946 1.921 -27.878 1.00 23.64 334 MET A C 1
ATOM 2451 O O . MET A 1 334 ? 9.140 1.911 -27.950 1.00 22.13 334 MET A O 1
ATOM 2456 N N . VAL A 1 335 ? 7.192 0.843 -28.080 1.00 22.86 335 VAL A N 1
ATOM 2457 C CA . VAL A 1 335 ? 7.693 -0.501 -28.280 1.00 22.59 335 VAL A CA 1
ATOM 2458 C C . VAL A 1 335 ? 7.213 -1.150 -29.597 1.00 23.58 335 VAL A C 1
ATOM 2459 O O . VAL A 1 335 ? 6.004 -1.344 -29.803 1.00 24.71 335 VAL A O 1
ATOM 2463 N N . ILE A 1 336 ? 8.156 -1.489 -30.484 1.00 22.46 336 ILE A N 1
ATOM 2464 C CA . ILE A 1 336 ? 7.830 -2.075 -31.762 1.00 22.23 336 ILE A CA 1
ATOM 2465 C C . ILE A 1 336 ? 7.313 -3.478 -31.437 1.00 22.70 336 ILE A C 1
ATOM 2466 O O . ILE A 1 336 ? 7.915 -4.188 -30.674 1.00 22.74 336 ILE A O 1
ATOM 2471 N N . ASP A 1 337 ? 6.244 -3.888 -32.086 1.00 23.78 337 ASP A N 1
ATOM 2472 C CA . ASP A 1 337 ? 5.550 -5.142 -31.755 1.00 25.85 337 ASP A CA 1
ATOM 2473 C C . ASP A 1 337 ? 5.633 -5.991 -32.989 1.00 27.25 337 ASP A C 1
ATOM 2474 O O . ASP A 1 337 ? 5.158 -5.592 -34.059 1.00 27.13 337 ASP A O 1
ATOM 2479 N N . PHE A 1 338 ? 6.335 -7.119 -32.848 1.00 28.92 338 PHE A N 1
ATOM 2480 C CA . PHE A 1 338 ? 6.574 -8.112 -33.903 1.00 31.72 338 PHE A CA 1
ATOM 2481 C C . PHE A 1 338 ? 5.635 -9.341 -33.786 1.00 34.02 338 PHE A C 1
ATOM 2482 O O . PHE A 1 338 ? 5.753 -10.269 -34.563 1.00 37.59 338 PHE A O 1
ATOM 2490 N N . THR A 1 339 ? 4.680 -9.337 -32.867 1.00 34.72 339 THR A N 1
ATOM 2491 C CA . THR A 1 339 ? 3.939 -10.575 -32.566 1.00 35.88 339 THR A CA 1
ATOM 2492 C C . THR A 1 339 ? 2.716 -10.767 -33.510 1.00 38.88 339 THR A C 1
ATOM 2493 O O . THR A 1 339 ? 2.239 -9.786 -34.125 1.00 41.00 339 THR A O 1
ATOM 2497 N N . MET B 1 1 ? 51.190 39.581 22.860 1.00 27.23 1 MET B N 1
ATOM 2498 C CA . MET B 1 1 ? 52.110 38.793 21.963 1.00 27.36 1 MET B CA 1
ATOM 2499 C C . MET B 1 1 ? 51.982 39.279 20.468 1.00 28.65 1 MET B C 1
ATOM 2500 O O . MET B 1 1 ? 51.025 40.025 20.136 1.00 28.00 1 MET B O 1
ATOM 2505 N N . LYS B 1 2 ? 52.913 38.895 19.581 1.00 28.84 2 LYS B N 1
ATOM 2506 C CA . LYS B 1 2 ? 52.906 39.429 18.172 1.00 30.02 2 LYS B CA 1
ATOM 2507 C C . LYS B 1 2 ? 52.063 38.496 17.291 1.00 28.72 2 LYS B C 1
ATOM 2508 O O . LYS B 1 2 ? 52.284 37.246 17.311 1.00 26.83 2 LYS B O 1
ATOM 2512 N N . ALA B 1 3 ? 51.208 39.082 16.445 1.00 26.61 3 ALA B N 1
ATOM 2513 C CA . ALA B 1 3 ? 50.414 38.277 15.499 1.00 27.02 3 ALA B CA 1
ATOM 2514 C C . ALA B 1 3 ? 50.341 38.953 14.097 1.00 27.52 3 ALA B C 1
ATOM 2515 O O . ALA B 1 3 ? 50.329 40.201 13.990 1.00 25.75 3 ALA B O 1
ATOM 2517 N N . ALA B 1 4 ? 50.203 38.124 13.071 1.00 25.60 4 ALA B N 1
ATOM 2518 C CA . ALA B 1 4 ? 49.919 38.587 11.691 1.00 25.68 4 ALA B CA 1
ATOM 2519 C C . ALA B 1 4 ? 48.438 38.553 11.482 1.00 24.81 4 ALA B C 1
ATOM 2520 O O . ALA B 1 4 ? 47.814 37.484 11.616 1.00 23.78 4 ALA B O 1
ATOM 2522 N N . VAL B 1 5 ? 47.866 39.713 11.202 1.00 24.56 5 VAL B N 1
ATOM 2523 C CA . VAL B 1 5 ? 46.432 39.793 11.038 1.00 24.04 5 VAL B CA 1
ATOM 2524 C C . VAL B 1 5 ? 46.038 40.356 9.655 1.00 25.47 5 VAL B C 1
ATOM 2525 O O . VAL B 1 5 ? 46.783 41.121 9.039 1.00 26.95 5 VAL B O 1
ATOM 2529 N N . VAL B 1 6 ? 44.830 40.037 9.227 1.00 24.87 6 VAL B N 1
ATOM 2530 C CA . VAL B 1 6 ? 44.215 40.693 8.061 1.00 26.77 6 VAL B CA 1
ATOM 2531 C C . VAL B 1 6 ? 44.048 42.176 8.323 1.00 27.77 6 VAL B C 1
ATOM 2532 O O . VAL B 1 6 ? 43.596 42.575 9.417 1.00 27.89 6 VAL B O 1
ATOM 2536 N N . ARG B 1 7 ? 44.364 42.992 7.310 1.00 28.95 7 ARG B N 1
ATOM 2537 C CA . ARG B 1 7 ? 44.291 44.457 7.476 1.00 30.61 7 ARG B CA 1
ATOM 2538 C C . ARG B 1 7 ? 42.859 44.950 7.474 1.00 31.65 7 ARG B C 1
ATOM 2539 O O . ARG B 1 7 ? 41.958 44.229 7.070 1.00 31.29 7 ARG B O 1
ATOM 2547 N N . HIS B 1 8 ? 42.664 46.174 7.946 1.00 34.07 8 HIS B N 1
ATOM 2548 C CA . HIS B 1 8 ? 41.323 46.735 8.128 1.00 35.65 8 HIS B CA 1
ATOM 2549 C C . HIS B 1 8 ? 40.618 46.812 6.766 1.00 35.34 8 HIS B C 1
ATOM 2550 O O . HIS B 1 8 ? 39.429 46.458 6.626 1.00 35.73 8 HIS B O 1
ATOM 2557 N N . ASN B 1 9 ? 41.335 47.263 5.755 1.00 34.79 9 ASN B N 1
ATOM 2558 C CA A ASN B 1 9 ? 40.846 47.212 4.381 0.50 35.25 9 ASN B CA 1
ATOM 2559 C CA B ASN B 1 9 ? 40.802 47.174 4.409 0.50 35.64 9 ASN B CA 1
ATOM 2560 C C . ASN B 1 9 ? 41.666 46.101 3.739 1.00 35.14 9 ASN B C 1
ATOM 2561 O O . ASN B 1 9 ? 42.815 46.325 3.454 1.00 36.43 9 ASN B O 1
ATOM 2570 N N . PRO B 1 10 ? 41.126 44.883 3.582 1.00 34.80 10 PRO B N 1
ATOM 2571 C CA . PRO B 1 10 ? 42.038 43.786 3.170 1.00 35.25 10 PRO B CA 1
ATOM 2572 C C . PRO B 1 10 ? 42.694 44.080 1.821 1.00 38.03 10 PRO B C 1
ATOM 2573 O O . PRO B 1 10 ? 41.988 44.358 0.865 1.00 37.57 10 PRO B O 1
ATOM 2577 N N . ASP B 1 11 ? 44.029 44.078 1.780 1.00 37.63 11 ASP B N 1
ATOM 2578 C CA . ASP B 1 11 ? 44.777 44.490 0.582 1.00 39.29 11 ASP B CA 1
ATOM 2579 C C . ASP B 1 11 ? 45.794 43.467 0.079 1.00 37.97 11 ASP B C 1
ATOM 2580 O O . ASP B 1 11 ? 46.596 43.764 -0.806 1.00 39.08 11 ASP B O 1
ATOM 2585 N N . GLY B 1 12 ? 45.737 42.261 0.633 1.00 37.59 12 GLY B N 1
ATOM 2586 C CA . GLY B 1 12 ? 46.671 41.178 0.297 1.00 35.75 12 GLY B CA 1
ATOM 2587 C C . GLY B 1 12 ? 47.815 40.933 1.287 1.00 34.47 12 GLY B C 1
ATOM 2588 O O . GLY B 1 12 ? 48.518 39.929 1.202 1.00 32.67 12 GLY B O 1
ATOM 2589 N N . TYR B 1 13 ? 47.996 41.870 2.213 1.00 34.37 13 TYR B N 1
ATOM 2590 C CA . TYR B 1 13 ? 49.153 41.879 3.107 1.00 33.70 13 TYR B CA 1
ATOM 2591 C C . TYR B 1 13 ? 48.699 41.745 4.559 1.00 32.31 13 TYR B C 1
ATOM 2592 O O . TYR B 1 13 ? 47.524 41.964 4.857 1.00 31.56 13 TYR B O 1
ATOM 2601 N N . ALA B 1 14 ? 49.625 41.425 5.457 1.00 31.17 14 ALA B N 1
ATOM 2602 C CA . ALA B 1 14 ? 49.315 41.353 6.875 1.00 29.72 14 ALA B CA 1
ATOM 2603 C C . ALA B 1 14 ? 49.764 42.578 7.632 1.00 30.73 14 ALA B C 1
ATOM 2604 O O . ALA B 1 14 ? 50.753 43.213 7.268 1.00 29.80 14 ALA B O 1
ATOM 2606 N N . ASP B 1 15 ? 49.006 42.942 8.662 1.00 30.89 15 ASP B N 1
ATOM 2607 C CA . ASP B 1 15 ? 49.546 43.825 9.682 1.00 31.91 15 ASP B CA 1
ATOM 2608 C C . ASP B 1 15 ? 50.168 42.979 10.772 1.00 31.08 15 ASP B C 1
ATOM 2609 O O . ASP B 1 15 ? 49.570 41.953 11.145 1.00 29.62 15 ASP B O 1
ATOM 2614 N N . LEU B 1 16 ? 51.277 43.460 11.335 1.00 29.98 16 LEU B N 1
ATOM 2615 C CA . LEU B 1 16 ? 51.869 42.825 12.504 1.00 31.26 16 LEU B CA 1
ATOM 2616 C C . LEU B 1 16 ? 51.495 43.627 13.734 1.00 31.15 16 LEU B C 1
ATOM 2617 O O . LEU B 1 16 ? 51.956 44.759 13.891 1.00 33.04 16 LEU B O 1
ATOM 2622 N N . VAL B 1 17 ? 50.618 43.060 14.550 1.00 27.86 17 VAL B N 1
ATOM 2623 C CA . VAL B 1 17 ? 50.009 43.744 15.700 1.00 27.57 17 VAL B CA 1
ATOM 2624 C C . VAL B 1 17 ? 50.419 43.062 17.040 1.00 28.15 17 VAL B C 1
ATOM 2625 O O . VAL B 1 17 ? 50.882 41.891 17.064 1.00 28.22 17 VAL B O 1
ATOM 2629 N N . GLU B 1 18 ? 50.298 43.825 18.135 1.00 29.43 18 GLU B N 1
ATOM 2630 C CA . GLU B 1 18 ? 50.252 43.291 19.481 1.00 31.27 18 GLU B CA 1
ATOM 2631 C C . GLU B 1 18 ? 48.810 42.841 19.767 1.00 30.91 18 GLU B C 1
ATOM 2632 O O . GLU B 1 18 ? 47.809 43.575 19.497 1.00 32.70 18 GLU B O 1
ATOM 2638 N N . LYS B 1 19 ? 48.657 41.648 20.289 1.00 29.68 19 LYS B N 1
ATOM 2639 C CA . LYS B 1 19 ? 47.272 41.129 20.484 1.00 30.22 19 LYS B CA 1
ATOM 2640 C C . LYS B 1 19 ? 47.273 40.420 21.810 1.00 31.10 19 LYS B C 1
ATOM 2641 O O . LYS B 1 19 ? 48.248 39.728 22.119 1.00 32.20 19 LYS B O 1
ATOM 2647 N N . GLU B 1 20 ? 46.258 40.655 22.644 1.00 29.40 20 GLU B N 1
ATOM 2648 C CA . GLU B 1 20 ? 46.193 39.909 23.893 1.00 30.68 20 GLU B CA 1
ATOM 2649 C C . GLU B 1 20 ? 45.025 38.936 23.808 1.00 30.35 20 GLU B C 1
ATOM 2650 O O . GLU B 1 20 ? 43.864 39.355 23.699 1.00 31.43 20 GLU B O 1
ATOM 2656 N N . LEU B 1 21 ? 45.332 37.640 23.841 1.00 29.45 21 LEU B N 1
ATOM 2657 C CA . LEU B 1 21 ? 44.270 36.624 23.718 1.00 30.06 21 LEU B CA 1
ATOM 2658 C C . LEU B 1 21 ? 43.221 36.664 24.877 1.00 29.33 21 LEU B C 1
ATOM 2659 O O . LEU B 1 21 ? 43.571 36.947 26.025 1.00 30.18 21 LEU B O 1
ATOM 2664 N N . ARG B 1 22 ? 41.961 36.321 24.593 1.00 30.22 22 ARG B N 1
ATOM 2665 C CA . ARG B 1 22 ? 40.973 36.045 25.694 1.00 28.85 22 ARG B CA 1
ATOM 2666 C C . ARG B 1 22 ? 41.400 34.834 26.524 1.00 29.53 22 ARG B C 1
ATOM 2667 O O . ARG B 1 22 ? 42.241 34.043 26.060 1.00 28.84 22 ARG B O 1
ATOM 2675 N N . ALA B 1 23 ? 40.895 34.710 27.759 1.00 28.79 23 ALA B N 1
ATOM 2676 C CA . ALA B 1 23 ? 41.142 33.542 28.601 1.00 30.86 23 ALA B CA 1
ATOM 2677 C C . ALA B 1 23 ? 40.571 32.274 27.950 1.00 31.69 23 ALA B C 1
ATOM 2678 O O . ALA B 1 23 ? 39.561 32.324 27.237 1.00 30.22 23 ALA B O 1
ATOM 2680 N N . ILE B 1 24 ? 41.220 31.132 28.156 1.00 32.07 24 ILE B N 1
ATOM 2681 C CA . ILE B 1 24 ? 40.716 29.923 27.554 1.00 32.00 24 ILE B CA 1
ATOM 2682 C C . ILE B 1 24 ? 39.523 29.391 28.307 1.00 32.84 24 ILE B C 1
ATOM 2683 O O . ILE B 1 24 ? 39.433 29.530 29.552 1.00 31.60 24 ILE B O 1
ATOM 2688 N N . LYS B 1 25 ? 38.629 28.764 27.554 1.00 31.46 25 LYS B N 1
ATOM 2689 C CA . LYS B 1 25 ? 37.466 28.043 28.100 1.00 31.50 25 LYS B CA 1
ATOM 2690 C C . LYS B 1 25 ? 37.853 26.643 28.635 1.00 31.48 25 LYS B C 1
ATOM 2691 O O . LYS B 1 25 ? 38.963 26.191 28.392 1.00 30.45 25 LYS B O 1
ATOM 2697 N N . PRO B 1 26 ? 36.940 25.939 29.348 1.00 31.92 26 PRO B N 1
ATOM 2698 C CA . PRO B 1 26 ? 37.207 24.587 29.947 1.00 33.10 26 PRO B CA 1
ATOM 2699 C C . PRO B 1 26 ? 37.680 23.512 28.987 1.00 32.01 26 PRO B C 1
ATOM 2700 O O . PRO B 1 26 ? 38.447 22.636 29.395 1.00 32.44 26 PRO B O 1
ATOM 2704 N N . ASN B 1 27 ? 37.264 23.583 27.731 1.00 31.85 27 ASN B N 1
ATOM 2705 C CA . ASN B 1 27 ? 37.684 22.574 26.748 1.00 31.24 27 ASN B CA 1
ATOM 2706 C C . ASN B 1 27 ? 38.809 23.027 25.812 1.00 30.59 27 ASN B C 1
ATOM 2707 O O . ASN B 1 27 ? 39.058 22.408 24.761 1.00 30.02 27 ASN B O 1
ATOM 2712 N N . GLU B 1 28 ? 39.556 24.068 26.204 1.00 30.70 28 GLU B N 1
ATOM 2713 C CA . GLU B 1 28 ? 40.509 24.665 25.317 1.00 28.57 28 GLU B CA 1
ATOM 2714 C C . GLU B 1 28 ? 41.918 24.486 25.833 1.00 29.18 28 GLU B C 1
ATOM 2715 O O . GLU B 1 28 ? 42.157 24.102 27.030 1.00 29.71 28 GLU B O 1
ATOM 2721 N N . ALA B 1 29 ? 42.846 24.812 24.953 1.00 26.56 29 ALA B N 1
ATOM 2722 C CA . ALA B 1 29 ? 44.240 24.955 25.352 1.00 26.13 29 ALA B CA 1
ATOM 2723 C C . ALA B 1 29 ? 44.810 26.193 24.763 1.00 26.60 29 ALA B C 1
ATOM 2724 O O . ALA B 1 29 ? 44.341 26.672 23.679 1.00 26.50 29 ALA B O 1
ATOM 2726 N N . LEU B 1 30 ? 45.781 26.758 25.489 1.00 25.48 30 LEU B N 1
ATOM 2727 C CA . LEU B 1 30 ? 46.584 27.913 25.015 1.00 26.14 30 LEU B CA 1
ATOM 2728 C C . LEU B 1 30 ? 47.946 27.366 24.542 1.00 26.15 30 LEU B C 1
ATOM 2729 O O . LEU B 1 30 ? 48.596 26.616 25.275 1.00 27.93 30 LEU B O 1
ATOM 2734 N N . LEU B 1 31 ? 48.358 27.682 23.307 1.00 24.30 31 LEU B N 1
ATOM 2735 C CA . LEU B 1 31 ? 49.680 27.232 2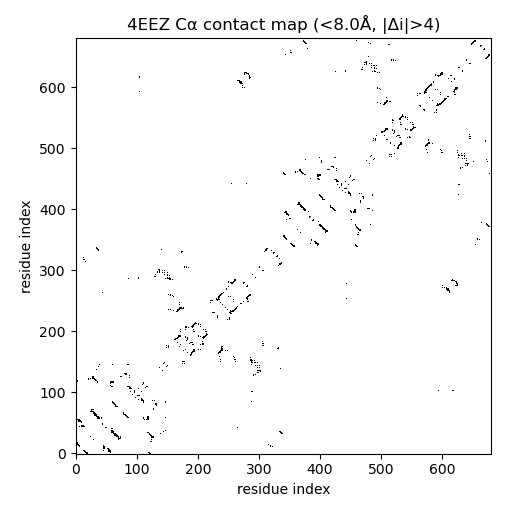2.850 1.00 24.18 31 LEU B CA 1
ATOM 2736 C C . LEU B 1 31 ? 50.685 28.355 22.801 1.00 24.80 31 LEU B C 1
ATOM 2737 O O . LEU B 1 31 ? 50.369 29.515 22.528 1.00 26.45 31 LEU B O 1
ATOM 2742 N N . ASP B 1 32 ? 51.936 27.963 22.900 1.00 26.79 32 ASP B N 1
ATOM 2743 C CA . ASP B 1 32 ? 53.046 28.821 22.525 1.00 28.08 32 ASP B CA 1
ATOM 2744 C C . ASP B 1 32 ? 53.413 28.239 21.172 1.00 27.62 32 ASP B C 1
ATOM 2745 O O . ASP B 1 32 ? 53.927 27.100 21.063 1.00 25.06 32 ASP B O 1
ATOM 2750 N N . MET B 1 33 ? 53.197 29.054 20.143 1.00 26.98 33 MET B N 1
ATOM 2751 C CA . MET B 1 33 ? 53.473 28.574 18.784 1.00 25.34 33 MET B CA 1
ATOM 2752 C C . MET B 1 33 ? 54.941 28.400 18.570 1.00 24.46 33 MET B C 1
ATOM 2753 O O . MET B 1 33 ? 55.781 29.207 19.033 1.00 26.69 33 MET B O 1
ATOM 2758 N N . GLU B 1 34 ? 55.292 27.348 17.845 1.00 23.41 34 GLU B N 1
ATOM 2759 C CA . GLU B 1 34 ? 56.677 27.242 17.342 1.00 22.28 34 GLU B CA 1
ATOM 2760 C C . GLU B 1 34 ? 56.861 27.637 15.887 1.00 22.29 34 GLU B C 1
ATOM 2761 O O . GLU B 1 34 ? 57.881 28.321 15.536 1.00 23.71 34 GLU B O 1
ATOM 2767 N N . TYR B 1 35 ? 55.963 27.121 15.044 1.00 22.10 35 TYR B N 1
ATOM 2768 C CA . TYR B 1 35 ? 55.996 27.271 13.606 1.00 22.10 35 TYR B CA 1
ATOM 2769 C C . TYR B 1 35 ? 54.675 27.543 13.068 1.00 22.27 35 TYR B C 1
ATOM 2770 O O . TYR B 1 35 ? 53.712 26.986 13.560 1.00 25.01 35 TYR B O 1
ATOM 2779 N N . CYS B 1 36 ? 54.618 28.246 11.943 1.00 22.17 36 CYS B N 1
ATOM 2780 C CA . CYS B 1 36 ? 53.354 28.306 11.198 1.00 22.85 36 CYS B CA 1
ATOM 2781 C C . CYS B 1 36 ? 53.720 28.521 9.718 1.00 22.83 36 CYS B C 1
ATOM 2782 O O . CYS B 1 36 ? 54.415 29.495 9.374 1.00 23.19 36 CYS B O 1
ATOM 2785 N N . GLY B 1 37 ? 53.280 27.624 8.865 1.00 21.36 37 GLY B N 1
ATOM 2786 C CA . GLY B 1 37 ? 53.566 27.697 7.413 1.00 21.22 37 GLY B CA 1
ATOM 2787 C C . GLY B 1 37 ? 52.780 28.829 6.815 1.00 25.47 37 GLY B C 1
ATOM 2788 O O . GLY B 1 37 ? 51.711 29.198 7.354 1.00 25.48 37 GLY B O 1
ATOM 2789 N N . VAL B 1 38 ? 53.267 29.384 5.689 1.00 26.62 38 VAL B N 1
ATOM 2790 C CA . VAL B 1 38 ? 52.554 30.439 5.031 1.00 28.32 38 VAL B CA 1
ATOM 2791 C C . VAL B 1 38 ? 52.022 29.768 3.749 1.00 29.92 38 VAL B C 1
ATOM 2792 O O . VAL B 1 38 ? 52.778 29.148 3.027 1.00 27.89 38 VAL B O 1
ATOM 2796 N N . CYS B 1 39 ? 50.732 29.886 3.505 1.00 28.59 39 CYS B N 1
ATOM 2797 C CA . CYS B 1 39 ? 50.068 29.234 2.408 1.00 31.61 39 CYS B CA 1
ATOM 2798 C C . CYS B 1 39 ? 49.403 30.199 1.421 1.00 31.06 39 CYS B C 1
ATOM 2799 O O . CYS B 1 39 ? 48.961 31.287 1.819 1.00 32.25 39 CYS B O 1
ATOM 2802 N N . HIS B 1 40 ? 49.234 29.775 0.161 1.00 32.54 40 HIS B N 1
ATOM 2803 C CA . HIS B 1 40 ? 48.357 30.494 -0.806 1.00 34.03 40 HIS B CA 1
ATOM 2804 C C . HIS B 1 40 ? 46.977 30.901 -0.195 1.00 31.77 40 HIS B C 1
ATOM 2805 O O . HIS B 1 40 ? 46.437 31.980 -0.500 1.00 31.97 40 HIS B O 1
ATOM 2812 N N . THR B 1 41 ? 46.413 30.051 0.658 1.00 30.17 41 THR B N 1
ATOM 2813 C CA . THR B 1 41 ? 45.104 30.365 1.254 1.00 28.60 41 THR B CA 1
ATOM 2814 C C . THR B 1 41 ? 45.148 31.602 2.161 1.00 28.46 41 THR B C 1
ATOM 2815 O O . THR B 1 41 ? 44.205 32.430 2.133 1.00 26.62 41 THR B O 1
ATOM 2819 N N . ASP B 1 42 ? 46.240 31.749 2.933 1.00 27.04 42 ASP B N 1
ATOM 2820 C CA . ASP B 1 42 ? 46.516 32.981 3.664 1.00 27.88 42 ASP B CA 1
ATOM 2821 C C . ASP B 1 42 ? 46.500 34.205 2.758 1.00 28.17 42 ASP B C 1
ATOM 2822 O O . ASP B 1 42 ? 45.927 35.208 3.158 1.00 25.92 42 ASP B O 1
ATOM 2827 N N . LEU B 1 43 ? 47.149 34.122 1.567 1.00 29.72 43 LEU B N 1
ATOM 2828 C CA . LEU B 1 43 ? 47.138 35.259 0.609 1.00 31.22 43 LEU B CA 1
ATOM 2829 C C . LEU B 1 43 ? 45.708 35.622 0.194 1.00 30.61 43 LEU B C 1
ATOM 2830 O O . LEU B 1 43 ? 45.366 36.770 0.186 1.00 30.22 43 LEU B O 1
ATOM 2835 N N . HIS B 1 44 ? 44.906 34.594 -0.152 1.00 31.06 44 HIS B N 1
ATOM 2836 C CA . HIS B 1 44 ? 43.506 34.767 -0.543 1.00 31.32 44 HIS B CA 1
ATOM 2837 C C . HIS B 1 44 ? 42.731 35.420 0.579 1.00 29.31 44 HIS B C 1
ATOM 2838 O O . HIS B 1 44 ? 42.025 36.419 0.340 1.00 30.52 44 HIS B O 1
ATOM 2845 N N . VAL B 1 45 ? 42.866 34.891 1.794 1.00 27.34 45 VAL B N 1
ATOM 2846 C CA . VAL B 1 45 ? 42.158 35.474 2.967 1.00 27.07 45 VAL B CA 1
ATOM 2847 C C . VAL B 1 45 ? 42.637 36.895 3.170 1.00 27.74 45 VAL B C 1
ATOM 2848 O O . VAL B 1 45 ? 41.830 37.800 3.339 1.00 29.07 45 VAL B O 1
ATOM 2852 N N . ALA B 1 46 ? 43.950 37.141 3.114 1.00 27.98 46 ALA B N 1
ATOM 2853 C CA . ALA B 1 46 ? 44.414 38.539 3.391 1.00 29.41 46 ALA B CA 1
ATOM 2854 C C . ALA B 1 46 ? 43.917 39.497 2.291 1.00 30.96 46 ALA B C 1
ATOM 2855 O O . ALA B 1 46 ? 43.631 40.663 2.564 1.00 31.94 46 ALA B O 1
ATOM 2857 N N . ALA B 1 47 ? 43.791 38.984 1.053 1.00 32.93 47 ALA B N 1
ATOM 2858 C CA . ALA B 1 47 ? 43.252 39.788 -0.105 1.00 34.21 47 ALA B CA 1
ATOM 2859 C C . ALA B 1 47 ? 41.735 40.163 -0.073 1.00 36.18 47 ALA B C 1
ATOM 2860 O O . ALA B 1 47 ? 41.276 40.966 -0.868 1.00 35.52 47 ALA B O 1
ATOM 2862 N N . GLY B 1 48 ? 40.963 39.569 0.840 1.00 37.78 48 GLY B N 1
ATOM 2863 C CA . GLY B 1 48 ? 39.510 39.783 0.870 1.00 39.20 48 GLY B CA 1
ATOM 2864 C C . GLY B 1 48 ? 38.766 38.824 -0.074 1.00 40.31 48 GLY B C 1
ATOM 2865 O O . GLY B 1 48 ? 37.556 38.962 -0.219 1.00 38.98 48 GLY B O 1
ATOM 2866 N N . ASP B 1 49 ? 39.476 37.866 -0.715 1.00 40.18 49 ASP B N 1
ATOM 2867 C CA . ASP B 1 49 ? 38.836 36.930 -1.683 1.00 41.61 49 ASP B CA 1
ATOM 2868 C C . ASP B 1 49 ? 37.639 36.180 -1.114 1.00 42.20 49 ASP B C 1
ATOM 2869 O O . ASP B 1 49 ? 36.797 35.727 -1.899 1.00 41.43 49 ASP B O 1
ATOM 2874 N N . PHE B 1 50 ? 37.572 36.017 0.219 1.00 40.75 50 PHE B N 1
ATOM 2875 C CA . PHE B 1 50 ? 36.453 35.255 0.803 1.00 41.50 50 PHE B CA 1
ATOM 2876 C C . PHE B 1 50 ? 35.687 36.086 1.772 1.00 41.26 50 PHE B C 1
ATOM 2877 O O . PHE B 1 50 ? 35.023 35.568 2.666 1.00 41.82 50 PHE B O 1
ATOM 2885 N N . GLY B 1 51 ? 35.778 37.386 1.587 1.00 40.13 51 GLY B N 1
ATOM 2886 C CA . GLY B 1 51 ? 35.095 38.259 2.480 1.00 40.21 51 GLY B CA 1
ATOM 2887 C C . GLY B 1 51 ? 36.120 38.987 3.299 1.00 38.95 51 GLY B C 1
ATOM 2888 O O . GLY B 1 51 ? 37.324 38.673 3.281 1.00 38.69 51 GLY B O 1
ATOM 2889 N N . ASN B 1 52 ? 35.614 39.980 4.002 1.00 37.94 52 ASN B N 1
ATOM 2890 C CA . ASN B 1 52 ? 36.400 40.888 4.763 1.00 38.00 52 ASN B CA 1
ATOM 2891 C C . ASN B 1 52 ? 36.650 40.263 6.143 1.00 36.77 52 ASN B C 1
ATOM 2892 O O . ASN B 1 52 ? 35.739 40.194 6.969 1.00 37.75 52 ASN B O 1
ATOM 2897 N N . LYS B 1 53 ? 37.865 39.773 6.369 1.00 33.58 53 LYS B N 1
ATOM 2898 C CA . LYS B 1 53 ? 38.168 39.142 7.626 1.00 31.79 53 LYS B CA 1
ATOM 2899 C C . LYS B 1 53 ? 39.107 40.013 8.479 1.00 30.50 53 LYS B C 1
ATOM 2900 O O . LYS B 1 53 ? 39.950 39.481 9.214 1.00 28.66 53 LYS B O 1
ATOM 2906 N N . ALA B 1 54 ? 38.905 41.334 8.426 1.00 29.41 54 ALA B N 1
ATOM 2907 C CA . ALA B 1 54 ? 39.825 42.301 9.082 1.00 30.76 54 ALA B CA 1
ATOM 2908 C C . ALA B 1 54 ? 40.127 41.904 10.526 1.00 30.47 54 ALA B C 1
ATOM 2909 O O . ALA B 1 54 ? 39.210 41.745 11.318 1.00 29.85 54 ALA B O 1
ATOM 2911 N N . GLY B 1 55 ? 41.403 41.823 10.898 1.00 29.82 55 GLY B N 1
ATOM 2912 C CA . GLY B 1 55 ? 41.790 41.681 12.319 1.00 29.82 55 GLY B CA 1
ATOM 2913 C C . GLY B 1 55 ? 41.948 40.216 12.712 1.00 28.76 55 GLY B C 1
ATOM 2914 O O . GLY B 1 55 ? 42.422 39.897 13.823 1.00 27.54 55 GLY B O 1
ATOM 2915 N N . THR B 1 56 ? 41.545 39.328 11.810 1.00 27.70 56 THR B N 1
ATOM 2916 C CA . THR B 1 56 ? 41.633 37.893 12.106 1.00 27.20 56 THR B CA 1
ATOM 2917 C C . THR B 1 56 ? 43.087 37.457 12.021 1.00 25.74 56 THR B C 1
ATOM 2918 O O . THR B 1 56 ? 43.781 37.813 11.072 1.00 25.94 56 THR B O 1
ATOM 2922 N N . VAL B 1 57 ? 43.547 36.703 12.996 1.00 24.60 57 VAL B N 1
ATOM 2923 C CA . VAL B 1 57 ? 44.939 36.244 12.959 1.00 24.53 57 VAL B CA 1
ATOM 2924 C C . VAL B 1 57 ? 45.057 35.145 11.863 1.00 24.21 57 VAL B C 1
ATOM 2925 O O . VAL B 1 57 ? 44.226 34.206 11.826 1.00 25.00 57 VAL B O 1
ATOM 2929 N N . LEU B 1 58 ? 46.045 35.262 10.991 1.00 22.77 58 LEU B N 1
ATOM 2930 C CA . LEU B 1 58 ? 46.237 34.334 9.875 1.00 22.93 58 LEU B CA 1
ATOM 2931 C C . LEU B 1 58 ? 46.853 32.972 10.275 1.00 21.46 58 LEU B C 1
ATOM 2932 O O . LEU B 1 58 ? 47.177 32.753 11.469 1.00 20.82 58 LEU B O 1
ATOM 2937 N N . GLY B 1 59 ? 46.952 32.042 9.304 1.00 18.91 59 GLY B N 1
ATOM 2938 C CA . GLY B 1 59 ? 47.738 30.816 9.565 1.00 22.64 59 GLY B CA 1
ATOM 2939 C C . GLY B 1 59 ? 46.897 29.583 9.912 1.00 24.03 59 GLY B C 1
ATOM 2940 O O . GLY B 1 59 ? 46.067 29.604 10.863 1.00 22.98 59 GLY B O 1
ATOM 2941 N N . HIS B 1 60 ? 47.058 28.507 9.131 1.00 22.01 60 HIS B N 1
ATOM 2942 C CA . HIS B 1 60 ? 46.364 27.257 9.486 1.00 22.55 60 HIS B CA 1
ATOM 2943 C C . HIS B 1 60 ? 47.378 26.166 9.280 1.00 22.48 60 HIS B C 1
ATOM 2944 O O . HIS B 1 60 ? 46.990 25.061 8.979 1.00 23.16 60 HIS B O 1
ATOM 2951 N N . GLU B 1 61 ? 48.668 26.473 9.391 1.00 21.88 61 GLU B N 1
ATOM 2952 C CA . GLU B 1 61 ? 49.701 25.398 9.300 1.00 24.43 61 GLU B CA 1
ATOM 2953 C C . GLU B 1 61 ? 50.542 25.508 10.567 1.00 25.64 61 GLU B C 1
ATOM 2954 O O . GLU B 1 61 ? 51.773 25.560 10.531 1.00 27.07 61 GLU B O 1
ATOM 2960 N N . GLY B 1 62 ? 49.842 25.605 11.698 1.00 26.97 62 GLY B N 1
ATOM 2961 C CA . GLY B 1 62 ? 50.565 25.903 12.943 1.00 25.14 62 GLY B CA 1
ATOM 2962 C C . GLY B 1 62 ? 50.948 24.664 13.712 1.00 23.90 62 GLY B C 1
ATOM 2963 O O . GLY B 1 62 ? 50.197 23.626 13.752 1.00 21.80 62 GLY B O 1
ATOM 2964 N N . ILE B 1 63 ? 52.119 24.773 14.339 1.00 23.65 63 ILE B N 1
ATOM 2965 C CA . ILE B 1 63 ? 52.656 23.765 15.252 1.00 22.27 63 ILE B CA 1
ATOM 2966 C C . ILE B 1 63 ? 53.038 24.445 16.581 1.00 23.41 63 ILE B C 1
ATOM 2967 O O . ILE B 1 63 ? 53.750 25.449 16.586 1.00 27.20 63 ILE B O 1
ATOM 2972 N N . GLY B 1 64 ? 52.551 23.921 17.697 1.00 23.69 64 GLY B N 1
ATOM 2973 C CA . GLY B 1 64 ? 52.720 24.662 18.938 1.00 24.70 64 GLY B CA 1
ATOM 2974 C C . GLY B 1 64 ? 52.789 23.745 20.154 1.00 25.33 64 GLY B C 1
ATOM 2975 O O . GLY B 1 64 ? 52.427 22.571 20.084 1.00 26.41 64 GLY B O 1
ATOM 2976 N N . ILE B 1 65 ? 53.230 24.311 21.284 1.00 27.42 65 ILE B N 1
ATOM 2977 C CA . ILE B 1 65 ? 53.336 23.556 22.566 1.00 28.38 65 ILE B CA 1
ATOM 2978 C C . ILE B 1 65 ? 52.306 24.033 23.573 1.00 27.29 65 ILE B C 1
ATOM 2979 O O . ILE B 1 65 ? 52.079 25.262 23.771 1.00 27.52 65 ILE B O 1
ATOM 2984 N N . VAL B 1 66 ? 51.619 23.086 24.197 1.00 28.85 66 VAL B N 1
ATOM 2985 C CA . VAL B 1 66 ? 50.492 23.444 25.044 1.00 29.64 66 VAL B CA 1
ATOM 2986 C C . VAL B 1 66 ? 51.072 24.076 26.340 1.00 30.44 66 VAL B C 1
ATOM 2987 O O . VAL B 1 66 ? 51.925 23.442 26.984 1.00 31.17 66 VAL B O 1
ATOM 2991 N N . LYS B 1 67 ? 50.585 25.265 26.720 1.00 31.18 67 LYS B N 1
ATOM 2992 C CA . LYS B 1 67 ? 51.174 26.100 27.821 1.00 35.10 67 LYS B CA 1
ATOM 2993 C C . LYS B 1 67 ? 50.181 26.009 28.955 1.00 35.48 67 LYS B C 1
ATOM 2994 O O . LYS B 1 67 ? 50.553 26.157 30.104 1.00 36.67 67 LYS B O 1
ATOM 3000 N N . GLU B 1 68 ? 48.899 25.824 28.617 1.00 36.03 68 GLU B N 1
ATOM 3001 C CA . GLU B 1 68 ? 47.802 25.829 29.592 1.00 35.69 68 GLU B CA 1
ATOM 3002 C C . GLU B 1 68 ? 46.677 24.966 29.023 1.00 34.84 68 GLU B C 1
ATOM 3003 O O . GLU B 1 68 ? 46.458 25.009 27.804 1.00 32.98 68 GLU B O 1
ATOM 3009 N N . ILE B 1 69 ? 45.931 24.266 29.893 1.00 33.06 69 ILE B N 1
ATOM 3010 C CA . ILE B 1 69 ? 44.690 23.538 29.517 1.00 32.04 69 ILE B CA 1
ATOM 3011 C C . ILE B 1 69 ? 43.518 23.954 30.393 1.00 33.56 69 ILE B C 1
ATOM 3012 O O . ILE B 1 69 ? 43.701 24.283 31.590 1.00 34.12 69 ILE B O 1
ATOM 3017 N N . GLY B 1 70 ? 42.322 23.920 29.829 1.00 32.76 70 GLY B N 1
ATOM 3018 C CA . GLY B 1 70 ? 41.103 24.185 30.579 1.00 35.16 70 GLY B CA 1
ATOM 3019 C C . GLY B 1 70 ? 40.823 22.990 31.501 1.00 36.15 70 GLY B C 1
ATOM 3020 O O . GLY B 1 70 ? 41.436 21.919 31.344 1.00 35.34 70 GLY B O 1
ATOM 3021 N N . ALA B 1 71 ? 39.880 23.175 32.418 1.00 37.98 71 ALA B N 1
ATOM 3022 C CA . ALA B 1 71 ? 39.627 22.230 33.538 1.00 40.39 71 ALA B CA 1
ATOM 3023 C C . ALA B 1 71 ? 39.002 20.888 33.083 1.00 40.69 71 ALA B C 1
ATOM 3024 O O . ALA B 1 71 ? 39.107 19.884 33.779 1.00 41.99 71 ALA B O 1
ATOM 3026 N N . ASP B 1 72 ? 38.388 20.881 31.903 1.00 39.12 72 ASP B N 1
ATOM 3027 C CA . ASP B 1 72 ? 37.719 19.704 31.356 1.00 38.83 72 ASP B CA 1
ATOM 3028 C C . ASP B 1 72 ? 38.601 18.931 30.364 1.00 37.39 72 ASP B C 1
ATOM 3029 O O . ASP B 1 72 ? 38.180 17.900 29.853 1.00 37.19 72 ASP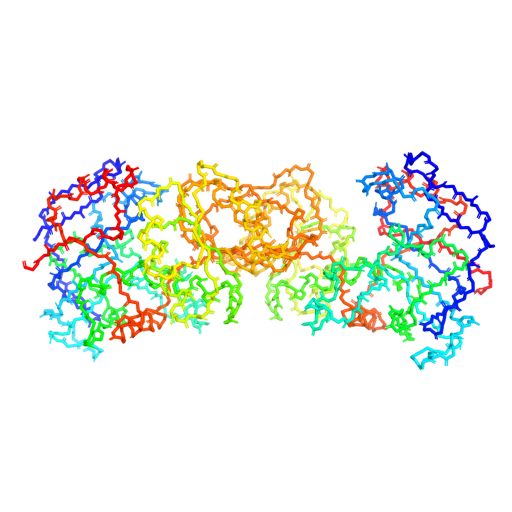 B O 1
ATOM 3034 N N . VAL B 1 73 ? 39.817 19.409 30.108 1.00 35.04 73 VAL B N 1
ATOM 3035 C CA . VAL B 1 73 ? 40.700 18.776 29.074 1.00 33.39 73 VAL B CA 1
ATOM 3036 C C . VAL B 1 73 ? 41.424 17.527 29.581 1.00 33.95 73 VAL B C 1
ATOM 3037 O O . VAL B 1 73 ? 42.187 17.617 30.541 1.00 34.25 73 VAL B O 1
ATOM 3041 N N . SER B 1 74 ? 41.215 16.388 28.916 1.00 34.77 74 SER B N 1
ATOM 3042 C CA . SER B 1 74 ? 41.978 15.142 29.228 1.00 35.62 74 SER B CA 1
ATOM 3043 C C . SER B 1 74 ? 42.852 14.653 28.068 1.00 35.82 74 SER B C 1
ATOM 3044 O O . SER B 1 74 ? 43.837 13.922 28.299 1.00 37.14 74 SER B O 1
ATOM 3047 N N . SER B 1 75 ? 42.524 15.082 26.846 1.00 33.90 75 SER B N 1
ATOM 3048 C CA . SER B 1 75 ? 43.317 14.704 25.665 1.00 33.00 75 SER B CA 1
ATOM 3049 C C . SER B 1 75 ? 44.743 15.281 25.611 1.00 32.47 75 SER B C 1
ATOM 3050 O O . SER B 1 75 ? 45.634 14.654 25.025 1.00 33.04 75 SER B O 1
ATOM 3053 N N . LEU B 1 76 ? 44.932 16.484 26.123 1.00 30.72 76 LEU B N 1
ATOM 3054 C CA . LEU B 1 76 ? 46.243 17.127 26.044 1.00 30.36 76 LEU B CA 1
ATOM 3055 C C . LEU B 1 76 ? 46.683 17.450 27.429 1.00 31.66 76 LEU B C 1
ATOM 3056 O O . LEU B 1 76 ? 45.842 17.640 28.327 1.00 30.49 76 LEU B O 1
ATOM 3061 N N . GLN B 1 77 ? 47.998 17.513 27.599 1.00 32.00 77 GLN B N 1
ATOM 3062 C CA . GLN B 1 77 ? 48.570 17.978 28.837 1.00 34.79 77 GLN B CA 1
ATOM 3063 C C . GLN B 1 77 ? 49.612 19.014 28.445 1.00 34.13 77 GLN B C 1
ATOM 3064 O O . GLN B 1 77 ? 50.113 19.032 27.300 1.00 34.15 77 GLN B O 1
ATOM 3070 N N . VAL B 1 78 ? 49.882 19.915 29.377 1.00 33.29 78 VAL B N 1
ATOM 3071 C CA . VAL B 1 78 ? 50.899 20.924 29.196 1.00 31.90 78 VAL B CA 1
ATOM 3072 C C . VAL B 1 78 ? 52.159 20.262 28.682 1.00 32.45 78 VAL B C 1
ATOM 3073 O O . VAL B 1 78 ? 52.593 19.230 29.213 1.00 31.55 78 VAL B O 1
ATOM 3077 N N . GLY B 1 79 ? 52.807 20.873 27.686 1.00 31.93 79 GLY B N 1
ATOM 3078 C CA . GLY B 1 79 ? 54.046 20.269 27.197 1.00 32.50 79 GLY B CA 1
ATOM 3079 C C . GLY B 1 79 ? 53.862 19.457 25.898 1.00 32.51 79 GLY B C 1
ATOM 3080 O O . GLY B 1 79 ? 54.837 19.174 25.191 1.00 32.77 79 GLY B O 1
ATOM 3081 N N . ASP B 1 80 ? 52.633 19.042 25.594 1.00 30.92 80 ASP B N 1
ATOM 3082 C CA . ASP B 1 80 ? 52.363 18.386 24.299 1.00 30.83 80 ASP B CA 1
ATOM 3083 C C . ASP B 1 80 ? 52.545 19.298 23.074 1.00 29.36 80 ASP B C 1
ATOM 3084 O O . ASP B 1 80 ? 52.127 20.447 23.076 1.00 29.01 80 ASP B O 1
ATOM 3089 N N . ARG B 1 81 ? 53.069 18.729 21.999 1.00 28.98 81 ARG B N 1
ATOM 3090 C CA . ARG B 1 81 ? 53.173 19.399 20.698 1.00 27.90 81 ARG B CA 1
ATOM 3091 C C . ARG B 1 81 ? 51.954 19.048 19.836 1.00 27.06 81 ARG B C 1
ATOM 3092 O O . ARG B 1 81 ? 51.733 17.901 19.514 1.00 24.71 81 ARG B O 1
ATOM 3100 N N . VAL B 1 82 ? 51.163 20.066 19.463 1.00 25.77 82 VAL B N 1
ATOM 3101 C CA . VAL B 1 82 ? 49.995 19.829 18.673 1.00 24.31 82 VAL B CA 1
ATOM 3102 C C . VAL B 1 82 ? 49.909 20.766 17.475 1.00 25.26 82 VAL B C 1
ATOM 3103 O O . VAL B 1 82 ? 50.721 21.690 17.346 1.00 24.12 82 VAL B O 1
ATOM 3107 N N . SER B 1 83 ? 48.828 20.606 16.708 1.00 22.92 83 SER B N 1
ATOM 3108 C CA . SER B 1 83 ? 48.717 21.299 15.459 1.00 23.86 83 SER B CA 1
ATOM 3109 C C . SER B 1 83 ? 47.586 22.321 15.448 1.00 22.70 83 SER B C 1
ATOM 3110 O O . SER B 1 83 ? 46.563 22.183 16.138 1.00 25.24 83 SER B O 1
ATOM 3113 N N . VAL B 1 84 ? 47.760 23.372 14.660 1.00 21.76 84 VAL B N 1
ATOM 3114 C CA . VAL B 1 84 ? 46.638 24.347 14.382 1.00 20.51 84 VAL B CA 1
ATOM 3115 C C . VAL B 1 84 ? 46.353 24.235 12.873 1.00 19.68 84 VAL B C 1
ATOM 3116 O O . VAL B 1 84 ? 47.037 24.833 12.074 1.00 21.94 84 VAL B O 1
ATOM 3120 N N . ALA B 1 85 ? 45.371 23.440 12.452 1.00 21.11 85 ALA B N 1
ATOM 3121 C CA . ALA B 1 85 ? 45.172 23.240 10.978 1.00 19.56 85 ALA B CA 1
ATOM 3122 C C . ALA B 1 85 ? 43.931 23.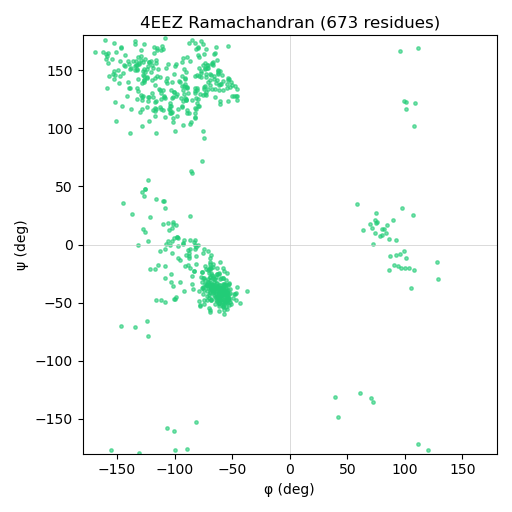921 10.468 1.00 20.45 85 ALA B C 1
ATOM 3123 O O . ALA B 1 85 ? 43.143 24.422 11.258 1.00 20.73 85 ALA B O 1
ATOM 3125 N N . TRP B 1 86 ? 43.686 23.851 9.153 1.00 19.83 86 TRP B N 1
ATOM 3126 C CA . TRP B 1 86 ? 42.521 24.461 8.527 1.00 22.40 86 TRP B CA 1
ATOM 3127 C C . TRP B 1 86 ? 41.280 24.003 9.173 1.00 21.74 86 TRP B C 1
ATOM 3128 O O . TRP B 1 86 ? 40.355 24.810 9.455 1.00 22.76 86 TRP B O 1
ATOM 3139 N N . PHE B 1 87 ? 41.211 22.694 9.408 1.00 21.00 87 PHE B N 1
ATOM 3140 C CA . PHE B 1 87 ? 40.011 22.197 10.069 1.00 21.57 87 PHE B CA 1
ATOM 3141 C C . PHE B 1 87 ? 40.360 22.380 11.575 1.00 23.46 87 PHE B C 1
ATOM 3142 O O . PHE B 1 87 ? 41.128 21.606 12.182 1.00 22.94 87 PHE B O 1
ATOM 3150 N N . PHE B 1 88 ? 39.777 23.414 12.159 1.00 24.27 88 PHE B N 1
ATOM 3151 C CA . PHE B 1 88 ? 40.114 23.866 13.527 1.00 22.53 88 PHE B CA 1
ATOM 3152 C C . PHE B 1 88 ? 39.098 23.319 14.506 1.00 21.92 88 PHE B C 1
ATOM 3153 O O . PHE B 1 88 ? 39.464 22.934 15.626 1.00 24.13 88 PHE B O 1
ATOM 3161 N N . GLU B 1 89 ? 37.816 23.395 14.178 1.00 24.17 89 GLU B N 1
ATOM 3162 C CA . GLU B 1 89 ? 36.751 22.793 14.991 1.00 24.96 89 GLU B CA 1
ATOM 3163 C C . GLU B 1 89 ? 35.532 22.427 14.146 1.00 25.81 89 GLU B C 1
ATOM 3164 O O . GLU B 1 89 ? 35.160 23.176 13.239 1.00 26.31 89 GLU B O 1
ATOM 3170 N N . GLY B 1 90 ? 34.882 21.286 14.452 1.00 25.00 90 GLY B N 1
ATOM 3171 C CA . GLY B 1 90 ? 33.561 21.006 13.932 1.00 24.62 90 GLY B CA 1
ATOM 3172 C C . GLY B 1 90 ? 32.620 20.886 15.091 1.00 26.15 90 GLY B C 1
ATOM 3173 O O . GLY B 1 90 ? 33.028 20.899 16.237 1.00 26.47 90 GLY B O 1
ATOM 3174 N N . CYS B 1 91 ? 31.327 20.833 14.807 1.00 26.07 91 CYS B N 1
ATOM 3175 C CA . CYS B 1 91 ? 30.331 20.869 15.870 1.00 25.52 91 CYS B CA 1
ATOM 3176 C C . CYS B 1 91 ? 30.312 19.543 16.651 1.00 24.55 91 CYS B C 1
ATOM 3177 O O . CYS B 1 91 ? 30.117 19.539 17.829 1.00 23.59 91 CYS B O 1
ATOM 3180 N N . GLY B 1 92 ? 30.526 18.422 15.987 1.00 22.53 92 GLY B N 1
ATOM 3181 C CA . GLY B 1 92 ? 30.718 17.110 16.656 1.00 22.84 92 GLY B CA 1
ATOM 3182 C C . GLY B 1 92 ? 29.453 16.280 16.538 1.00 23.00 92 GLY B C 1
ATOM 3183 O O . GLY B 1 92 ? 29.481 15.044 16.689 1.00 23.77 92 GLY B O 1
ATOM 3184 N N . HIS B 1 93 ? 28.317 16.939 16.270 1.00 20.97 93 HIS B N 1
ATOM 3185 C CA . HIS B 1 93 ? 27.080 16.183 16.360 1.00 21.37 93 HIS B CA 1
ATOM 3186 C C . HIS B 1 93 ? 26.233 16.173 15.089 1.00 21.75 93 HIS B C 1
ATOM 3187 O O . HIS B 1 93 ? 25.128 15.590 15.081 1.00 18.89 93 HIS B O 1
ATOM 3194 N N . CYS B 1 94 ? 26.720 16.787 13.995 1.00 21.62 94 CYS B N 1
ATOM 3195 C CA . CYS B 1 94 ? 25.842 16.814 12.780 1.00 21.67 94 CYS B CA 1
ATOM 3196 C C . CYS B 1 94 ? 26.077 15.596 11.935 1.00 19.84 94 CYS B C 1
ATOM 3197 O O . CYS B 1 94 ? 26.986 14.796 12.211 1.00 19.90 94 CYS B O 1
ATOM 3200 N N . GLU B 1 95 ? 25.413 15.558 10.779 1.00 19.64 95 GLU B N 1
ATOM 3201 C CA . GLU B 1 95 ? 25.518 14.382 9.944 1.00 20.37 95 GLU B CA 1
ATOM 3202 C C . GLU B 1 95 ? 26.897 14.239 9.453 1.00 21.00 95 GLU B C 1
ATOM 3203 O O . GLU B 1 95 ? 27.324 13.107 9.262 1.00 22.48 95 GLU B O 1
ATOM 3209 N N . TYR B 1 96 ? 27.554 15.360 9.146 1.00 18.72 96 TYR B N 1
ATOM 3210 C CA . TYR B 1 96 ? 28.931 15.230 8.578 1.00 16.54 96 TYR B CA 1
ATOM 3211 C C . TYR B 1 96 ? 29.913 14.780 9.644 1.00 17.12 96 TYR B C 1
ATOM 3212 O O . TYR B 1 96 ? 30.814 13.958 9.338 1.00 16.39 96 TYR B O 1
ATOM 3221 N N . CYS B 1 97 ? 29.849 15.445 10.810 1.00 18.79 97 CYS B N 1
ATOM 3222 C CA . CYS B 1 97 ? 30.691 15.038 11.939 1.00 19.57 97 CYS B CA 1
ATOM 3223 C C . CYS B 1 97 ? 30.519 13.595 12.338 1.00 20.38 97 CYS B C 1
ATOM 3224 O O . CYS B 1 97 ? 31.508 12.822 12.392 1.00 24.44 97 CYS B O 1
ATOM 3227 N N . VAL B 1 98 ? 29.289 13.163 12.533 1.00 18.75 98 VAL B N 1
ATOM 3228 C CA . VAL B 1 98 ? 29.092 11.832 13.078 1.00 19.11 98 VAL B CA 1
ATOM 3229 C C . VAL B 1 98 ? 29.336 10.740 12.015 1.00 21.49 98 VAL B C 1
ATOM 3230 O O . VAL B 1 98 ? 29.592 9.570 12.376 1.00 21.93 98 VAL B O 1
ATOM 3234 N N . SER B 1 99 ? 29.204 11.085 10.716 1.00 21.94 99 SER B N 1
ATOM 3235 C CA . SER B 1 99 ? 29.328 10.036 9.685 1.00 22.57 99 SER B CA 1
ATOM 3236 C C . SER B 1 99 ? 30.801 9.788 9.409 1.00 21.25 99 SER B C 1
ATOM 3237 O O . SER B 1 99 ? 31.179 8.972 8.555 1.00 21.00 99 SER B O 1
ATOM 3240 N N . GLY B 1 100 ? 31.649 10.539 10.065 1.00 21.85 100 GLY B N 1
ATOM 3241 C CA . GLY B 1 100 ? 33.073 10.501 9.727 1.00 21.23 100 GLY B CA 1
ATOM 3242 C C . GLY B 1 100 ? 33.602 11.461 8.651 1.00 22.55 100 GLY B C 1
ATOM 3243 O O . GLY B 1 100 ? 34.696 11.258 8.124 1.00 20.32 100 GLY B O 1
ATOM 3244 N N . ASN B 1 101 ? 32.891 12.539 8.371 1.00 20.43 101 ASN B N 1
ATOM 3245 C CA . ASN B 1 101 ? 33.294 13.456 7.304 1.00 20.12 101 ASN B CA 1
ATOM 3246 C C . ASN B 1 101 ? 33.329 14.908 7.841 1.00 19.79 101 ASN B C 1
ATOM 3247 O O . ASN B 1 101 ? 32.753 15.857 7.246 1.00 17.11 101 ASN B O 1
ATOM 3252 N N . GLU B 1 102 ? 33.927 15.059 9.040 1.00 19.33 102 GLU B N 1
ATOM 3253 C CA . GLU B 1 102 ? 33.809 16.316 9.758 1.00 18.39 102 GLU B CA 1
ATOM 3254 C C . GLU B 1 102 ? 34.326 17.601 9.006 1.00 21.09 102 GLU B C 1
ATOM 3255 O O . GLU B 1 102 ? 33.878 18.674 9.377 1.00 20.06 102 GLU B O 1
ATOM 3261 N N . THR B 1 103 ? 35.205 17.510 7.969 1.00 20.45 103 THR B N 1
ATOM 3262 C CA . THR B 1 103 ? 35.710 18.773 7.280 1.00 20.24 103 THR B CA 1
ATOM 3263 C C . THR B 1 103 ? 34.505 19.483 6.635 1.00 22.27 103 THR B C 1
ATOM 3264 O O . THR B 1 103 ? 34.538 20.673 6.439 1.00 21.45 103 THR B O 1
ATOM 3268 N N . PHE B 1 104 ? 33.420 18.741 6.422 1.00 18.68 104 PHE B N 1
ATOM 3269 C CA . PHE B 1 104 ? 32.189 19.308 5.771 1.00 21.21 104 PHE B CA 1
ATOM 3270 C C . PHE B 1 104 ? 31.148 19.845 6.706 1.00 20.70 104 PHE B C 1
ATOM 3271 O O . PHE B 1 104 ? 30.157 20.432 6.265 1.00 20.91 104 PHE B O 1
ATOM 3279 N N . CYS B 1 105 ? 31.422 19.768 8.012 1.00 21.08 105 CYS B N 1
ATOM 3280 C CA . CYS B 1 105 ? 30.542 20.351 8.998 1.00 20.78 105 CYS B CA 1
ATOM 3281 C C . CYS B 1 105 ? 30.160 21.765 8.582 1.00 22.34 105 CYS B C 1
ATOM 3282 O O . CYS B 1 105 ? 31.018 22.629 8.357 1.00 21.17 105 CYS B O 1
ATOM 3285 N N . ARG B 1 106 ? 28.874 22.020 8.563 1.00 22.00 106 ARG B N 1
ATOM 3286 C CA . ARG B 1 106 ? 28.379 23.331 8.147 1.00 27.26 106 ARG B CA 1
ATOM 3287 C C . ARG B 1 106 ? 28.728 24.433 9.184 1.00 28.64 106 ARG B C 1
ATOM 3288 O O . ARG B 1 106 ? 28.627 25.639 8.845 1.00 28.17 106 ARG B O 1
ATOM 3296 N N . GLU B 1 107 ? 29.128 24.006 10.409 1.00 26.37 107 GLU B N 1
ATOM 3297 C CA A GLU B 1 107 ? 29.467 24.947 11.466 0.50 26.35 107 GLU B CA 1
ATOM 3298 C CA B GLU B 1 107 ? 29.459 24.888 11.529 0.50 26.49 107 GLU B CA 1
ATOM 3299 C C . GLU B 1 107 ? 30.970 24.923 11.677 1.00 25.31 107 GLU B C 1
ATOM 3300 O O . GLU B 1 107 ? 31.474 25.352 12.690 1.00 27.07 107 GLU B O 1
ATOM 3311 N N . VAL B 1 108 ? 31.693 24.464 10.677 1.00 23.13 108 VAL B N 1
ATOM 3312 C CA . VAL B 1 108 ? 33.148 24.302 10.789 1.00 20.93 108 VAL B CA 1
ATOM 3313 C C . VAL B 1 108 ? 33.765 25.685 11.124 1.00 21.93 108 VAL B C 1
ATOM 3314 O O . VAL B 1 108 ? 33.225 26.723 10.660 1.00 21.38 108 VAL B O 1
ATOM 3318 N N . LYS B 1 109 ? 34.837 25.689 11.916 1.00 21.04 109 LYS B N 1
ATOM 3319 C CA . LYS B 1 109 ? 35.708 26.871 12.141 1.00 23.20 109 LYS B CA 1
ATOM 3320 C C . LYS B 1 109 ? 37.042 26.546 11.427 1.00 22.76 109 LYS B C 1
ATOM 3321 O O . LYS B 1 109 ? 37.586 25.454 11.601 1.00 25.02 109 LYS B O 1
ATOM 3327 N N . ASN B 1 110 ? 37.504 27.447 10.549 1.00 23.00 110 ASN B N 1
ATOM 3328 C CA . ASN B 1 110 ? 38.741 27.260 9.854 1.00 23.93 110 ASN B CA 1
ATOM 3329 C C . ASN B 1 110 ? 39.750 28.267 10.330 1.00 24.05 110 ASN B C 1
ATOM 3330 O O . ASN B 1 110 ? 39.425 29.474 10.310 1.00 22.48 110 ASN B O 1
ATOM 3335 N N . ALA B 1 111 ? 40.955 27.769 10.676 1.00 22.62 111 ALA B N 1
ATOM 3336 C CA . ALA B 1 111 ? 42.025 28.577 11.265 1.00 24.01 111 ALA B CA 1
ATOM 3337 C C . ALA B 1 111 ? 42.571 29.612 10.257 1.00 24.42 111 ALA B C 1
ATOM 3338 O O . ALA B 1 111 ? 42.819 29.293 9.074 1.00 22.52 111 ALA B O 1
ATOM 3340 N N . GLY B 1 112 ? 42.727 30.860 10.704 1.00 24.14 112 GLY B N 1
ATOM 3341 C CA . GLY B 1 112 ? 43.134 31.919 9.842 1.00 24.83 112 GLY B CA 1
ATOM 3342 C C . GLY B 1 112 ? 42.100 32.441 8.883 1.00 27.65 112 GLY B C 1
ATOM 3343 O O . GLY B 1 112 ? 42.452 33.208 7.982 1.00 29.83 112 GLY B O 1
ATOM 3344 N N . TYR B 1 113 ? 40.841 32.019 9.046 1.00 27.34 113 TYR B N 1
ATOM 3345 C CA . TYR B 1 113 ? 39.759 32.467 8.194 1.00 27.80 113 TYR B CA 1
ATOM 3346 C C . TYR B 1 113 ? 38.549 32.830 9.060 1.00 27.55 113 TYR B C 1
ATOM 3347 O O . TYR B 1 113 ? 38.255 34.033 9.223 1.00 25.88 113 TYR B O 1
ATOM 3356 N N . SER B 1 114 ? 37.883 31.828 9.654 1.00 26.03 114 SER B N 1
ATOM 3357 C CA . SER B 1 114 ? 36.654 32.139 10.398 1.00 25.80 114 SER B CA 1
ATOM 3358 C C . SER B 1 114 ? 36.982 32.083 11.882 1.00 25.91 114 SER B C 1
ATOM 3359 O O . SER B 1 114 ? 36.126 32.376 12.713 1.00 28.22 114 SER B O 1
ATOM 3362 N N . VAL B 1 115 ? 38.232 31.771 12.237 1.00 25.64 115 VAL B N 1
ATOM 3363 C CA . VAL B 1 115 ? 38.641 31.835 13.638 1.00 24.04 115 VAL B CA 1
ATOM 3364 C C . VAL B 1 115 ? 40.149 32.238 13.646 1.00 22.42 115 VAL B C 1
ATOM 3365 O O . VAL B 1 115 ? 40.819 31.955 12.673 1.00 22.62 115 VAL B O 1
ATOM 3369 N N . ASP B 1 116 ? 40.671 32.784 14.735 1.00 20.88 116 ASP B N 1
ATOM 3370 C CA . ASP B 1 116 ? 42.078 33.228 14.743 1.00 23.12 116 ASP B CA 1
ATOM 3371 C C . ASP B 1 116 ? 42.892 31.967 14.540 1.00 22.18 116 ASP B C 1
ATOM 3372 O O . ASP B 1 116 ? 42.538 30.918 15.092 1.00 22.68 116 ASP B O 1
ATOM 3377 N N . GLY B 1 117 ? 43.962 32.109 13.756 1.00 24.97 117 GLY B N 1
ATOM 3378 C CA . GLY B 1 117 ? 44.941 31.033 13.481 1.00 21.28 117 GLY B CA 1
ATOM 3379 C C . GLY B 1 117 ? 46.275 30.993 14.203 1.00 22.92 117 GLY B C 1
ATOM 3380 O O . GLY B 1 117 ? 46.472 31.536 15.293 1.00 21.69 117 GLY B O 1
ATOM 3381 N N . GLY B 1 118 ? 47.185 30.267 13.600 1.00 19.91 118 GLY B N 1
ATOM 3382 C CA . GLY B 1 118 ? 48.437 30.035 14.283 1.00 21.95 118 GLY B CA 1
ATOM 3383 C C . GLY B 1 118 ? 49.558 30.944 13.875 1.00 23.08 118 GLY B C 1
ATOM 3384 O O . GLY B 1 118 ? 50.703 30.634 14.263 1.00 23.64 118 GLY B O 1
ATOM 3385 N N . MET B 1 119 ? 49.310 31.963 13.030 1.00 23.62 119 MET B N 1
ATOM 3386 C CA . MET B 1 119 ? 50.454 32.835 12.647 1.00 23.62 119 MET B CA 1
ATOM 3387 C C . MET B 1 119 ? 50.646 33.956 13.713 1.00 24.03 119 MET B C 1
ATOM 3388 O O . MET B 1 119 ? 50.470 35.155 13.453 1.00 24.19 119 MET B O 1
ATOM 3393 N N . ALA B 1 120 ? 50.966 33.540 14.943 1.00 24.25 120 ALA B N 1
ATOM 3394 C CA . ALA B 1 120 ? 51.118 34.452 16.042 1.00 26.10 120 ALA B CA 1
ATOM 3395 C C . ALA B 1 120 ? 51.971 33.694 17.071 1.00 26.10 120 ALA B C 1
ATOM 3396 O O . ALA B 1 120 ? 52.133 32.482 17.000 1.00 26.46 120 ALA B O 1
ATOM 3398 N N . GLU B 1 121 ? 52.526 34.410 18.017 1.00 26.49 121 GLU B N 1
ATOM 3399 C CA . GLU B 1 121 ? 53.323 33.788 19.049 1.00 25.60 121 GLU B CA 1
ATOM 3400 C C . GLU B 1 121 ? 52.482 32.882 19.958 1.00 25.64 121 GLU B C 1
ATOM 3401 O O . GLU B 1 121 ? 52.996 31.906 20.544 1.00 22.61 121 GLU B O 1
ATOM 3407 N N . GLU B 1 122 ? 51.185 33.189 20.073 1.00 25.06 122 GLU B N 1
ATOM 3408 C CA . GLU B 1 122 ? 50.307 32.333 20.866 1.00 25.41 122 GLU B CA 1
ATOM 3409 C C . GLU B 1 122 ? 49.033 32.032 20.111 1.00 23.89 122 GLU B C 1
ATOM 3410 O O . GLU B 1 122 ? 48.651 32.808 19.263 1.00 24.19 122 GLU B O 1
ATOM 3416 N N . ALA B 1 123 ? 48.436 30.884 20.382 1.00 22.27 123 ALA B N 1
ATOM 3417 C CA . ALA B 1 123 ? 47.126 30.586 19.870 1.00 22.89 123 ALA B CA 1
ATOM 3418 C C . ALA B 1 123 ? 46.287 29.771 20.849 1.00 23.00 123 ALA B C 1
ATOM 3419 O O . ALA B 1 123 ? 46.796 28.896 21.498 1.00 24.87 123 ALA B O 1
ATOM 3421 N N . ILE B 1 124 ? 44.979 30.000 20.833 1.00 22.66 124 ILE B N 1
ATOM 3422 C CA . ILE B 1 124 ? 43.988 29.154 21.492 1.00 22.85 124 ILE B CA 1
ATOM 3423 C C . ILE B 1 124 ? 43.484 28.058 20.530 1.00 21.82 124 ILE B C 1
ATOM 3424 O O . ILE B 1 124 ? 43.255 28.293 19.342 1.00 21.91 124 ILE B O 1
ATOM 3429 N N . VAL B 1 125 ? 43.333 26.837 21.053 1.00 22.69 125 VAL B N 1
ATOM 3430 C CA . VAL B 1 125 ? 42.765 25.759 20.261 1.00 21.27 125 VAL B CA 1
ATOM 3431 C C . VAL B 1 125 ? 41.734 25.075 21.105 1.00 24.00 125 VAL B C 1
ATOM 3432 O O . VAL B 1 125 ? 41.799 25.159 22.349 1.00 25.18 125 VAL B O 1
ATOM 3436 N N . VAL B 1 126 ? 40.779 24.378 20.450 1.00 24.14 126 VAL B N 1
ATOM 3437 C CA . VAL B 1 126 ? 39.927 23.433 21.183 1.00 23.70 126 VAL B CA 1
ATOM 3438 C C . VAL B 1 126 ? 40.701 22.122 21.387 1.00 23.96 126 VAL B C 1
ATOM 3439 O O . VAL B 1 126 ? 41.087 21.496 20.410 1.00 23.96 126 VAL B O 1
ATOM 3443 N N . ALA B 1 127 ? 40.940 21.697 22.637 1.00 23.43 127 ALA B N 1
ATOM 3444 C CA . ALA B 1 127 ? 41.969 20.627 22.880 1.00 25.09 127 ALA B CA 1
ATOM 3445 C C . ALA B 1 127 ? 41.789 19.378 22.064 1.00 24.65 127 ALA B C 1
ATOM 3446 O O . ALA B 1 127 ? 42.781 18.817 21.528 1.00 25.56 127 ALA B O 1
ATOM 3448 N N . ASP B 1 128 ? 40.549 18.904 22.016 1.00 25.10 128 ASP B N 1
ATOM 3449 C CA . ASP B 1 128 ? 40.242 17.632 21.346 1.00 25.73 128 ASP B CA 1
ATOM 3450 C C . ASP B 1 128 ? 40.357 17.730 19.824 1.00 25.05 128 ASP B C 1
ATOM 3451 O O . ASP B 1 128 ? 40.223 16.727 19.153 1.00 24.86 128 ASP B O 1
ATOM 3456 N N . TYR B 1 129 ? 40.601 18.938 19.302 1.00 23.56 129 TYR B N 1
ATOM 3457 C CA . TYR B 1 129 ? 40.717 19.154 17.868 1.00 21.79 129 TYR B CA 1
ATOM 3458 C C . TYR B 1 129 ? 42.099 19.529 17.471 1.00 23.85 129 TYR B C 1
ATOM 3459 O O . TYR B 1 129 ? 42.364 19.653 16.275 1.00 25.37 129 TYR B O 1
ATOM 3468 N N . ALA B 1 130 ? 43.002 19.733 18.438 1.00 22.86 130 ALA B N 1
ATOM 3469 C CA . ALA B 1 130 ? 44.372 20.033 18.080 1.00 22.47 130 ALA B CA 1
ATOM 3470 C C . ALA B 1 130 ? 45.186 18.711 18.032 1.00 23.91 130 ALA B C 1
ATOM 3471 O O . ALA B 1 130 ? 45.583 18.178 19.101 1.00 24.71 130 ALA B O 1
ATOM 3473 N N . VAL B 1 131 ? 45.458 18.217 16.811 1.00 22.42 131 VAL B N 1
ATOM 3474 C CA . VAL B 1 131 ? 45.966 16.844 16.655 1.00 21.13 131 VAL B CA 1
ATOM 3475 C C . VAL B 1 131 ? 47.400 16.857 17.085 1.00 24.34 131 VAL B C 1
ATOM 3476 O O . VAL B 1 131 ? 48.116 17.777 16.682 1.00 23.38 131 VAL B O 1
ATOM 3480 N N . LYS B 1 132 ? 47.810 15.853 17.873 1.00 23.73 132 LYS B N 1
ATOM 3481 C CA . LYS B 1 132 ? 49.196 15.771 18.349 1.00 26.73 132 LYS B CA 1
ATOM 3482 C C . LYS B 1 132 ? 50.192 15.472 17.239 1.00 26.61 132 LYS B C 1
ATOM 3483 O O . LYS B 1 132 ? 49.909 14.651 16.359 1.00 26.57 132 LYS B O 1
ATOM 3489 N N . VAL B 1 133 ? 51.394 16.044 17.354 1.00 26.68 133 VAL B N 1
ATOM 3490 C CA . VAL B 1 133 ? 52.445 15.794 16.393 1.00 26.77 133 VAL B CA 1
ATOM 3491 C C . VAL B 1 133 ? 53.268 14.596 16.896 1.00 28.28 133 VAL B C 1
ATOM 3492 O O . VAL B 1 133 ? 53.688 14.601 18.018 1.00 27.58 133 VAL B O 1
ATOM 3496 N N . PRO B 1 134 ? 53.458 13.542 16.084 1.00 30.64 134 PRO B N 1
ATOM 3497 C CA . PRO B 1 134 ? 54.147 12.391 16.693 1.00 31.82 134 PRO B CA 1
ATOM 3498 C C . PRO B 1 134 ? 55.599 12.703 16.935 1.00 34.71 134 PRO B C 1
ATOM 3499 O O . PRO B 1 134 ? 56.177 13.565 16.251 1.00 33.17 134 PRO B O 1
ATOM 3503 N N . ASP B 1 135 ? 56.185 12.058 17.950 1.00 38.91 135 ASP B N 1
ATOM 3504 C CA . ASP B 1 135 ? 57.634 12.145 18.166 1.00 42.29 135 ASP B CA 1
ATOM 3505 C C . ASP B 1 135 ? 58.227 11.335 16.999 1.00 41.80 135 ASP B C 1
ATOM 3506 O O . ASP B 1 135 ? 57.686 10.250 16.617 1.00 44.01 135 ASP B O 1
ATOM 3511 N N . GLY B 1 136 ? 59.307 11.833 16.437 1.00 40.71 136 GLY B N 1
ATOM 3512 C CA . GLY B 1 136 ? 59.840 11.211 15.251 1.00 37.85 136 GLY B CA 1
ATOM 3513 C C . GLY B 1 136 ? 59.553 12.117 14.080 1.00 36.46 136 GLY B C 1
ATOM 3514 O O . GLY B 1 136 ? 60.194 11.992 13.053 1.00 34.24 136 GLY B O 1
ATOM 3515 N N . LEU B 1 137 ? 58.552 13.016 14.188 1.00 35.01 137 LEU B N 1
ATOM 3516 C CA . LEU B 1 137 ? 58.276 13.894 13.056 1.00 33.41 137 LEU B CA 1
ATOM 3517 C C . LEU B 1 137 ? 58.846 15.298 13.323 1.00 33.79 137 LEU B C 1
ATOM 3518 O O . LEU B 1 137 ? 58.364 16.012 14.220 1.00 33.19 137 LEU B O 1
ATOM 3523 N N . ASP B 1 138 ? 59.871 15.692 12.542 1.00 32.99 138 ASP B N 1
ATOM 3524 C CA . ASP B 1 138 ? 60.437 17.034 12.627 1.00 32.29 138 ASP B CA 1
ATOM 3525 C C . ASP B 1 138 ? 59.344 18.125 12.677 1.00 31.50 138 ASP B C 1
ATOM 3526 O O . ASP B 1 138 ? 58.538 18.189 11.773 1.00 31.30 138 ASP B O 1
ATOM 3531 N N . PRO B 1 139 ? 59.374 19.046 13.654 1.00 31.31 139 PRO B N 1
ATOM 3532 C CA . PRO B 1 139 ? 58.118 19.851 13.676 1.00 30.75 139 PRO B CA 1
ATOM 3533 C C . PRO B 1 139 ? 57.966 20.854 12.555 1.00 30.54 139 PRO B C 1
ATOM 3534 O O . PRO B 1 139 ? 56.852 21.340 12.319 1.00 28.83 139 PRO B O 1
ATOM 3538 N N . ILE B 1 140 ? 59.064 21.204 11.893 1.00 30.24 140 ILE B N 1
ATOM 3539 C CA . ILE B 1 140 ? 58.985 22.122 10.758 1.00 29.22 140 ILE B CA 1
ATOM 3540 C C . ILE B 1 140 ? 58.331 21.382 9.587 1.00 29.21 140 ILE B C 1
ATOM 3541 O O . ILE B 1 140 ? 57.470 21.921 8.852 1.00 28.55 140 ILE B O 1
ATOM 3546 N N . GLU B 1 141 ? 58.701 20.129 9.420 1.00 28.41 141 GLU B N 1
ATOM 3547 C CA . GLU B 1 141 ? 57.996 19.302 8.407 1.00 28.60 141 GLU B CA 1
ATOM 3548 C C . GLU B 1 141 ? 56.549 19.086 8.820 1.00 26.52 141 GLU B C 1
ATOM 3549 O O . GLU B 1 141 ? 55.633 19.170 7.986 1.00 25.41 141 GLU B O 1
ATOM 3555 N N . ALA B 1 142 ? 56.316 18.875 10.120 1.00 25.06 142 ALA B N 1
ATOM 3556 C CA . ALA B 1 142 ? 54.870 18.694 10.492 1.00 23.68 142 ALA B CA 1
ATOM 3557 C C . ALA B 1 142 ? 53.987 19.866 10.045 1.00 23.87 142 ALA B C 1
ATOM 3558 O O . ALA B 1 142 ? 52.815 19.642 9.653 1.00 23.08 142 ALA B O 1
ATOM 3560 N N . SER B 1 143 ? 54.489 21.107 10.132 1.00 23.26 143 SER B N 1
ATOM 3561 C CA . SER B 1 143 ? 53.646 22.292 9.710 1.00 21.69 143 SER B CA 1
ATOM 3562 C C . SER B 1 143 ? 53.104 22.146 8.296 1.00 21.62 143 SER B C 1
ATOM 3563 O O . SER B 1 143 ? 51.898 22.479 8.049 1.00 22.92 143 SER B O 1
ATOM 3566 N N . SER B 1 144 ? 53.922 21.611 7.384 1.00 22.18 144 SER B N 1
ATOM 3567 C CA A SER B 1 144 ? 53.471 21.409 6.000 0.50 21.84 144 SER B CA 1
ATOM 3568 C CA B SER B 1 144 ? 53.532 21.371 5.978 0.50 22.07 144 SER B CA 1
ATOM 3569 C C . SER B 1 144 ? 52.530 20.212 5.872 1.00 22.25 144 SER B C 1
ATOM 3570 O O . SER B 1 144 ? 51.594 20.268 5.050 1.00 22.36 144 SER B O 1
ATOM 3575 N N . ILE B 1 145 ? 52.724 19.167 6.691 1.00 21.70 145 ILE B N 1
ATOM 3576 C CA . ILE B 1 145 ? 51.737 17.990 6.684 1.00 22.49 145 ILE B CA 1
ATOM 3577 C C . ILE B 1 145 ? 50.325 18.391 7.125 1.00 23.98 145 ILE B C 1
ATOM 3578 O O . ILE B 1 145 ? 49.317 17.784 6.699 1.00 23.29 145 ILE B O 1
ATOM 3583 N N . THR B 1 146 ? 50.199 19.465 7.929 1.00 24.97 146 THR B N 1
ATOM 3584 C CA . THR B 1 146 ? 48.856 19.895 8.363 1.00 23.52 146 THR B CA 1
ATOM 3585 C C . THR B 1 146 ? 48.041 20.408 7.223 1.00 25.25 146 THR B C 1
ATOM 3586 O O . THR B 1 146 ? 46.850 20.505 7.340 1.00 24.74 146 THR B O 1
ATOM 3590 N N . CYS B 1 147 ? 48.658 20.794 6.113 1.00 25.61 147 CYS B N 1
ATOM 3591 C CA . CYS B 1 147 ? 47.883 21.234 4.959 1.00 26.99 147 CYS B CA 1
ATOM 3592 C C . CYS B 1 147 ? 48.180 20.443 3.683 1.00 26.78 147 CYS B C 1
ATOM 3593 O O . CYS B 1 147 ? 47.402 19.556 3.335 1.00 25.87 147 CYS B O 1
ATOM 3596 N N . ALA B 1 148 ? 49.299 20.749 3.002 1.00 24.58 148 ALA B N 1
ATOM 3597 C CA . ALA B 1 148 ? 49.708 19.999 1.784 1.00 24.51 148 ALA B CA 1
ATOM 3598 C C . ALA B 1 148 ? 49.732 18.484 2.031 1.00 24.07 148 ALA B C 1
ATOM 3599 O O . ALA B 1 148 ? 49.253 17.712 1.177 1.00 25.53 148 ALA B O 1
ATOM 3601 N N . GLY B 1 149 ? 50.236 18.059 3.202 1.00 23.25 149 GLY B N 1
ATOM 3602 C CA . GLY B 1 149 ? 50.415 16.632 3.471 1.00 22.72 149 GLY B CA 1
ATOM 3603 C C . GLY B 1 149 ? 49.128 15.859 3.636 1.00 24.48 149 GLY B C 1
ATOM 3604 O O . GLY B 1 149 ? 48.866 14.945 2.839 1.00 22.83 149 GLY B O 1
ATOM 3605 N N . VAL B 1 150 ? 48.282 16.295 4.574 1.00 23.16 150 VAL B N 1
ATOM 3606 C CA . VAL B 1 150 ? 47.016 15.657 4.782 1.00 22.93 150 VAL B CA 1
ATOM 3607 C C . VAL B 1 150 ? 46.120 15.820 3.501 1.00 23.72 150 VAL B C 1
ATOM 3608 O O . VAL B 1 150 ? 45.318 14.924 3.161 1.00 22.48 150 VAL B O 1
ATOM 3612 N N . THR B 1 151 ? 46.209 16.953 2.814 1.00 22.68 151 THR B N 1
ATOM 3613 C CA . THR B 1 151 ? 45.422 17.094 1.577 1.00 22.81 151 THR B CA 1
ATOM 3614 C C . THR B 1 151 ? 45.741 15.993 0.517 1.00 22.38 151 THR B C 1
ATOM 3615 O O . THR B 1 151 ? 44.831 15.351 -0.048 1.00 21.73 151 THR B O 1
ATOM 3619 N N . THR B 1 152 ? 47.010 15.858 0.187 1.00 21.64 152 THR B N 1
ATOM 3620 C CA . THR B 1 152 ? 47.433 14.889 -0.834 1.00 23.55 152 THR B CA 1
ATOM 3621 C C . THR B 1 152 ? 47.218 13.426 -0.337 1.00 23.69 152 THR B C 1
ATOM 3622 O O . THR B 1 152 ? 46.696 12.604 -1.112 1.00 24.21 152 THR B O 1
ATOM 3626 N N . TYR B 1 153 ? 47.463 13.117 0.960 1.00 19.92 153 TYR B N 1
ATOM 3627 C CA . TYR B 1 153 ? 47.246 11.793 1.516 1.00 18.85 153 TYR B CA 1
ATOM 3628 C C . TYR B 1 153 ? 45.761 11.444 1.380 1.00 18.52 153 TYR B C 1
ATOM 3629 O O . TYR B 1 153 ? 45.368 10.389 0.906 1.00 20.00 153 TYR B O 1
ATOM 3638 N N . LYS B 1 154 ? 44.943 12.357 1.846 1.00 19.16 154 LYS B N 1
ATOM 3639 C CA . LYS B 1 154 ? 43.475 12.098 1.793 1.00 18.04 154 LYS B CA 1
ATOM 3640 C C . LYS B 1 154 ? 42.985 12.037 0.313 1.00 19.84 154 LYS B C 1
ATOM 3641 O O . LYS B 1 154 ? 42.052 11.178 -0.036 1.00 20.10 154 LYS B O 1
ATOM 3647 N N . ALA B 1 155 ? 43.521 12.898 -0.562 1.00 18.69 155 ALA B N 1
ATOM 3648 C CA . ALA B 1 155 ? 43.120 12.858 -1.989 1.00 21.28 155 ALA B CA 1
ATOM 3649 C C . ALA B 1 155 ? 43.409 11.472 -2.598 1.00 22.23 155 ALA B C 1
ATOM 3650 O O . ALA B 1 155 ? 42.620 10.926 -3.399 1.00 21.04 155 ALA B O 1
ATOM 3652 N N . ILE B 1 156 ? 44.558 10.894 -2.194 1.00 20.95 156 ILE B N 1
ATOM 3653 C CA . ILE B 1 156 ? 44.978 9.609 -2.724 1.00 20.74 156 ILE B CA 1
ATOM 3654 C C . ILE B 1 156 ? 44.087 8.493 -2.150 1.00 21.37 156 ILE B C 1
ATOM 3655 O O . ILE B 1 156 ? 43.703 7.569 -2.907 1.00 20.57 156 ILE B O 1
ATOM 3660 N N . LYS B 1 157 ? 43.632 8.628 -0.874 1.00 21.24 157 LYS B N 1
ATOM 3661 C CA . LYS B 1 157 ? 42.565 7.797 -0.344 1.00 21.67 157 LYS B CA 1
ATOM 3662 C C . LYS B 1 157 ? 41.286 7.827 -1.160 1.00 25.27 157 LYS B C 1
ATOM 3663 O O . LYS B 1 157 ? 40.757 6.742 -1.530 1.00 25.08 157 LYS B O 1
ATOM 3669 N N . VAL B 1 158 ? 40.773 9.049 -1.404 1.00 22.16 158 VAL B N 1
ATOM 3670 C CA . VAL B 1 158 ? 39.619 9.296 -2.207 1.00 23.18 158 VAL B CA 1
ATOM 3671 C C . VAL B 1 158 ? 39.778 8.740 -3.629 1.00 21.71 158 VAL B C 1
ATOM 3672 O O . VAL B 1 158 ? 38.791 8.209 -4.168 1.00 20.07 158 VAL B O 1
ATOM 3676 N N . SER B 1 159 ? 40.986 8.773 -4.199 1.00 21.31 159 SER B N 1
ATOM 3677 C CA . SER B 1 159 ? 41.165 8.208 -5.553 1.00 22.39 159 SER B CA 1
ATOM 3678 C C . SER B 1 159 ? 40.763 6.699 -5.688 1.00 23.39 159 SER B C 1
ATOM 3679 O O . SER B 1 159 ? 40.477 6.251 -6.805 1.00 21.21 159 SER B O 1
ATOM 3682 N N . GLY B 1 160 ? 40.883 5.941 -4.583 1.00 22.54 160 GLY B N 1
ATOM 3683 C CA . GLY B 1 160 ? 40.640 4.501 -4.591 1.00 23.95 160 GLY B CA 1
ATOM 3684 C C . GLY B 1 160 ? 41.809 3.704 -5.173 1.00 25.14 160 GLY B C 1
ATOM 3685 O O . GLY B 1 160 ? 41.650 2.543 -5.343 1.00 23.99 160 GLY B O 1
ATOM 3686 N N . VAL B 1 161 ? 42.969 4.334 -5.469 1.00 24.36 161 VAL B N 1
ATOM 3687 C CA . VAL B 1 161 ? 44.196 3.635 -5.910 1.00 24.19 161 VAL B CA 1
ATOM 3688 C C . VAL B 1 161 ? 44.573 2.510 -4.931 1.00 25.91 161 VAL B C 1
ATOM 3689 O O . VAL B 1 161 ? 44.376 2.661 -3.684 1.00 24.31 161 VAL B O 1
ATOM 3693 N N . LYS B 1 162 ? 45.067 1.374 -5.465 1.00 24.53 162 LYS B N 1
ATOM 3694 C CA . LYS B 1 162 ? 45.413 0.233 -4.632 1.00 24.97 162 LYS B CA 1
ATOM 3695 C C . LYS B 1 162 ? 46.812 -0.196 -5.096 1.00 25.04 162 LYS B C 1
ATOM 3696 O O . LYS B 1 162 ? 47.255 0.215 -6.198 1.00 23.51 162 LYS B O 1
ATOM 3702 N N . PRO B 1 163 ? 47.541 -0.973 -4.266 1.00 24.37 163 PRO B N 1
ATOM 3703 C CA . PRO B 1 163 ? 48.893 -1.357 -4.673 1.00 24.39 163 PRO B CA 1
ATOM 3704 C C . PRO B 1 163 ? 48.880 -1.899 -6.051 1.00 24.46 163 PRO B C 1
ATOM 3705 O O . PRO B 1 163 ? 47.985 -2.694 -6.395 1.00 22.16 163 PRO B O 1
ATOM 3709 N N . GLY B 1 164 ? 49.878 -1.475 -6.814 1.00 24.61 164 GLY B N 1
ATOM 3710 C CA . GLY B 1 164 ? 50.090 -1.966 -8.161 1.00 26.97 164 GLY B CA 1
ATOM 3711 C C . GLY B 1 164 ? 49.329 -1.210 -9.235 1.00 27.91 164 GLY B C 1
ATOM 3712 O O . GLY B 1 164 ? 49.601 -1.409 -10.427 1.00 29.87 164 GLY B O 1
ATOM 3713 N N . ASP B 1 165 ? 48.406 -0.336 -8.863 1.00 25.07 165 ASP B N 1
ATOM 3714 C CA . ASP B 1 165 ? 47.712 0.493 -9.908 1.00 25.34 165 ASP B CA 1
ATOM 3715 C C . ASP B 1 165 ? 48.680 1.599 -10.384 1.00 24.33 165 ASP B C 1
ATOM 3716 O O . ASP B 1 165 ? 49.497 2.070 -9.645 1.00 24.47 165 ASP B O 1
ATOM 3721 N N . TRP B 1 166 ? 48.492 2.090 -11.600 1.00 25.94 166 TRP B N 1
ATOM 3722 C CA . TRP B 1 166 ? 49.098 3.347 -12.058 1.00 24.58 166 TRP B CA 1
ATOM 3723 C C . TRP B 1 166 ? 48.318 4.564 -11.619 1.00 25.69 166 TRP B C 1
ATOM 3724 O O . TRP B 1 166 ? 47.072 4.568 -11.741 1.00 25.83 166 TRP B O 1
ATOM 3735 N N . GLN B 1 167 ? 49.008 5.589 -11.108 1.00 24.96 167 GLN B N 1
ATOM 3736 C CA . GLN B 1 167 ? 48.356 6.813 -10.800 1.00 25.60 167 GLN B CA 1
ATOM 3737 C C . GLN B 1 167 ? 49.268 7.892 -11.426 1.00 26.95 167 GLN B C 1
ATOM 3738 O O . GLN B 1 167 ? 50.490 7.765 -11.383 1.00 29.00 167 GLN B O 1
ATOM 3744 N N . VAL B 1 168 ? 48.664 8.931 -11.978 1.00 26.62 168 VAL B N 1
ATOM 3745 C CA . VAL B 1 168 ? 49.427 10.050 -12.453 1.00 27.20 168 VAL B CA 1
ATOM 3746 C C . VAL B 1 168 ? 49.155 11.302 -11.626 1.00 27.40 168 VAL B C 1
ATOM 3747 O O . VAL B 1 168 ? 48.001 11.555 -11.203 1.00 26.96 168 VAL B O 1
ATOM 3751 N N . ILE B 1 169 ? 50.203 12.105 -11.440 1.00 28.36 169 ILE B N 1
ATOM 3752 C CA . ILE B 1 169 ? 50.103 13.318 -10.676 1.00 28.87 169 ILE B CA 1
ATOM 3753 C C . ILE B 1 169 ? 50.410 14.395 -11.718 1.00 31.03 169 ILE B C 1
ATOM 3754 O O . ILE B 1 169 ? 51.443 14.366 -12.389 1.00 30.36 169 ILE B O 1
ATOM 3759 N N . PHE B 1 170 ? 49.469 15.313 -11.874 1.00 31.08 170 PHE B N 1
ATOM 3760 C CA . PHE B 1 170 ? 49.620 16.400 -12.782 1.00 32.14 170 PHE B CA 1
ATOM 3761 C C . PHE B 1 170 ? 50.063 17.546 -11.952 1.00 32.76 170 PHE B C 1
ATOM 3762 O O . PHE B 1 170 ? 49.338 18.023 -11.120 1.00 33.03 170 PHE B O 1
ATOM 3770 N N . GLY B 1 171 ? 51.307 17.952 -12.141 1.00 36.75 171 GLY B N 1
ATOM 3771 C CA . GLY B 1 171 ? 51.876 19.061 -11.350 1.00 37.85 171 GLY B CA 1
ATOM 3772 C C . GLY B 1 171 ? 52.862 18.443 -10.387 1.00 39.92 171 GLY B C 1
ATOM 3773 O O . GLY B 1 171 ? 52.451 17.876 -9.371 1.00 38.80 171 GLY B O 1
ATOM 3774 N N . ALA B 1 172 ? 54.157 18.563 -10.714 1.00 40.83 172 ALA B N 1
ATOM 3775 C CA . ALA B 1 172 ? 55.273 17.942 -9.960 1.00 43.04 172 ALA B CA 1
ATOM 3776 C C . ALA B 1 172 ? 55.822 18.712 -8.742 1.00 43.20 172 ALA B C 1
ATOM 3777 O O . ALA B 1 172 ? 56.330 18.099 -7.811 1.00 45.66 172 ALA B O 1
ATOM 3779 N N . GLY B 1 173 ? 55.698 20.029 -8.736 1.00 43.57 173 GLY B N 1
ATOM 3780 C CA . GLY B 1 173 ? 56.084 20.825 -7.606 1.00 43.05 173 GLY B CA 1
ATOM 3781 C C . GLY B 1 173 ? 54.853 21.165 -6.813 1.00 44.18 173 GLY B C 1
ATOM 3782 O O . GLY B 1 173 ? 53.690 20.709 -7.155 1.00 45.07 173 GLY B O 1
ATOM 3783 N N . GLY B 1 174 ? 55.071 21.965 -5.767 1.00 42.68 174 GLY B N 1
ATOM 3784 C CA . GLY B 1 174 ? 54.004 22.307 -4.822 1.00 41.56 174 GLY B CA 1
ATOM 3785 C C . GLY B 1 174 ? 53.492 21.029 -4.148 1.00 39.32 174 GLY B C 1
ATOM 3786 O O . GLY B 1 174 ? 54.267 20.203 -3.607 1.00 39.29 174 GLY B O 1
ATOM 3787 N N . LEU B 1 175 ? 52.175 20.874 -4.219 1.00 38.91 175 LEU B N 1
ATOM 3788 C CA . LEU B 1 175 ? 51.487 19.734 -3.609 1.00 37.75 175 LEU B CA 1
ATOM 3789 C C . LEU B 1 175 ? 51.887 18.443 -4.267 1.00 36.05 175 LEU B C 1
ATOM 3790 O O . LEU B 1 175 ? 51.889 17.384 -3.620 1.00 35.93 175 LEU B O 1
ATOM 3795 N N . GLY B 1 176 ? 52.216 18.549 -5.550 1.00 33.87 176 GLY B N 1
ATOM 3796 C CA . GLY B 1 176 ? 52.551 17.402 -6.380 1.00 32.91 176 GLY B CA 1
ATOM 3797 C C . GLY B 1 176 ? 53.698 16.595 -5.811 1.00 32.63 176 GLY B C 1
ATOM 3798 O O . GLY B 1 176 ? 53.730 15.362 -5.935 1.00 32.49 176 GLY B O 1
ATOM 3799 N N . ASN B 1 177 ? 54.667 17.309 -5.249 1.00 30.68 177 ASN B N 1
ATOM 3800 C CA . ASN B 1 177 ? 55.840 16.731 -4.634 1.00 32.08 177 ASN B CA 1
ATOM 3801 C C . ASN B 1 177 ? 55.454 15.714 -3.528 1.00 29.92 177 ASN B C 1
ATOM 3802 O O . ASN B 1 177 ? 55.948 14.567 -3.516 1.00 30.05 177 ASN B O 1
ATOM 3807 N N . LEU B 1 178 ? 54.572 16.134 -2.640 1.00 28.02 178 LEU B N 1
ATOM 3808 C CA . LEU B 1 178 ? 54.131 15.324 -1.536 1.00 27.30 178 LEU B CA 1
ATOM 3809 C C . LEU B 1 178 ? 53.143 14.268 -2.064 1.00 26.97 178 LEU B C 1
ATOM 3810 O O . LEU B 1 178 ? 53.154 13.155 -1.600 1.00 26.15 178 LEU B O 1
ATOM 3815 N N . ALA B 1 179 ? 52.298 14.625 -3.041 1.00 26.18 179 ALA B N 1
ATOM 3816 C CA . ALA B 1 179 ? 51.404 13.622 -3.656 1.00 25.61 179 ALA B CA 1
ATOM 3817 C C . ALA B 1 179 ? 52.225 12.410 -4.172 1.00 26.92 179 ALA B C 1
ATOM 3818 O O . ALA B 1 179 ? 51.855 11.246 -3.882 1.00 26.68 179 ALA B O 1
ATOM 3820 N N . ILE B 1 180 ? 53.321 12.686 -4.922 1.00 25.96 180 ILE B N 1
ATOM 3821 C CA . ILE B 1 180 ? 54.224 11.638 -5.442 1.00 26.35 180 ILE B CA 1
ATOM 3822 C C . ILE B 1 180 ? 54.810 10.745 -4.340 1.00 26.74 180 ILE B C 1
ATOM 3823 O O . ILE B 1 180 ? 54.877 9.489 -4.488 1.00 27.22 180 ILE B O 1
ATOM 3828 N N . GLN B 1 181 ? 55.220 11.383 -3.252 1.00 26.92 181 GLN B N 1
ATOM 3829 C CA . GLN B 1 181 ? 55.846 10.639 -2.163 1.00 27.63 181 GLN B CA 1
ATOM 3830 C C . GLN B 1 181 ? 54.777 9.746 -1.517 1.00 25.92 181 GLN B C 1
ATOM 3831 O O . GLN B 1 181 ? 55.022 8.598 -1.320 1.00 25.87 181 GLN B O 1
ATOM 3837 N N . TYR B 1 182 ? 53.598 10.263 -1.200 1.00 25.76 182 TYR B N 1
ATOM 3838 C CA . TYR B 1 182 ? 52.573 9.392 -0.610 1.00 22.93 182 TYR B CA 1
ATOM 3839 C C . TYR B 1 182 ? 52.185 8.262 -1.551 1.00 23.16 182 TYR B C 1
ATOM 3840 O O . TYR B 1 182 ? 52.122 7.096 -1.100 1.00 22.55 182 TYR B O 1
ATOM 3849 N N . ALA B 1 183 ? 51.858 8.602 -2.822 1.00 22.46 183 ALA B N 1
ATOM 3850 C CA . ALA B 1 183 ? 51.418 7.620 -3.802 1.00 23.37 183 ALA B CA 1
ATOM 3851 C C . ALA B 1 183 ? 52.412 6.469 -3.865 1.00 24.20 183 ALA B C 1
ATOM 3852 O O . ALA B 1 183 ? 52.006 5.334 -3.758 1.00 24.32 183 ALA B O 1
ATOM 3854 N N . LYS B 1 184 ? 53.694 6.782 -3.984 1.00 23.38 184 LYS B N 1
ATOM 3855 C CA . LYS B 1 184 ? 54.766 5.767 -4.152 1.00 26.16 184 LYS B CA 1
ATOM 3856 C C . LYS B 1 184 ? 55.145 5.069 -2.853 1.00 28.30 184 LYS B C 1
ATOM 3857 O O . LYS B 1 184 ? 55.249 3.846 -2.798 1.00 30.85 184 LYS B O 1
ATOM 3863 N N . ASN B 1 185 ? 55.455 5.853 -1.820 1.00 28.40 185 ASN B N 1
ATOM 3864 C CA . ASN B 1 185 ? 56.019 5.303 -0.572 1.00 27.92 185 ASN B CA 1
ATOM 3865 C C . ASN B 1 185 ? 55.024 4.737 0.441 1.00 27.45 185 ASN B C 1
ATOM 3866 O O . ASN B 1 185 ? 55.419 3.954 1.297 1.00 26.74 185 ASN B O 1
ATOM 3871 N N . VAL B 1 186 ? 53.756 5.180 0.364 1.00 23.81 186 VAL B N 1
ATOM 3872 C CA . VAL B 1 186 ? 52.714 4.797 1.325 1.00 24.93 186 VAL B CA 1
ATOM 3873 C C . VAL B 1 186 ? 51.722 3.835 0.642 1.00 24.95 186 VAL B C 1
ATOM 3874 O O . VAL B 1 186 ? 51.409 2.772 1.161 1.00 25.56 186 VAL B O 1
ATOM 3878 N N . PHE B 1 187 ? 51.237 4.194 -0.543 1.00 25.86 187 PHE B N 1
ATOM 3879 C CA . PHE B 1 187 ? 50.101 3.416 -1.124 1.00 25.28 187 PHE B CA 1
ATOM 3880 C C . PHE B 1 187 ? 50.592 2.370 -2.104 1.00 25.44 187 PHE B C 1
ATOM 3881 O O . PHE B 1 187 ? 49.848 1.524 -2.512 1.00 24.96 187 PHE B O 1
ATOM 3889 N N . GLY B 1 188 ? 51.863 2.423 -2.504 1.00 25.36 188 GLY B N 1
ATOM 3890 C CA . GLY B 1 188 ? 52.400 1.344 -3.382 1.00 25.06 188 GLY B CA 1
ATOM 3891 C C . GLY B 1 188 ? 51.913 1.416 -4.838 1.00 25.95 188 GLY B C 1
ATOM 3892 O O . GLY B 1 188 ? 51.885 0.416 -5.553 1.00 26.20 188 GLY B O 1
ATOM 3893 N N . ALA B 1 189 ? 51.466 2.591 -5.274 1.00 25.24 189 ALA B N 1
ATOM 3894 C CA . ALA B 1 189 ? 51.095 2.798 -6.685 1.00 25.62 189 ALA B CA 1
ATOM 3895 C C . ALA B 1 189 ? 52.363 2.871 -7.540 1.00 27.28 189 ALA B C 1
ATOM 3896 O O . ALA B 1 189 ? 53.415 3.203 -7.034 1.00 28.10 189 ALA B O 1
ATOM 3898 N N . LYS B 1 190 ? 52.233 2.572 -8.840 1.00 29.22 190 LYS B N 1
ATOM 3899 C CA . LYS B 1 190 ? 53.210 2.967 -9.899 1.00 30.00 190 LYS B CA 1
ATOM 3900 C C . LYS B 1 190 ? 52.876 4.404 -10.272 1.00 29.88 190 LYS B C 1
ATOM 3901 O O . LYS B 1 190 ? 51.697 4.704 -10.488 1.00 27.93 190 LYS B O 1
ATOM 3907 N N . VAL B 1 191 ? 53.879 5.297 -10.312 1.00 28.60 191 VAL B N 1
ATOM 3908 C CA . VAL B 1 191 ? 53.604 6.748 -10.369 1.00 28.75 191 VAL B CA 1
ATOM 3909 C C . VAL B 1 191 ? 54.180 7.415 -11.637 1.00 30.95 191 VAL B C 1
ATOM 3910 O O . VAL B 1 191 ? 55.357 7.218 -11.994 1.00 31.67 191 VAL B O 1
ATOM 3914 N N . ILE B 1 192 ? 53.336 8.178 -12.306 1.00 30.97 192 ILE B N 1
ATOM 3915 C CA . ILE B 1 192 ? 53.736 9.028 -13.423 1.00 31.40 192 ILE B CA 1
ATOM 3916 C C . ILE B 1 192 ? 53.555 10.460 -12.961 1.00 32.24 192 ILE B C 1
ATOM 3917 O O . ILE B 1 192 ? 52.547 10.797 -12.308 1.00 31.04 192 ILE B O 1
ATOM 3922 N N . ALA B 1 193 ? 54.568 11.288 -13.205 1.00 33.19 193 ALA B N 1
ATOM 3923 C CA . ALA B 1 193 ? 54.503 12.694 -12.865 1.00 33.70 193 ALA B CA 1
ATOM 3924 C C . ALA B 1 193 ? 54.517 13.497 -14.189 1.00 34.17 193 ALA B C 1
ATOM 3925 O O . ALA B 1 193 ? 55.324 13.209 -15.084 1.00 34.12 193 ALA B O 1
ATOM 3927 N N . VAL B 1 194 ? 53.630 14.473 -14.315 1.00 32.62 194 VAL B N 1
ATOM 3928 C CA . VAL B 1 194 ? 53.504 15.193 -15.566 1.00 35.33 194 VAL B CA 1
ATOM 3929 C C . VAL B 1 194 ? 53.727 16.643 -15.226 1.00 36.99 194 VAL B C 1
ATOM 3930 O O . VAL B 1 194 ? 53.087 17.161 -14.316 1.00 34.59 194 VAL B O 1
ATOM 3934 N N . ASP B 1 195 ? 54.665 17.283 -15.937 1.00 40.32 195 ASP B N 1
ATOM 3935 C CA . ASP B 1 195 ? 54.844 18.719 -15.783 1.00 44.14 195 ASP B CA 1
ATOM 3936 C C . ASP B 1 195 ? 55.532 19.421 -16.984 1.00 46.51 195 ASP B C 1
ATOM 3937 O O . ASP B 1 195 ? 56.240 18.793 -17.777 1.00 46.77 195 ASP B O 1
ATOM 3942 N N . ILE B 1 196 ? 55.271 20.725 -17.108 1.00 49.35 196 ILE B N 1
ATOM 3943 C CA . ILE B 1 196 ? 55.886 21.578 -18.162 1.00 52.80 196 ILE B CA 1
ATOM 3944 C C . ILE B 1 196 ? 57.392 21.821 -17.881 1.00 54.38 196 ILE B C 1
ATOM 3945 O O . ILE B 1 196 ? 58.164 22.103 -18.799 1.00 55.80 196 ILE B O 1
ATOM 3950 N N . ASN B 1 197 ? 57.783 21.671 -16.612 1.00 54.98 197 ASN B N 1
ATOM 3951 C CA . ASN B 1 197 ? 59.129 21.980 -16.115 1.00 56.74 197 ASN B CA 1
ATOM 3952 C C . ASN B 1 197 ? 60.023 20.762 -15.862 1.00 57.54 197 ASN B C 1
ATOM 3953 O O . ASN B 1 197 ? 59.786 19.998 -14.909 1.00 57.71 197 ASN B O 1
ATOM 3958 N N . GLN B 1 198 ? 61.081 20.638 -16.661 1.00 58.68 198 GLN B N 1
ATOM 3959 C CA . GLN B 1 198 ? 62.045 19.543 -16.560 1.00 59.29 198 GLN B CA 1
ATOM 3960 C C . GLN B 1 198 ? 62.798 19.441 -15.221 1.00 58.97 198 GLN B C 1
ATOM 3961 O O . GLN B 1 198 ? 63.128 18.345 -14.784 1.00 58.84 198 GLN B O 1
ATOM 3967 N N . ASP B 1 199 ? 63.096 20.575 -14.595 1.00 58.75 199 ASP B N 1
ATOM 3968 C CA . ASP B 1 199 ? 63.829 20.583 -13.329 1.00 58.16 199 ASP B CA 1
ATOM 3969 C C . ASP B 1 199 ? 63.082 19.763 -12.303 1.00 55.79 199 ASP B C 1
ATOM 3970 O O . ASP B 1 199 ? 63.627 18.797 -11.770 1.00 55.71 199 ASP B O 1
ATOM 3975 N N . LYS B 1 200 ? 61.850 20.195 -12.036 1.00 53.02 200 LYS B N 1
ATOM 3976 C CA . LYS B 1 200 ? 60.895 19.546 -11.119 1.00 50.88 200 LYS B CA 1
ATOM 3977 C C . LYS B 1 200 ? 60.619 18.080 -11.425 1.00 48.32 200 LYS B C 1
ATOM 3978 O O . LYS B 1 200 ? 60.511 17.281 -10.514 1.00 47.30 200 LYS B O 1
ATOM 3984 N N . LEU B 1 201 ? 60.490 17.741 -12.706 1.00 47.35 201 LEU B N 1
ATOM 3985 C CA . LEU B 1 201 ? 60.343 16.352 -13.110 1.00 45.82 201 LEU B CA 1
ATOM 3986 C C . LEU B 1 201 ? 61.582 15.560 -12.728 1.00 46.06 201 LEU B C 1
ATOM 3987 O O . LEU B 1 201 ? 61.473 14.420 -12.312 1.00 43.92 201 LEU B O 1
ATOM 3992 N N . ASN B 1 202 ? 62.769 16.156 -12.929 1.00 46.13 202 ASN B N 1
ATOM 3993 C CA . ASN B 1 202 ? 64.046 15.535 -12.533 1.00 46.77 202 ASN B CA 1
ATOM 3994 C C . ASN B 1 202 ? 64.067 15.320 -10.998 1.00 44.73 202 ASN B C 1
ATOM 3995 O O . ASN B 1 202 ? 64.572 14.317 -10.496 1.00 43.86 202 ASN B O 1
ATOM 4000 N N . LEU B 1 203 ? 63.451 16.237 -10.265 1.00 43.72 203 LEU B N 1
ATOM 4001 C CA . LEU B 1 203 ? 63.324 16.055 -8.836 1.00 43.84 203 LEU B CA 1
ATOM 4002 C C . LEU B 1 203 ? 62.289 14.934 -8.515 1.00 43.69 203 LEU B C 1
ATOM 4003 O O . LEU B 1 203 ? 62.556 14.077 -7.660 1.00 44.35 203 LEU B O 1
ATOM 4008 N N . ALA B 1 204 ? 61.140 14.940 -9.198 1.00 42.22 204 ALA B N 1
ATOM 4009 C CA . ALA B 1 204 ? 60.113 13.890 -8.993 1.00 42.30 204 ALA B CA 1
ATOM 4010 C C . ALA B 1 204 ? 60.740 12.499 -9.158 1.00 43.02 204 ALA B C 1
ATOM 4011 O O . ALA B 1 204 ? 60.380 11.514 -8.456 1.00 40.53 204 ALA B O 1
ATOM 4013 N N . LYS B 1 205 ? 61.701 12.429 -10.078 1.00 44.15 205 LYS B N 1
ATOM 4014 C CA . LYS B 1 205 ? 62.287 11.161 -10.415 1.00 46.37 205 LYS B CA 1
ATOM 4015 C C . LYS B 1 205 ? 63.063 10.699 -9.185 1.00 47.00 205 LYS B C 1
ATOM 4016 O O . LYS B 1 205 ? 63.111 9.510 -8.887 1.00 46.39 205 LYS B O 1
ATOM 4022 N N . LYS B 1 206 ? 63.651 11.662 -8.479 1.00 47.34 206 LYS B N 1
ATOM 4023 C CA . LYS B 1 206 ? 64.492 11.379 -7.335 1.00 48.97 206 LYS B CA 1
ATOM 4024 C C . LYS B 1 206 ? 63.665 10.885 -6.147 1.00 47.90 206 LYS B C 1
ATOM 4025 O O . LYS B 1 206 ? 64.148 10.072 -5.353 1.00 47.89 206 LYS B O 1
ATOM 4031 N N . ILE B 1 207 ? 62.435 11.384 -6.022 1.00 46.33 207 ILE B N 1
ATOM 4032 C CA . ILE B 1 207 ? 61.574 11.077 -4.857 1.00 46.01 207 ILE B CA 1
ATOM 4033 C C . ILE B 1 207 ? 60.504 10.035 -5.131 1.00 45.73 207 ILE B C 1
ATOM 4034 O O . ILE B 1 207 ? 59.559 9.917 -4.369 1.00 44.49 207 ILE B O 1
ATOM 4039 N N . GLY B 1 208 ? 60.688 9.281 -6.212 1.00 46.36 208 GLY B N 1
ATOM 4040 C CA . GLY B 1 208 ? 59.901 8.082 -6.478 1.00 45.78 208 GLY B CA 1
ATOM 4041 C C . GLY B 1 208 ? 58.840 8.104 -7.580 1.00 44.20 208 GLY B C 1
ATOM 4042 O O . GLY B 1 208 ? 57.890 7.332 -7.515 1.00 45.17 208 GLY B O 1
ATOM 4043 N N . ALA B 1 209 ? 58.957 8.962 -8.582 1.00 40.93 209 ALA B N 1
ATOM 4044 C CA . ALA B 1 209 ? 58.086 8.837 -9.749 1.00 37.91 209 ALA B CA 1
ATOM 4045 C C . ALA B 1 209 ? 58.739 7.738 -10.576 1.00 37.21 209 ALA B C 1
ATOM 4046 O O . ALA B 1 209 ? 59.950 7.750 -10.697 1.00 37.29 209 ALA B O 1
ATOM 4048 N N . ASP B 1 210 ? 57.968 6.768 -11.064 1.00 35.57 210 ASP B N 1
ATOM 4049 C CA . ASP B 1 210 ? 58.497 5.743 -11.966 1.00 37.35 210 ASP B CA 1
ATOM 4050 C C . ASP B 1 210 ? 58.676 6.335 -13.348 1.00 37.83 210 ASP B C 1
ATOM 4051 O O . ASP B 1 210 ? 59.518 5.878 -14.093 1.00 39.15 210 ASP B O 1
ATOM 4056 N N . VAL B 1 211 ? 57.821 7.277 -13.740 1.00 36.96 211 VAL B N 1
ATOM 4057 C CA . VAL B 1 211 ? 57.919 7.807 -15.105 1.00 37.12 211 VAL B CA 1
ATOM 4058 C C . VAL B 1 211 ? 57.659 9.280 -14.999 1.00 36.80 211 VAL B C 1
ATOM 4059 O O . VAL B 1 211 ? 56.800 9.698 -14.220 1.00 35.74 211 VAL B O 1
ATOM 4063 N N . THR B 1 212 ? 58.399 10.086 -15.750 1.00 36.91 212 THR B N 1
ATOM 4064 C CA . THR B 1 212 ? 58.117 11.545 -15.824 1.00 38.07 212 THR B CA 1
ATOM 4065 C C . THR B 1 212 ? 57.815 11.914 -17.290 1.00 38.16 212 THR B C 1
ATOM 4066 O O . THR B 1 212 ? 58.334 11.269 -18.226 1.00 38.40 212 THR B O 1
ATOM 4070 N N . ILE B 1 213 ? 56.960 12.915 -17.480 1.00 37.57 213 ILE B N 1
ATOM 4071 C CA . ILE B 1 213 ? 56.485 13.283 -18.815 1.00 39.61 213 ILE B CA 1
ATOM 4072 C C . ILE B 1 213 ? 56.504 14.803 -18.839 1.00 41.58 213 ILE B C 1
ATOM 4073 O O . ILE B 1 213 ? 55.819 15.475 -18.055 1.00 40.64 213 ILE B O 1
ATOM 4078 N N . ASN B 1 214 ? 57.336 15.348 -19.723 1.00 44.42 214 ASN B N 1
ATOM 4079 C CA . ASN B 1 214 ? 57.363 16.787 -19.955 1.00 46.14 214 ASN B CA 1
ATOM 4080 C C . ASN B 1 214 ? 56.228 17.162 -20.929 1.00 46.71 214 ASN B C 1
ATOM 4081 O O . ASN B 1 214 ? 56.253 16.787 -22.121 1.00 46.73 214 ASN B O 1
ATOM 4086 N N . SER B 1 215 ? 55.252 17.903 -20.421 1.00 47.86 215 SER B N 1
ATOM 4087 C CA . SER B 1 215 ? 54.019 18.140 -21.158 1.00 50.29 215 SER B CA 1
ATOM 4088 C C . SER B 1 215 ? 54.141 19.259 -22.194 1.00 52.36 215 SER B C 1
ATOM 4089 O O . SER B 1 215 ? 53.286 19.361 -23.060 1.00 52.36 215 SER B O 1
ATOM 4092 N N . GLY B 1 216 ? 55.181 20.089 -22.083 1.00 54.75 216 GLY B N 1
ATOM 4093 C CA . GLY B 1 216 ? 55.506 21.100 -23.107 1.00 58.66 216 GLY B CA 1
ATOM 4094 C C . GLY B 1 216 ? 56.141 20.453 -24.333 1.00 61.41 216 GLY B C 1
ATOM 4095 O O . GLY B 1 216 ? 56.004 20.952 -25.465 1.00 62.95 216 GLY B O 1
ATOM 4096 N N . ASP B 1 217 ? 56.837 19.330 -24.123 1.00 62.26 217 ASP B N 1
ATOM 4097 C CA . ASP B 1 217 ? 57.521 18.643 -25.234 1.00 63.78 217 ASP B CA 1
ATOM 4098 C C . ASP B 1 217 ? 56.661 17.549 -25.948 1.00 64.17 217 ASP B C 1
ATOM 4099 O O . ASP B 1 217 ? 56.978 17.153 -27.088 1.00 65.41 217 ASP B O 1
ATOM 4101 N N . VAL B 1 218 ? 55.585 17.072 -25.303 1.00 62.78 218 VAL B N 1
ATOM 4102 C CA . VAL B 1 218 ? 54.678 16.049 -25.915 1.00 62.27 218 VAL B CA 1
ATOM 4103 C C . VAL B 1 218 ? 53.188 16.216 -25.503 1.00 60.52 218 VAL B C 1
ATOM 4104 O O . VAL B 1 218 ? 52.864 16.995 -24.589 1.00 59.99 218 VAL B O 1
ATOM 4108 N N . ASN B 1 219 ? 52.271 15.493 -26.151 1.00 58.48 219 ASN B N 1
ATOM 4109 C CA . ASN B 1 219 ? 50.957 15.327 -25.514 1.00 55.45 219 ASN B CA 1
ATOM 4110 C C . ASN B 1 219 ? 51.075 14.232 -24.419 1.00 51.70 219 ASN B C 1
ATOM 4111 O O . ASN B 1 219 ? 51.467 13.088 -24.705 1.00 51.81 219 ASN B O 1
ATOM 4116 N N . PRO B 1 220 ? 50.799 14.596 -23.159 1.00 47.92 220 PRO B N 1
ATOM 4117 C CA . PRO B 1 220 ? 50.866 13.607 -22.078 1.00 46.60 220 PRO B CA 1
ATOM 4118 C C . PRO B 1 220 ? 49.867 12.443 -22.259 1.00 44.73 220 PRO B C 1
ATOM 4119 O O . PRO B 1 220 ? 50.176 11.281 -21.956 1.00 44.73 220 PRO B O 1
ATOM 4123 N N . VAL B 1 221 ? 48.684 12.735 -22.765 1.00 42.55 221 VAL B N 1
ATOM 4124 C CA . VAL B 1 221 ? 47.692 11.710 -22.796 1.00 41.28 221 VAL B CA 1
ATOM 4125 C C . VAL B 1 221 ? 48.158 10.464 -23.577 1.00 42.92 221 VAL B C 1
ATOM 4126 O O . VAL B 1 221 ? 48.098 9.342 -23.049 1.00 41.05 221 VAL B O 1
ATOM 4130 N N . ASP B 1 222 ? 48.656 10.658 -24.820 1.00 44.64 222 ASP B N 1
ATOM 4131 C CA . ASP B 1 222 ? 49.166 9.531 -25.645 1.00 45.54 222 ASP B CA 1
ATOM 4132 C C . ASP B 1 222 ? 50.296 8.756 -25.002 1.00 44.34 222 ASP B C 1
ATOM 4133 O O . ASP B 1 222 ? 50.347 7.535 -25.125 1.00 43.78 222 ASP B O 1
ATOM 4138 N N . GLU B 1 223 ? 51.234 9.450 -24.356 1.00 44.11 223 GLU B N 1
ATOM 4139 C CA . GLU B 1 223 ? 52.295 8.708 -23.679 1.00 45.09 223 GLU B CA 1
ATOM 4140 C C . GLU B 1 223 ? 51.755 7.918 -22.459 1.00 42.54 223 GLU B C 1
ATOM 4141 O O . GLU B 1 223 ? 52.220 6.796 -22.191 1.00 41.96 223 GLU B O 1
ATOM 4147 N N . ILE B 1 224 ? 50.803 8.513 -21.736 1.00 40.61 224 ILE B N 1
ATOM 4148 C CA . ILE B 1 224 ? 50.234 7.856 -20.539 1.00 39.38 224 ILE B CA 1
ATOM 4149 C C . ILE B 1 224 ? 49.542 6.584 -20.983 1.00 40.54 224 ILE B C 1
ATOM 4150 O O . ILE B 1 224 ? 49.810 5.531 -20.425 1.00 41.24 224 ILE B O 1
ATOM 4155 N N . LYS B 1 225 ? 48.709 6.662 -22.018 1.00 42.07 225 LYS B N 1
ATOM 4156 C CA . LYS B 1 225 ? 48.096 5.481 -22.591 1.00 43.83 225 LYS B CA 1
ATOM 4157 C C . LYS B 1 225 ? 49.167 4.393 -22.908 1.00 45.10 225 LYS B C 1
ATOM 4158 O O . LYS B 1 225 ? 49.009 3.255 -22.456 1.00 45.31 225 LYS B O 1
ATOM 4164 N N . LYS B 1 226 ? 50.250 4.742 -23.629 1.00 45.83 226 LYS B N 1
ATOM 4165 C CA . LYS B 1 226 ? 51.367 3.781 -23.924 1.00 46.80 226 LYS B CA 1
ATOM 4166 C C . LYS B 1 226 ? 51.999 3.178 -22.649 1.00 46.67 226 LYS B C 1
ATOM 4167 O O . LYS B 1 226 ? 52.039 1.969 -22.511 1.00 46.89 226 LYS B O 1
ATOM 4169 N N . ILE B 1 227 ? 52.491 4.007 -21.734 1.00 45.97 227 ILE B N 1
ATOM 4170 C CA . ILE B 1 227 ? 53.030 3.525 -20.439 1.00 46.96 227 ILE B CA 1
ATOM 4171 C C . ILE B 1 227 ? 52.170 2.493 -19.692 1.00 46.52 227 ILE B C 1
ATOM 4172 O O . ILE B 1 227 ? 52.683 1.536 -19.124 1.00 46.63 227 ILE B O 1
ATOM 4177 N N . THR B 1 228 ? 50.862 2.708 -19.676 1.00 46.66 228 THR B N 1
ATOM 4178 C CA . THR B 1 228 ? 49.971 1.857 -18.903 1.00 46.59 228 THR B CA 1
ATOM 4179 C C . THR B 1 228 ? 49.519 0.636 -19.707 1.00 47.25 228 THR B C 1
ATOM 4180 O O . THR B 1 228 ? 48.878 -0.280 -19.161 1.00 47.11 228 THR B O 1
ATOM 4184 N N . GLY B 1 229 ? 49.869 0.626 -20.991 1.00 48.02 229 GLY B N 1
ATOM 4185 C CA . GLY B 1 229 ? 49.572 -0.515 -21.875 1.00 49.06 229 GLY B CA 1
ATOM 4186 C C . GLY B 1 229 ? 48.321 -0.366 -22.721 1.00 48.47 229 GLY B C 1
ATOM 4187 O O . GLY B 1 229 ? 47.665 -1.370 -23.053 1.00 50.17 229 GLY B O 1
ATOM 4188 N N . GLY B 1 230 ? 47.997 0.869 -23.097 1.00 47.99 230 GLY B N 1
ATOM 4189 C CA . GLY B 1 230 ? 46.816 1.158 -23.917 1.00 45.75 230 GLY B CA 1
ATOM 4190 C C . GLY B 1 230 ? 45.646 1.792 -23.162 1.00 43.72 230 GLY B C 1
ATOM 4191 O O . GLY B 1 230 ? 44.962 2.640 -23.692 1.00 44.01 230 GLY B O 1
ATOM 4192 N N . LEU B 1 231 ? 45.394 1.392 -21.924 1.00 42.10 231 LEU B N 1
ATOM 4193 C CA . LEU B 1 231 ? 44.129 1.794 -21.259 1.00 39.80 231 LEU B CA 1
ATOM 4194 C C . LEU B 1 231 ? 44.065 3.163 -20.555 1.00 38.03 231 LEU B C 1
ATOM 4195 O O . LEU B 1 231 ? 43.018 3.840 -20.596 1.00 36.71 231 LEU B O 1
ATOM 4200 N N . GLY B 1 232 ? 45.152 3.547 -19.892 1.00 35.59 232 GLY B N 1
ATOM 4201 C CA . GLY B 1 232 ? 45.174 4.764 -19.073 1.00 32.68 232 GLY B CA 1
ATOM 4202 C C . GLY B 1 232 ? 45.488 4.392 -17.634 1.00 31.12 232 GLY B C 1
ATOM 4203 O O . GLY B 1 232 ? 45.734 3.246 -17.324 1.00 31.50 232 GLY B O 1
ATOM 4204 N N . VAL B 1 233 ? 45.486 5.375 -16.762 1.00 28.66 233 VAL B N 1
ATOM 4205 C CA . VAL B 1 233 ? 45.754 5.172 -15.339 1.00 27.84 233 VAL B CA 1
ATOM 4206 C C . VAL B 1 233 ? 44.463 4.866 -14.547 1.00 27.54 233 VAL B C 1
ATOM 4207 O O . VAL B 1 233 ? 43.367 5.205 -14.999 1.00 25.28 233 VAL B O 1
ATOM 4211 N N . GLN B 1 234 ? 44.607 4.286 -13.348 1.00 25.91 234 GLN B N 1
ATOM 4212 C CA . GLN B 1 234 ? 43.449 4.067 -12.484 1.00 24.46 234 GLN B CA 1
ATOM 4213 C C . GLN B 1 234 ? 42.999 5.418 -11.974 1.00 23.78 234 GLN B C 1
ATOM 4214 O O . GLN B 1 234 ? 41.831 5.606 -11.798 1.00 22.25 234 GLN B O 1
ATOM 4220 N N . SER B 1 235 ? 43.920 6.391 -11.758 1.00 22.57 235 SER B N 1
ATOM 4221 C CA . SER B 1 235 ? 43.476 7.664 -11.176 1.00 23.47 235 SER B CA 1
ATOM 4222 C C . SER B 1 235 ? 44.469 8.765 -11.449 1.00 24.85 235 SER B C 1
ATOM 4223 O O . SER B 1 235 ? 45.583 8.496 -11.774 1.00 24.23 235 SER B O 1
ATOM 4226 N N . ALA B 1 236 ? 44.017 10.000 -11.362 1.00 24.87 236 ALA B N 1
ATOM 4227 C CA . ALA B 1 236 ? 44.909 11.164 -11.614 1.00 24.57 236 ALA B CA 1
ATOM 4228 C C . ALA B 1 236 ? 44.672 12.119 -10.468 1.00 25.42 236 ALA B C 1
ATOM 4229 O O . ALA B 1 236 ? 43.536 12.375 -10.104 1.00 26.44 236 ALA B O 1
ATOM 4231 N N . ILE B 1 237 ? 45.740 12.663 -9.872 1.00 25.85 237 ILE B N 1
ATOM 4232 C CA . ILE B 1 237 ? 45.605 13.662 -8.869 1.00 24.21 237 ILE B CA 1
ATOM 4233 C C . ILE B 1 237 ? 46.079 14.974 -9.513 1.00 26.44 237 ILE B C 1
ATOM 4234 O O . ILE B 1 237 ? 47.213 15.022 -10.000 1.00 27.05 237 ILE B O 1
ATOM 4239 N N . VAL B 1 238 ? 45.245 16.017 -9.469 1.00 24.04 238 VAL B N 1
ATOM 4240 C CA . VAL B 1 238 ? 45.533 17.225 -10.225 1.00 27.41 238 VAL B CA 1
ATOM 4241 C C . VAL B 1 238 ? 45.915 18.282 -9.267 1.00 27.72 238 VAL B C 1
ATOM 4242 O O . VAL B 1 238 ? 45.078 18.774 -8.488 1.00 26.97 238 VAL B O 1
ATOM 4246 N N . CYS B 1 239 ? 47.223 18.584 -9.341 1.00 30.59 239 CYS B N 1
ATOM 4247 C CA . CYS B 1 239 ? 47.839 19.538 -8.459 1.00 33.85 239 CYS B CA 1
ATOM 4248 C C . CYS B 1 239 ? 48.089 20.901 -9.158 1.00 35.68 239 CYS B C 1
ATOM 4249 O O . CYS B 1 239 ? 48.137 21.904 -8.476 1.00 37.25 239 CYS B O 1
ATOM 4252 N N . ALA B 1 240 ? 48.219 20.902 -10.493 1.00 35.65 240 ALA B N 1
ATOM 4253 C CA . ALA B 1 240 ? 48.346 22.087 -11.374 1.00 37.24 240 ALA B CA 1
ATOM 4254 C C . ALA B 1 240 ? 47.088 22.940 -11.434 1.00 38.07 240 ALA B C 1
ATOM 4255 O O . ALA B 1 240 ? 45.984 22.445 -11.213 1.00 37.60 240 ALA B O 1
ATOM 4257 N N . VAL B 1 241 ? 47.244 24.236 -11.762 1.00 38.70 241 VAL B N 1
ATOM 4258 C CA . VAL B 1 241 ? 46.078 25.142 -11.848 1.00 37.54 241 VAL B CA 1
ATOM 4259 C C . VAL B 1 241 ? 45.692 25.387 -13.313 1.00 37.77 241 VAL B C 1
ATOM 4260 O O . VAL B 1 241 ? 44.643 25.989 -13.611 1.00 39.03 241 VAL B O 1
ATOM 4264 N N . ALA B 1 242 ? 46.499 24.918 -14.250 1.00 36.91 242 ALA B N 1
ATOM 4265 C CA . ALA B 1 242 ? 46.144 25.124 -15.643 1.00 37.82 242 ALA B CA 1
ATOM 4266 C C . ALA B 1 242 ? 45.017 24.171 -16.068 1.00 37.85 242 ALA B C 1
ATOM 4267 O O . ALA B 1 242 ? 45.085 22.955 -15.874 1.00 36.90 242 ALA B O 1
ATOM 4269 N N . ARG B 1 243 ? 43.985 24.744 -16.662 1.00 38.26 243 ARG B N 1
ATOM 4270 C CA . ARG B 1 243 ? 42.815 24.022 -17.050 1.00 37.83 243 ARG B CA 1
ATOM 4271 C C . ARG B 1 243 ? 43.170 22.834 -17.946 1.00 37.63 243 ARG B C 1
ATOM 4272 O O . ARG B 1 243 ? 42.576 21.740 -17.825 1.00 35.23 243 ARG B O 1
ATOM 4280 N N . ILE B 1 244 ? 44.108 23.046 -18.867 1.00 37.80 244 ILE B N 1
ATOM 4281 C CA . ILE B 1 244 ? 44.571 21.957 -19.747 1.00 38.94 244 ILE B CA 1
ATOM 4282 C C . ILE B 1 244 ? 45.008 20.696 -18.915 1.00 37.48 244 ILE B C 1
ATOM 4283 O O . ILE B 1 244 ? 44.752 19.571 -19.357 1.00 37.80 244 ILE B O 1
ATOM 4288 N N . ALA B 1 245 ? 45.571 20.896 -17.709 1.00 36.37 245 ALA B N 1
ATOM 4289 C CA . ALA B 1 245 ? 45.997 19.766 -16.827 1.00 36.00 245 ALA B CA 1
ATOM 4290 C C . ALA B 1 245 ? 44.812 18.872 -16.447 1.00 35.23 245 ALA B C 1
ATOM 4291 O O . ALA B 1 245 ? 44.908 17.655 -16.533 1.00 36.49 245 ALA B O 1
ATOM 4293 N N . PHE B 1 246 ? 43.711 19.511 -16.031 1.00 34.73 246 PHE B N 1
ATOM 4294 C CA . PHE B 1 246 ? 42.448 18.856 -15.683 1.00 31.91 246 PHE B CA 1
ATOM 4295 C C . PHE B 1 246 ? 41.854 18.116 -16.858 1.00 31.78 246 PHE B C 1
ATOM 4296 O O . PHE B 1 246 ? 41.346 16.992 -16.687 1.00 31.00 246 PHE B O 1
ATOM 4304 N N . GLU B 1 247 ? 41.918 18.719 -18.050 1.00 30.84 247 GLU B N 1
ATOM 4305 C CA . GLU B 1 247 ? 41.428 18.088 -19.273 1.00 32.13 247 GLU B CA 1
ATOM 4306 C C . GLU B 1 247 ? 42.215 16.821 -19.618 1.00 31.43 247 GLU B C 1
ATOM 4307 O O . GLU B 1 247 ? 41.643 15.795 -19.980 1.00 29.88 247 GLU B O 1
ATOM 4313 N N . GLN B 1 248 ? 43.531 16.950 -19.559 1.00 30.18 248 GLN B N 1
ATOM 4314 C CA . GLN B 1 248 ? 44.432 15.845 -19.861 1.00 30.47 248 GLN B CA 1
ATOM 4315 C C . GLN B 1 248 ? 44.284 14.739 -18.783 1.00 26.80 248 GLN B C 1
ATOM 4316 O O . GLN B 1 248 ? 44.373 13.560 -19.116 1.00 27.49 248 GLN B O 1
ATOM 4322 N N . ALA B 1 249 ? 44.040 15.138 -17.533 1.00 26.53 249 ALA B N 1
ATOM 4323 C CA . ALA B 1 249 ? 43.927 14.188 -16.428 1.00 27.20 249 ALA B CA 1
ATOM 4324 C C . ALA B 1 249 ? 42.753 13.252 -16.706 1.00 27.38 249 ALA B C 1
ATOM 4325 O O . ALA B 1 249 ? 42.939 12.046 -16.690 1.00 29.27 249 ALA B O 1
ATOM 4327 N N . VAL B 1 250 ? 41.579 13.832 -16.988 1.00 26.98 250 VAL B N 1
ATOM 4328 C CA . VAL B 1 250 ? 40.341 13.092 -17.315 1.00 28.78 250 VAL B CA 1
ATOM 4329 C C . VAL B 1 250 ? 40.496 12.198 -18.531 1.00 29.47 250 VAL B C 1
ATOM 4330 O O . VAL B 1 250 ? 40.109 11.013 -18.482 1.00 29.71 250 VAL B O 1
ATOM 4334 N N . ALA B 1 251 ? 41.091 12.757 -19.596 1.00 29.46 251 ALA B N 1
ATOM 4335 C CA . ALA B 1 251 ? 41.364 12.071 -20.830 1.00 30.56 251 ALA B CA 1
ATOM 4336 C C . ALA B 1 251 ? 42.308 10.875 -20.627 1.00 31.37 251 ALA B C 1
ATOM 4337 O O . ALA B 1 251 ? 42.301 9.948 -21.412 1.00 31.11 251 ALA B O 1
ATOM 4339 N N . SER B 1 252 ? 43.139 10.915 -19.580 1.00 30.77 252 SER B N 1
ATOM 4340 C CA . SER B 1 252 ? 44.106 9.855 -19.357 1.00 29.51 252 SER B CA 1
ATOM 4341 C C . SER B 1 252 ? 43.575 8.623 -18.549 1.00 28.78 252 SER B C 1
ATOM 4342 O O . SER B 1 252 ? 44.350 7.656 -18.364 1.00 28.16 252 SER B O 1
ATOM 4345 N N . LEU B 1 253 ? 42.318 8.672 -18.064 1.00 26.44 253 LEU B N 1
ATOM 4346 C CA . LEU B 1 253 ? 41.838 7.654 -17.151 1.00 25.20 253 LEU B CA 1
ATOM 4347 C C . LEU B 1 253 ? 41.488 6.454 -17.917 1.00 26.74 253 LEU B C 1
ATOM 4348 O O . LEU B 1 253 ? 40.993 6.588 -19.034 1.00 25.58 253 LEU B O 1
ATOM 4353 N N . LYS B 1 254 ? 41.720 5.279 -17.346 1.00 24.40 254 LYS B N 1
ATOM 4354 C CA . LYS B 1 254 ? 41.215 4.074 -17.916 1.00 24.83 254 LYS B CA 1
ATOM 4355 C C . LYS B 1 254 ? 39.717 3.991 -17.507 1.00 23.11 254 LYS B C 1
ATOM 4356 O O . LYS B 1 254 ? 39.270 4.773 -16.681 1.00 24.31 254 LYS B O 1
ATOM 4362 N N . PRO B 1 255 ? 38.943 3.068 -18.095 1.00 24.36 255 PRO B N 1
ATOM 4363 C CA . PRO B 1 255 ? 37.536 3.014 -17.643 1.00 22.78 255 PRO B CA 1
ATOM 4364 C C . PRO B 1 255 ? 37.375 2.763 -16.135 1.00 22.16 255 PRO B C 1
ATOM 4365 O O . PRO B 1 255 ? 38.139 1.958 -15.523 1.00 19.11 255 PRO B O 1
ATOM 4369 N N . MET B 1 256 ? 36.393 3.459 -15.560 1.00 22.41 256 MET B N 1
ATOM 4370 C CA . MET B 1 256 ? 36.120 3.567 -14.101 1.00 23.74 256 MET B CA 1
ATOM 4371 C C . MET B 1 256 ? 37.234 4.238 -13.329 1.00 22.84 256 MET B C 1
ATOM 4372 O O . MET B 1 256 ? 37.243 4.210 -12.073 1.00 24.33 256 MET B O 1
ATOM 4377 N N . GLY B 1 257 ? 38.146 4.861 -14.056 1.00 22.29 257 GLY B N 1
ATOM 4378 C CA . GLY B 1 257 ? 39.192 5.670 -13.483 1.00 22.28 257 GLY B CA 1
ATOM 4379 C C . GLY B 1 257 ? 38.633 6.915 -12.823 1.00 24.27 257 GLY B C 1
ATOM 4380 O O . GLY B 1 257 ? 37.513 7.361 -13.143 1.00 22.32 257 GLY B O 1
ATOM 4381 N N . LYS B 1 258 ? 39.411 7.458 -11.873 1.00 23.42 258 LYS B N 1
ATOM 4382 C CA . LYS B 1 258 ? 38.947 8.583 -11.085 1.00 22.65 258 LYS B CA 1
ATOM 4383 C C . LYS B 1 258 ? 39.948 9.724 -11.055 1.00 23.22 258 LYS B C 1
ATOM 4384 O O . LYS B 1 258 ? 41.079 9.493 -10.725 1.00 22.88 258 LYS B O 1
ATOM 4390 N N . MET B 1 259 ? 39.498 10.938 -11.360 1.00 22.05 259 MET B N 1
ATOM 4391 C CA . MET B 1 259 ? 40.351 12.149 -11.259 1.00 23.29 259 MET B CA 1
ATOM 4392 C C . MET B 1 259 ? 40.019 12.824 -9.942 1.00 22.26 259 MET B C 1
ATOM 4393 O O . MET B 1 259 ? 38.851 12.918 -9.602 1.00 23.95 259 MET B O 1
ATOM 4398 N N . VAL B 1 260 ? 40.996 13.128 -9.107 1.00 22.20 260 VAL B N 1
ATOM 4399 C CA . VAL B 1 260 ? 40.725 13.867 -7.834 1.00 22.31 260 VAL B CA 1
ATOM 4400 C C . VAL B 1 260 ? 41.495 15.217 -7.974 1.00 23.35 260 VAL B C 1
ATOM 4401 O O . VAL B 1 260 ? 42.724 15.227 -8.143 1.00 23.92 260 VAL B O 1
ATOM 4405 N N . ALA B 1 261 ? 40.749 16.313 -8.020 1.00 22.74 261 ALA B N 1
ATOM 4406 C CA . ALA B 1 261 ? 41.339 17.637 -8.031 1.00 24.28 261 ALA B CA 1
ATOM 4407 C C . ALA B 1 261 ? 41.734 18.049 -6.601 1.00 24.47 261 ALA B C 1
ATOM 4408 O O . ALA B 1 261 ? 40.934 17.927 -5.692 1.00 23.96 261 ALA B O 1
ATOM 4410 N N . VAL B 1 262 ? 42.942 18.595 -6.445 1.00 25.74 262 VAL B N 1
ATOM 4411 C CA . VAL B 1 262 ? 43.340 19.272 -5.204 1.00 26.56 262 VAL B CA 1
ATOM 4412 C C . VAL B 1 262 ? 43.591 20.798 -5.378 1.00 28.71 262 VAL B C 1
ATOM 4413 O O . VAL B 1 262 ? 43.611 21.484 -4.430 1.00 30.62 262 VAL B O 1
ATOM 4417 N N . ALA B 1 263 ? 43.772 21.241 -6.593 1.00 31.03 263 ALA B N 1
ATOM 4418 C CA . ALA B 1 263 ? 43.787 22.647 -7.042 1.00 33.77 263 ALA B CA 1
ATOM 4419 C C . ALA B 1 263 ? 42.524 22.903 -7.873 1.00 34.15 263 ALA B C 1
ATOM 4420 O O . ALA B 1 263 ? 41.769 21.966 -8.228 1.00 34.77 263 ALA B O 1
ATOM 4422 N N . VAL B 1 264 ? 42.244 24.163 -8.162 1.00 35.72 264 VAL B N 1
ATOM 4423 C CA . VAL B 1 264 ? 41.070 24.514 -8.982 1.00 35.12 264 VAL B CA 1
ATOM 4424 C C . VAL B 1 264 ? 41.626 25.236 -10.207 1.00 36.03 264 VAL B C 1
ATOM 4425 O O . VAL B 1 264 ? 42.575 25.987 -10.079 1.00 34.85 264 VAL B O 1
ATOM 4429 N N . PRO B 1 265 ? 41.044 25.000 -11.384 1.00 37.03 265 PRO B N 1
ATOM 4430 C CA . PRO B 1 265 ? 41.592 25.610 -12.617 1.00 38.77 265 PRO B CA 1
ATOM 4431 C C . PRO B 1 265 ? 41.294 27.106 -12.729 1.00 41.28 265 PRO B C 1
ATOM 4432 O O . PRO B 1 265 ? 40.278 27.584 -12.203 1.00 40.17 265 PRO B O 1
ATOM 4436 N N . ASN B 1 266 ? 42.190 27.822 -13.422 1.00 44.28 266 ASN B N 1
ATOM 4437 C CA . ASN B 1 266 ? 42.062 29.265 -13.632 1.00 47.53 266 ASN B CA 1
ATOM 4438 C C . ASN B 1 266 ? 40.924 29.609 -14.580 1.00 47.99 266 ASN B C 1
ATOM 4439 O O . ASN B 1 266 ? 40.458 30.737 -14.562 1.00 48.88 266 ASN B O 1
ATOM 4444 N N . THR B 1 267 ? 40.541 28.680 -15.458 1.00 48.03 267 THR B N 1
ATOM 4445 C CA . THR B 1 267 ? 39.304 28.857 -16.244 1.00 49.16 267 THR B CA 1
ATOM 4446 C C . THR B 1 267 ? 38.477 27.572 -16.209 1.00 48.59 267 THR B C 1
ATOM 4447 O O . THR B 1 267 ? 39.054 26.487 -16.051 1.00 47.11 267 THR B O 1
ATOM 4451 N N . GLU B 1 268 ? 37.153 27.682 -16.400 1.00 49.12 268 GLU B N 1
ATOM 4452 C CA . GLU B 1 268 ? 36.216 26.517 -16.202 1.00 49.38 268 GLU B CA 1
ATOM 4453 C C . GLU B 1 268 ? 36.554 25.249 -16.998 1.00 47.32 268 GLU B C 1
ATOM 4454 O O . GLU B 1 268 ? 36.925 25.328 -18.164 1.00 49.53 268 GLU B O 1
ATOM 4460 N N . MET B 1 269 ? 36.420 24.102 -16.356 1.00 45.05 269 MET B N 1
ATOM 4461 C CA . MET B 1 269 ? 36.727 22.790 -16.959 1.00 42.41 269 MET B CA 1
ATOM 4462 C C . MET B 1 269 ? 35.451 22.230 -17.650 1.00 39.88 269 MET B C 1
ATOM 4463 O O . MET B 1 269 ? 34.358 22.478 -17.183 1.00 38.89 269 MET B O 1
ATOM 4468 N N . THR B 1 270 ? 35.579 21.472 -18.729 1.00 37.52 270 THR B N 1
ATOM 4469 C CA . THR B 1 270 ? 34.416 20.810 -19.337 1.00 36.92 270 THR B CA 1
ATOM 4470 C C . THR B 1 270 ? 34.652 19.297 -19.379 1.00 34.42 270 THR B C 1
ATOM 4471 O O . THR B 1 270 ? 35.788 18.858 -19.283 1.00 33.66 270 THR B O 1
ATOM 4475 N N . LEU B 1 271 ? 33.588 18.508 -19.443 1.00 33.59 271 LEU B N 1
ATOM 4476 C CA . LEU B 1 271 ? 33.684 17.052 -19.555 1.00 33.18 271 LEU B CA 1
ATOM 4477 C C . LEU B 1 271 ? 32.833 16.733 -20.756 1.00 33.28 271 LEU B C 1
ATOM 4478 O O . LEU B 1 271 ? 31.785 17.374 -20.943 1.00 32.62 271 LEU B O 1
ATOM 4483 N N . SER B 1 272 ? 33.216 15.730 -21.549 1.00 33.40 272 SER B N 1
ATOM 4484 C CA . SER B 1 272 ? 32.394 15.296 -22.623 1.00 33.69 272 SER B CA 1
ATOM 4485 C C . SER B 1 272 ? 31.494 14.201 -22.034 1.00 32.60 272 SER B C 1
ATOM 4486 O O . SER B 1 272 ? 31.981 13.215 -21.440 1.00 31.35 272 SER B O 1
ATOM 4489 N N . VAL B 1 273 ? 30.191 14.391 -22.169 1.00 31.21 273 VAL B N 1
ATOM 4490 C CA . VAL B 1 273 ? 29.258 13.531 -21.450 1.00 31.06 273 VAL B CA 1
ATOM 4491 C C . VAL B 1 273 ? 29.317 12.103 -22.029 1.00 30.58 273 VAL B C 1
ATOM 4492 O O . VAL B 1 273 ? 29.417 11.149 -21.255 1.00 30.28 273 VAL B O 1
ATOM 4496 N N . PRO B 1 274 ? 29.267 11.946 -23.379 1.00 30.11 274 PRO B N 1
ATOM 4497 C CA . PRO B 1 274 ? 29.364 10.568 -23.854 1.00 28.78 274 PRO B CA 1
ATOM 4498 C C . PRO B 1 274 ? 30.619 9.870 -23.343 1.00 27.77 274 PRO B C 1
ATOM 4499 O O . PRO B 1 274 ? 30.595 8.685 -23.095 1.00 27.28 274 PRO B O 1
ATOM 4503 N N . THR B 1 275 ? 31.740 10.541 -23.192 1.00 25.27 275 THR B N 1
ATOM 4504 C CA . THR B 1 275 ? 32.918 9.806 -22.664 1.00 28.39 275 THR B CA 1
ATOM 4505 C C . THR B 1 275 ? 32.733 9.398 -21.152 1.00 29.13 275 THR B C 1
ATOM 4506 O O . THR B 1 275 ? 33.116 8.303 -20.697 1.00 30.23 275 THR B O 1
ATOM 4510 N N . VAL B 1 276 ? 32.148 10.298 -20.373 1.00 26.98 276 VAL B N 1
ATOM 4511 C CA . VAL B 1 276 ? 31.986 10.065 -18.936 1.00 25.46 276 VAL B CA 1
ATOM 4512 C C . VAL B 1 276 ? 31.093 8.811 -18.792 1.00 22.88 276 VAL B C 1
ATOM 4513 O O . VAL B 1 276 ? 31.336 7.976 -17.910 1.00 23.73 276 VAL B O 1
ATOM 4517 N N . VAL B 1 277 ? 30.047 8.720 -19.604 1.00 22.17 277 VAL B N 1
ATOM 4518 C CA . VAL B 1 277 ? 29.109 7.575 -19.576 1.00 21.39 277 VAL B CA 1
ATOM 4519 C C . VAL B 1 277 ? 29.752 6.268 -20.116 1.00 23.05 277 VAL B C 1
ATOM 4520 O O . VAL B 1 277 ? 29.823 5.289 -19.381 1.00 21.66 277 VAL B O 1
ATOM 4524 N N . PHE B 1 278 ? 30.302 6.293 -21.339 1.00 22.36 278 PHE B N 1
ATOM 4525 C CA . PHE B 1 278 ? 30.774 5.073 -21.984 1.00 22.73 278 PHE B CA 1
ATOM 4526 C C . PHE B 1 278 ? 32.046 4.516 -21.386 1.00 24.49 278 PHE B C 1
ATOM 4527 O O . PHE B 1 278 ? 32.330 3.314 -21.535 1.00 25.21 278 PHE B O 1
ATOM 4535 N N . ASP B 1 279 ? 32.806 5.378 -20.690 1.00 24.51 279 ASP B N 1
ATOM 4536 C CA . ASP B 1 279 ? 34.008 4.916 -19.974 1.00 25.71 279 ASP B CA 1
ATOM 4537 C C . ASP B 1 279 ? 33.832 4.923 -18.438 1.00 25.73 279 ASP B C 1
ATOM 4538 O O . ASP B 1 279 ? 34.767 4.612 -17.729 1.00 26.39 279 ASP B O 1
ATOM 4543 N N . GLY B 1 280 ? 32.694 5.407 -17.946 1.00 23.21 280 GLY B N 1
ATOM 4544 C CA . GLY B 1 280 ? 32.372 5.340 -16.521 1.00 25.51 280 GLY B CA 1
ATOM 4545 C C . GLY B 1 280 ? 33.367 6.017 -15.612 1.00 25.39 280 GLY B C 1
ATOM 4546 O O . GLY B 1 280 ? 33.605 5.563 -14.489 1.00 26.60 280 GLY B O 1
ATOM 4547 N N . VAL B 1 281 ? 33.948 7.105 -16.060 1.00 26.31 281 VAL B N 1
ATOM 4548 C CA . VAL B 1 281 ? 34.883 7.729 -15.226 1.00 28.18 281 VAL B CA 1
ATOM 4549 C C . VAL B 1 281 ? 34.214 8.590 -14.118 1.00 27.87 281 VAL B C 1
ATOM 4550 O O . VAL B 1 281 ? 33.022 8.971 -14.194 1.00 25.70 281 VAL B O 1
ATOM 4554 N N . GLU B 1 282 ? 35.028 8.894 -13.130 1.00 25.31 282 GLU B N 1
ATOM 4555 C CA . GLU B 1 282 ? 34.568 9.609 -11.950 1.00 25.41 282 GLU B CA 1
ATOM 4556 C C . GLU B 1 282 ? 35.488 10.844 -11.751 1.00 24.96 282 GLU B C 1
ATOM 4557 O O . GLU B 1 282 ? 36.653 10.749 -12.025 1.00 23.73 282 GLU B O 1
ATOM 4563 N N . VAL B 1 283 ? 34.935 11.993 -11.374 1.00 22.28 283 VAL B N 1
ATOM 4564 C CA . VAL B 1 283 ? 35.744 13.156 -11.016 1.00 23.77 283 VAL B CA 1
ATOM 4565 C C . VAL B 1 283 ? 35.265 13.602 -9.601 1.00 24.31 283 VAL B C 1
ATOM 4566 O O . VAL B 1 283 ? 34.053 13.585 -9.285 1.00 24.77 283 VAL B O 1
ATOM 4570 N N . ALA B 1 284 ? 36.210 14.002 -8.802 1.00 24.51 284 ALA B N 1
ATOM 4571 C CA . ALA B 1 284 ? 35.948 14.353 -7.421 1.00 23.41 284 ALA B CA 1
ATOM 4572 C C . ALA B 1 284 ? 37.095 15.309 -7.077 1.00 23.04 284 ALA B C 1
ATOM 4573 O O . ALA B 1 284 ? 37.948 15.617 -7.936 1.00 24.79 284 ALA B O 1
ATOM 4575 N N . GLY B 1 285 ? 37.152 15.742 -5.823 1.00 20.36 285 GLY B N 1
ATOM 4576 C CA . GLY B 1 285 ? 38.310 16.555 -5.417 1.00 21.19 285 GLY B CA 1
ATOM 4577 C C . GLY B 1 285 ? 38.320 16.451 -3.891 1.00 23.02 285 GLY B C 1
ATOM 4578 O O . GLY B 1 285 ? 37.419 15.836 -3.239 1.00 22.67 285 GLY B O 1
ATOM 4579 N N . SER B 1 286 ? 39.338 17.043 -3.320 1.00 23.20 286 SER B N 1
ATOM 4580 C CA . SER B 1 286 ? 39.576 16.812 -1.908 1.00 24.04 286 SER B CA 1
ATOM 4581 C C . SER B 1 286 ? 40.395 17.992 -1.361 1.00 24.15 286 SER B C 1
ATOM 4582 O O . SER B 1 286 ? 41.368 18.517 -2.032 1.00 24.34 286 SER B O 1
ATOM 4585 N N . LEU B 1 287 ? 40.084 18.311 -0.111 1.00 23.92 287 LEU B N 1
ATOM 4586 C CA . LEU B 1 287 ? 40.737 19.376 0.626 1.00 26.09 287 LEU B CA 1
ATOM 4587 C C . LEU B 1 287 ? 40.908 18.874 2.082 1.00 24.90 287 LEU B C 1
ATOM 4588 O O . LEU B 1 287 ? 39.946 18.422 2.708 1.00 24.40 287 LEU B O 1
ATOM 4593 N N . VAL B 1 288 ? 42.140 18.970 2.569 1.00 24.01 288 VAL B N 1
ATOM 4594 C CA . VAL B 1 288 ? 42.601 18.551 3.919 1.00 24.62 288 VAL B CA 1
ATOM 4595 C C . VAL B 1 288 ? 41.992 17.203 4.323 1.00 22.31 288 VAL B C 1
ATOM 4596 O O . VAL B 1 288 ? 41.845 16.361 3.447 1.00 22.93 288 VAL B O 1
ATOM 4600 N N . GLY B 1 289 ? 41.730 16.951 5.609 1.00 21.38 289 GLY B N 1
ATOM 4601 C CA . GLY B 1 289 ? 41.139 15.662 5.963 1.00 22.53 289 GLY B CA 1
ATOM 4602 C C . GLY B 1 289 ? 40.730 15.791 7.401 1.00 23.05 289 GLY B C 1
ATOM 4603 O O . GLY B 1 289 ? 41.059 16.797 8.031 1.00 22.69 289 GLY B O 1
ATOM 4604 N N . THR B 1 290 ? 39.905 14.869 7.872 1.00 21.96 290 THR B N 1
ATOM 4605 C CA . THR B 1 290 ? 39.579 14.775 9.315 1.00 22.48 290 THR B CA 1
ATOM 4606 C C . THR B 1 290 ? 40.835 14.682 10.234 1.00 20.29 290 THR B C 1
ATOM 4607 O O . THR B 1 290 ? 41.990 14.476 9.779 1.00 21.79 290 THR B O 1
ATOM 4611 N N . ARG B 1 291 ? 40.617 14.783 11.542 1.00 19.72 291 ARG B N 1
ATOM 4612 C CA . ARG B 1 291 ? 41.644 14.650 12.514 1.00 20.04 291 ARG B CA 1
ATOM 4613 C C . ARG B 1 291 ? 42.402 13.316 12.406 1.00 20.20 291 ARG B C 1
ATOM 4614 O O . ARG B 1 291 ? 43.580 13.213 12.769 1.00 18.36 291 ARG B O 1
ATOM 4622 N N . LEU B 1 292 ? 41.674 12.274 12.022 1.00 18.47 292 LEU B N 1
ATOM 4623 C CA . LEU B 1 292 ? 42.242 10.938 11.874 1.00 19.81 292 LEU B CA 1
ATOM 4624 C C . LEU B 1 292 ? 43.062 10.871 10.600 1.00 19.87 292 LEU B C 1
ATOM 4625 O O . LEU B 1 292 ? 44.196 10.309 10.613 1.00 21.51 292 LEU B O 1
ATOM 4630 N N . ASP B 1 293 ? 42.568 11.443 9.501 1.00 20.18 293 ASP B N 1
ATOM 4631 C CA . ASP B 1 293 ? 43.429 11.549 8.261 1.00 21.36 293 ASP B CA 1
ATOM 4632 C C . ASP B 1 293 ? 44.697 12.323 8.602 1.00 22.39 293 ASP B C 1
ATOM 4633 O O . ASP B 1 293 ? 45.851 11.937 8.152 1.00 22.51 293 ASP B O 1
ATOM 4638 N N . LEU B 1 294 ? 44.528 13.395 9.410 1.00 18.93 294 LEU B N 1
ATOM 4639 C CA . LEU B 1 294 ? 45.778 14.162 9.772 1.00 21.23 294 LEU B CA 1
ATOM 4640 C C . LEU B 1 294 ? 46.791 13.275 10.574 1.00 20.65 294 LEU B C 1
ATOM 4641 O O . LEU B 1 294 ? 48.046 13.286 10.325 1.00 21.97 294 LEU B O 1
ATOM 4646 N N . ALA B 1 295 ? 46.280 12.570 11.604 1.00 20.57 295 ALA B N 1
ATOM 4647 C CA . ALA B 1 295 ? 47.102 11.685 12.432 1.00 22.51 295 ALA B CA 1
ATOM 4648 C C . ALA B 1 295 ? 47.860 10.676 11.562 1.00 23.75 295 ALA B C 1
ATOM 4649 O O . ALA B 1 295 ? 49.067 10.445 11.713 1.00 24.72 295 ALA B O 1
ATOM 4651 N N . GLU B 1 296 ? 47.134 10.063 10.626 1.00 24.27 296 GLU B N 1
ATOM 4652 C CA . GLU B 1 296 ? 47.745 9.125 9.726 1.00 23.61 296 GLU B CA 1
ATOM 4653 C C . GLU B 1 296 ? 48.847 9.805 8.868 1.00 24.10 296 GLU B C 1
ATOM 4654 O O . GLU B 1 296 ? 49.939 9.240 8.694 1.00 22.54 296 GLU B O 1
ATOM 4660 N N . ALA B 1 297 ? 48.536 10.983 8.315 1.00 22.52 297 ALA B N 1
ATOM 4661 C CA . ALA B 1 297 ? 49.473 11.683 7.449 1.00 23.69 297 ALA B CA 1
ATOM 4662 C C . ALA B 1 297 ? 50.720 12.028 8.210 1.00 23.66 297 ALA B C 1
ATOM 4663 O O . ALA B 1 297 ? 51.852 11.869 7.684 1.00 26.97 297 ALA B O 1
ATOM 4665 N N . PHE B 1 298 ? 50.571 12.470 9.465 1.00 22.34 298 PHE B N 1
ATOM 4666 C CA . PHE B 1 298 ? 51.736 12.781 10.334 1.00 24.66 298 PHE B CA 1
ATOM 4667 C C . PHE B 1 298 ? 52.583 11.526 10.526 1.00 24.97 298 PHE B C 1
ATOM 4668 O O . PHE B 1 298 ? 53.828 11.591 10.529 1.00 25.08 298 PHE B O 1
ATOM 4676 N N . GLN B 1 299 ? 51.914 10.395 10.759 1.00 25.07 299 GLN B N 1
ATOM 4677 C CA . GLN B 1 299 ? 52.631 9.154 11.123 1.00 25.79 299 GLN B CA 1
ATOM 4678 C C . GLN B 1 299 ? 53.492 8.743 9.957 1.00 24.96 299 GLN B C 1
A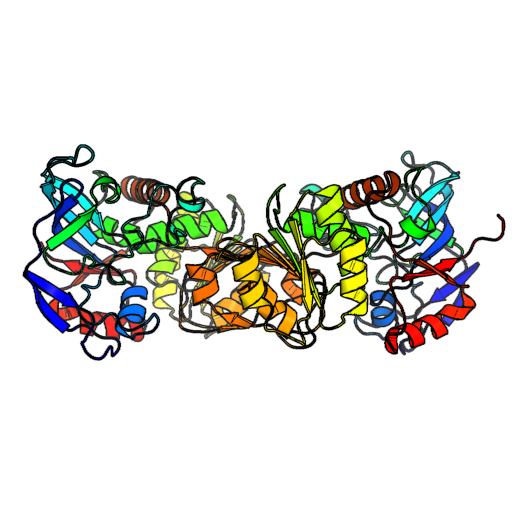TOM 4679 O O . GLN B 1 299 ? 54.598 8.277 10.157 1.00 26.72 299 GLN B O 1
ATOM 4685 N N . PHE B 1 300 ? 53.019 8.931 8.722 1.00 23.82 300 PHE B N 1
ATOM 4686 C CA . PHE B 1 300 ? 53.877 8.537 7.614 1.00 23.78 300 PHE B CA 1
ATOM 4687 C C . PHE B 1 300 ? 55.069 9.460 7.527 1.00 25.36 300 PHE B C 1
ATOM 4688 O O . PHE B 1 300 ? 56.133 9.030 7.072 1.00 25.24 300 PHE B O 1
ATOM 4696 N N . GLY B 1 301 ? 54.911 10.708 7.973 1.00 24.47 301 GLY B N 1
ATOM 4697 C CA . GLY B 1 301 ? 56.092 11.645 7.957 1.00 25.60 301 GLY B CA 1
ATOM 4698 C C . GLY B 1 301 ? 57.078 11.181 9.012 1.00 27.50 301 GLY B C 1
ATOM 4699 O O . GLY B 1 301 ? 58.297 11.178 8.771 1.00 31.23 301 GLY B O 1
ATOM 4700 N N . ALA B 1 302 ? 56.550 10.814 10.189 1.00 26.72 302 ALA B N 1
ATOM 4701 C CA . ALA B 1 302 ? 57.344 10.379 11.372 1.00 28.37 302 ALA B CA 1
ATOM 4702 C C . ALA B 1 302 ? 58.161 9.136 11.002 1.00 29.76 302 ALA B C 1
ATOM 4703 O O . ALA B 1 302 ? 59.280 9.004 11.422 1.00 29.88 302 ALA B O 1
ATOM 4705 N N . GLU B 1 303 ? 57.611 8.252 10.200 1.00 30.29 303 GLU B N 1
ATOM 4706 C CA . GLU B 1 303 ? 58.366 7.102 9.667 1.00 33.69 303 GLU B CA 1
ATOM 4707 C C . GLU B 1 303 ? 59.375 7.416 8.563 1.00 34.56 303 GLU B C 1
ATOM 4708 O O . GLU B 1 303 ? 60.107 6.512 8.125 1.00 34.95 303 GLU B O 1
ATOM 4714 N N . GLY B 1 304 ? 59.438 8.677 8.111 1.00 34.45 304 GLY B N 1
ATOM 4715 C CA . GLY B 1 304 ? 60.317 9.089 7.038 1.00 32.68 304 GLY B CA 1
ATOM 4716 C C . GLY B 1 304 ? 59.854 8.685 5.643 1.00 34.03 304 GLY B C 1
ATOM 4717 O O . GLY B 1 304 ? 60.653 8.683 4.717 1.00 33.85 304 GLY B O 1
ATOM 4718 N N . LYS B 1 305 ? 58.566 8.369 5.450 1.00 32.92 305 LYS B N 1
ATOM 4719 C CA . LYS B 1 305 ? 58.059 8.001 4.122 1.00 32.11 305 LYS B CA 1
ATOM 4720 C C . LYS B 1 305 ? 57.713 9.191 3.222 1.00 32.19 305 LYS B C 1
ATOM 4721 O O . LYS B 1 305 ? 57.590 9.018 1.997 1.00 32.72 305 LYS B O 1
ATOM 4727 N N . VAL B 1 306 ? 57.446 10.377 3.817 1.00 29.71 306 VAL B N 1
ATOM 4728 C CA . VAL B 1 306 ? 57.325 11.595 3.066 1.00 28.59 306 VAL B CA 1
ATOM 4729 C C . VAL B 1 306 ? 58.208 12.649 3.772 1.00 31.43 306 VAL B C 1
ATOM 4730 O O . VAL B 1 306 ? 58.579 12.511 4.966 1.00 33.15 306 VAL B O 1
ATOM 4734 N N . LYS B 1 307 ? 58.626 13.645 3.008 1.00 31.34 307 LYS B N 1
ATOM 4735 C CA . LYS B 1 307 ? 59.502 14.677 3.502 1.00 31.52 307 LYS B CA 1
ATOM 4736 C C . LYS B 1 307 ? 59.164 15.929 2.680 1.00 30.62 307 LYS B C 1
ATOM 4737 O O . LYS B 1 307 ? 59.464 16.017 1.502 1.00 29.54 307 LYS B O 1
ATOM 4743 N N . PRO B 1 308 ? 58.476 16.866 3.307 1.00 30.01 308 PRO B N 1
ATOM 4744 C CA . PRO B 1 308 ? 58.058 18.125 2.678 1.00 31.68 308 PRO B CA 1
ATOM 4745 C C . PRO B 1 308 ? 59.287 19.022 2.506 1.00 32.43 308 PRO B C 1
ATOM 4746 O O . PRO B 1 308 ? 60.190 18.973 3.331 1.00 33.83 308 PRO B O 1
ATOM 4750 N N . ILE B 1 309 ? 59.319 19.823 1.458 1.00 33.05 309 ILE B N 1
ATOM 4751 C CA . ILE B 1 309 ? 60.348 20.825 1.326 1.00 34.38 309 ILE B CA 1
ATOM 4752 C C . ILE B 1 309 ? 59.927 22.069 2.167 1.00 33.27 309 ILE B C 1
ATOM 4753 O O . ILE B 1 309 ? 58.807 22.636 1.925 1.00 33.75 309 ILE B O 1
ATOM 4758 N N . VAL B 1 310 ? 60.717 22.425 3.184 1.00 30.65 310 VAL B N 1
ATOM 4759 C CA . VAL B 1 310 ? 60.379 23.581 4.030 1.00 30.79 310 VAL B CA 1
ATOM 4760 C C . VAL B 1 310 ? 61.623 24.445 4.227 1.00 32.91 310 VAL B C 1
ATOM 4761 O O . VAL B 1 310 ? 62.763 23.947 4.154 1.00 30.75 310 VAL B O 1
ATOM 4765 N N . ALA B 1 311 ? 61.413 25.722 4.493 1.00 32.17 311 ALA B N 1
ATOM 4766 C CA . ALA B 1 311 ? 62.515 26.542 4.979 1.00 32.12 311 ALA B CA 1
ATOM 4767 C C . ALA B 1 311 ? 61.884 27.468 5.988 1.00 32.79 311 ALA B C 1
ATOM 4768 O O . ALA B 1 311 ? 60.685 27.779 5.874 1.00 31.88 311 ALA B O 1
ATOM 4770 N N . THR B 1 312 ? 62.658 27.942 6.957 1.00 33.15 312 THR B N 1
ATOM 4771 C CA . THR B 1 312 ? 62.130 28.859 7.951 1.00 32.00 312 THR B CA 1
ATOM 4772 C C . THR B 1 312 ? 62.436 30.353 7.670 1.00 32.61 312 THR B C 1
ATOM 4773 O O . THR B 1 312 ? 63.450 30.713 7.030 1.00 32.03 312 THR B O 1
ATOM 4777 N N . ARG B 1 313 ? 61.588 31.215 8.227 1.00 30.62 313 ARG B N 1
ATOM 4778 C CA . ARG B 1 313 ? 61.684 32.646 8.133 1.00 30.18 313 ARG B CA 1
ATOM 4779 C C . ARG B 1 313 ? 61.153 33.259 9.453 1.00 30.80 313 ARG B C 1
ATOM 4780 O O . ARG B 1 313 ? 60.500 32.590 10.251 1.00 30.57 313 ARG B O 1
ATOM 4788 N N . LYS B 1 314 ? 61.364 34.557 9.634 1.00 29.84 314 LYS B N 1
ATOM 4789 C CA . LYS B 1 314 ? 60.945 35.242 10.828 1.00 30.38 314 LYS B CA 1
ATOM 4790 C C . LYS B 1 314 ? 59.564 35.843 10.570 1.00 29.35 314 LYS B C 1
ATOM 4791 O O . LYS B 1 314 ? 59.233 36.175 9.421 1.00 28.73 314 LYS B O 1
ATOM 4797 N N . LEU B 1 315 ? 58.814 36.100 11.627 1.00 28.75 315 LEU B N 1
ATOM 4798 C CA . LEU B 1 315 ? 57.446 36.620 11.486 1.00 29.89 315 LEU B CA 1
ATOM 4799 C C . LEU B 1 315 ? 57.410 37.943 10.707 1.00 31.39 315 LEU B C 1
ATOM 4800 O O . LEU B 1 315 ? 56.517 38.176 9.892 1.00 30.95 315 LEU B O 1
ATOM 4805 N N . GLU B 1 316 ? 58.407 38.789 10.967 1.00 31.56 316 GLU B N 1
ATOM 4806 C CA . GLU B 1 316 ? 58.564 40.108 10.335 1.00 35.85 316 GLU B CA 1
ATOM 4807 C C . GLU B 1 316 ? 58.642 40.044 8.806 1.00 35.34 316 GLU B C 1
ATOM 4808 O O . GLU B 1 316 ? 58.335 41.034 8.130 1.00 35.12 316 GLU B O 1
ATOM 4814 N N . GLU B 1 317 ? 59.028 38.881 8.273 1.00 35.49 317 GLU B N 1
ATOM 4815 C CA . GLU B 1 317 ? 59.111 38.673 6.802 1.00 34.40 317 GLU B CA 1
ATOM 4816 C C . GLU B 1 317 ? 57.786 38.308 6.123 1.00 32.60 317 GLU B C 1
ATOM 4817 O O . GLU B 1 317 ? 57.746 38.028 4.889 1.00 31.87 317 GLU B O 1
ATOM 4823 N N . ILE B 1 318 ? 56.713 38.252 6.898 1.00 31.41 318 ILE B N 1
ATOM 4824 C CA . ILE B 1 318 ? 55.452 37.775 6.312 1.00 31.36 318 ILE B CA 1
ATOM 4825 C C . ILE B 1 318 ? 55.151 38.442 4.939 1.00 32.33 318 ILE B C 1
ATOM 4826 O O . ILE B 1 318 ? 54.834 37.747 3.965 1.00 33.63 318 ILE B O 1
ATOM 4831 N N . ASN B 1 319 ? 55.268 39.762 4.862 1.00 33.15 319 ASN B N 1
ATOM 4832 C CA . ASN B 1 319 ? 54.908 40.453 3.637 1.00 34.47 319 ASN B CA 1
ATOM 4833 C C . ASN B 1 319 ? 55.897 40.264 2.514 1.00 35.52 319 ASN B C 1
ATOM 4834 O O . ASN B 1 319 ? 55.478 40.286 1.369 1.00 37.39 319 ASN B O 1
ATOM 4839 N N . ASP B 1 320 ? 57.193 40.087 2.823 1.00 35.79 320 ASP B N 1
ATOM 4840 C CA . ASP B 1 320 ? 58.175 39.557 1.833 1.00 36.93 320 ASP B CA 1
ATOM 4841 C C . ASP B 1 320 ? 57.815 38.195 1.309 1.00 36.06 320 ASP B C 1
ATOM 4842 O O . ASP B 1 320 ? 57.966 37.933 0.102 1.00 37.39 320 ASP B O 1
ATOM 4847 N N . ILE B 1 321 ? 57.379 37.307 2.199 1.00 34.79 321 ILE B N 1
ATOM 4848 C CA . ILE B 1 321 ? 56.979 35.938 1.781 1.00 34.15 321 ILE B CA 1
ATOM 4849 C C . ILE B 1 321 ? 55.770 36.022 0.870 1.00 34.02 321 ILE B C 1
ATOM 4850 O O . ILE B 1 321 ? 55.689 35.299 -0.123 1.00 35.06 321 ILE B O 1
ATOM 4855 N N . ILE B 1 322 ? 54.823 36.910 1.198 1.00 33.82 322 ILE B N 1
ATOM 4856 C CA . ILE B 1 322 ? 53.629 37.086 0.347 1.00 32.79 322 ILE B CA 1
ATOM 4857 C C . ILE B 1 322 ? 54.033 37.486 -1.107 1.00 34.17 322 ILE B C 1
ATOM 4858 O O . ILE B 1 322 ? 53.630 36.811 -2.051 1.00 34.33 322 ILE B O 1
ATOM 4863 N N . ASP B 1 323 ? 54.854 38.533 -1.267 1.00 36.08 323 ASP B N 1
ATOM 4864 C CA . ASP B 1 323 ? 55.432 38.926 -2.580 1.00 38.82 323 ASP B CA 1
ATOM 4865 C C . ASP B 1 323 ? 56.208 37.825 -3.286 1.00 39.55 323 ASP B C 1
ATOM 4866 O O . ASP B 1 323 ? 56.035 37.620 -4.482 1.00 41.25 323 ASP B O 1
ATOM 4871 N N . GLU B 1 324 ? 57.095 37.127 -2.581 1.00 40.04 324 GLU B N 1
ATOM 4872 C CA . GLU B 1 324 ? 57.741 35.939 -3.171 1.00 40.69 324 GLU B CA 1
ATOM 4873 C C . GLU B 1 324 ? 56.684 34.960 -3.685 1.00 41.27 324 GLU B C 1
ATOM 4874 O O . GLU B 1 324 ? 56.791 34.450 -4.822 1.00 41.24 324 GLU B O 1
ATOM 4880 N N . MET B 1 325 ? 55.648 34.701 -2.881 1.00 40.54 325 MET B N 1
ATOM 4881 C CA . MET B 1 325 ? 54.663 33.731 -3.347 1.00 42.76 325 MET B CA 1
ATOM 4882 C C . MET B 1 325 ? 53.889 34.166 -4.615 1.00 43.82 325 MET B C 1
ATOM 4883 O O . MET B 1 325 ? 53.704 33.362 -5.531 1.00 43.65 325 MET B O 1
ATOM 4888 N N . LYS B 1 326 ? 53.435 35.420 -4.644 1.00 46.11 326 LYS B N 1
ATOM 4889 C CA . LYS B 1 326 ? 52.815 36.006 -5.817 1.00 49.13 326 LYS B CA 1
ATOM 4890 C C . LYS B 1 326 ? 53.784 35.964 -7.015 1.00 50.93 326 LYS B C 1
ATOM 4891 O O . LYS B 1 326 ? 53.366 35.610 -8.105 1.00 51.56 326 LYS B O 1
ATOM 4897 N N . ALA B 1 327 ? 55.067 36.288 -6.800 1.00 51.95 327 ALA B N 1
ATOM 4898 C CA . ALA B 1 327 ? 56.131 36.165 -7.852 1.00 53.51 327 ALA B CA 1
ATOM 4899 C C . ALA B 1 327 ? 56.506 34.718 -8.281 1.00 53.40 327 ALA B C 1
ATOM 4900 O O . ALA B 1 327 ? 57.253 34.525 -9.237 1.00 55.00 327 ALA B O 1
ATOM 4902 N N . GLY B 1 328 ? 56.011 33.703 -7.585 1.00 52.86 328 GLY B N 1
ATOM 4903 C CA . GLY B 1 328 ? 56.266 32.297 -7.969 1.00 52.89 328 GLY B CA 1
ATOM 4904 C C . GLY B 1 328 ? 57.606 31.732 -7.554 1.00 53.65 328 GLY B C 1
ATOM 4905 O O . GLY B 1 328 ? 58.009 30.660 -8.011 1.00 54.51 328 GLY B O 1
ATOM 4906 N N . LYS B 1 329 ? 58.285 32.441 -6.662 1.00 53.68 329 LYS B N 1
ATOM 4907 C CA . LYS B 1 329 ? 59.649 32.117 -6.264 1.00 53.99 329 LYS B CA 1
ATOM 4908 C C . LYS B 1 329 ? 59.786 31.016 -5.190 1.00 52.99 329 LYS B C 1
ATOM 4909 O O . LYS B 1 329 ? 60.916 30.663 -4.809 1.00 53.48 329 LYS B O 1
ATOM 4915 N N . ILE B 1 330 ? 58.679 30.499 -4.658 1.00 50.86 330 ILE B N 1
ATOM 4916 C CA . ILE B 1 330 ? 58.837 29.550 -3.558 1.00 49.19 330 ILE B CA 1
ATOM 4917 C C . ILE B 1 330 ? 58.635 28.084 -3.962 1.00 48.90 330 ILE B C 1
ATOM 4918 O O . ILE B 1 330 ? 57.566 27.717 -4.419 1.00 47.59 330 ILE B O 1
ATOM 4923 N N . GLU B 1 331 ? 59.682 27.265 -3.789 1.00 48.84 331 GLU B N 1
ATOM 4924 C CA . GLU B 1 331 ? 59.551 25.805 -3.788 1.00 48.31 331 GLU B CA 1
ATOM 4925 C C . GLU B 1 331 ? 59.081 25.336 -2.386 1.00 47.13 331 GLU B C 1
ATOM 4926 O O . GLU B 1 331 ? 59.726 25.678 -1.393 1.00 47.13 331 GLU B O 1
ATOM 4928 N N . GLY B 1 332 ? 57.989 24.557 -2.308 1.00 45.36 332 GLY B N 1
ATOM 4929 C CA . GLY B 1 332 ? 57.479 24.035 -1.022 1.00 42.86 332 GLY B CA 1
ATOM 4930 C C . GLY B 1 332 ? 56.860 25.139 -0.145 1.00 41.19 332 GLY B C 1
ATOM 4931 O O . GLY B 1 332 ? 56.062 25.950 -0.625 1.00 42.53 332 GLY B O 1
ATOM 4932 N N . ARG B 1 333 ? 57.225 25.187 1.133 1.00 38.00 333 ARG B N 1
ATOM 4933 C CA . ARG B 1 333 ? 56.653 26.163 2.072 1.00 33.87 333 ARG B CA 1
ATOM 4934 C C . ARG B 1 333 ? 57.719 26.996 2.738 1.00 31.97 333 ARG B C 1
ATOM 4935 O O . ARG B 1 333 ? 58.765 26.482 3.137 1.00 29.14 333 ARG B O 1
ATOM 4943 N N . MET B 1 334 ? 57.394 28.257 2.975 1.00 28.88 334 MET B N 1
ATOM 4944 C CA . MET B 1 334 ? 58.170 29.053 3.905 1.00 29.30 334 MET B CA 1
ATOM 4945 C C . MET B 1 334 ? 57.419 28.951 5.224 1.00 27.98 334 MET B C 1
ATOM 4946 O O . MET B 1 334 ? 56.200 28.982 5.259 1.00 28.87 334 MET B O 1
ATOM 4951 N N . VAL B 1 335 ? 58.155 28.833 6.305 1.00 27.64 335 VAL B N 1
ATOM 4952 C CA . VAL B 1 335 ? 57.577 28.480 7.603 1.00 25.84 335 VAL B CA 1
ATOM 4953 C C . VAL B 1 335 ? 58.106 29.501 8.606 1.00 25.01 335 VAL B C 1
ATOM 4954 O O . VAL B 1 335 ? 59.317 29.613 8.786 1.00 26.59 335 VAL B O 1
ATOM 4958 N N . ILE B 1 336 ? 57.210 30.310 9.141 1.00 23.62 336 ILE B N 1
ATOM 4959 C CA . ILE B 1 336 ? 57.521 31.277 10.157 1.00 25.58 336 ILE B CA 1
ATOM 4960 C C . ILE B 1 336 ? 57.946 30.520 11.402 1.00 24.67 336 ILE B C 1
ATOM 4961 O O . ILE B 1 336 ? 57.296 29.557 11.865 1.00 22.56 336 ILE B O 1
ATOM 4966 N N . ASP B 1 337 ? 59.043 30.993 11.974 1.00 26.29 337 ASP B N 1
ATOM 4967 C CA . ASP B 1 337 ? 59.647 30.281 13.061 1.00 28.23 337 ASP B CA 1
ATOM 4968 C C . ASP B 1 337 ? 59.570 31.207 14.285 1.00 29.89 337 ASP B C 1
ATOM 4969 O O . ASP B 1 337 ? 60.239 32.247 14.334 1.00 29.36 337 ASP B O 1
ATOM 4974 N N . PHE B 1 338 ? 58.747 30.842 15.249 1.00 31.34 338 PHE B N 1
ATOM 4975 C CA . PHE B 1 338 ? 58.651 31.641 16.497 1.00 34.19 338 PHE B CA 1
ATOM 4976 C C . PHE B 1 338 ? 59.644 31.274 17.580 1.00 35.93 338 PHE B C 1
ATOM 4977 O O . PHE B 1 338 ? 59.778 32.013 18.568 1.00 36.77 338 PHE B O 1
ATOM 4985 N N . THR B 1 339 ? 60.333 30.149 17.416 1.00 37.23 339 THR B N 1
ATOM 4986 C CA . THR B 1 339 ? 61.176 29.674 18.490 1.00 39.12 339 THR B CA 1
ATOM 4987 C C . THR B 1 339 ? 62.320 30.656 18.790 1.00 41.62 339 THR B C 1
ATOM 4988 O O . THR B 1 339 ? 62.936 31.289 17.910 1.00 41.36 339 THR B O 1
ATOM 4992 N N . LYS B 1 340 ? 62.543 30.793 20.074 1.00 44.31 340 LYS B N 1
ATOM 4993 C CA . LYS B 1 340 ? 63.731 31.412 20.603 1.00 48.91 340 LYS B CA 1
ATOM 4994 C C . LYS B 1 340 ? 64.256 30.174 21.374 1.00 50.46 340 LYS B C 1
ATOM 4995 O O . LYS B 1 340 ? 63.467 29.526 22.097 1.00 52.49 340 LYS B O 1
ATOM 4997 N N . LEU B 1 341 ? 65.512 29.787 21.142 1.00 50.82 341 LEU B N 1
ATOM 4998 C CA . LEU B 1 341 ? 66.164 28.564 21.691 1.00 50.67 341 LEU B CA 1
ATOM 4999 C C . LEU B 1 341 ? 66.258 27.332 20.790 1.00 49.90 341 LEU B C 1
ATOM 5000 O O . LEU B 1 341 ? 65.254 26.846 20.241 1.00 48.78 341 LEU B O 1
ATOM 5005 N N . GLU B 1 342 ? 67.504 26.884 20.614 1.00 50.12 342 GLU B N 1
ATOM 5006 C CA . GLU B 1 342 ? 67.868 25.518 20.239 1.00 50.83 342 GLU B CA 1
ATOM 5007 C C . GLU B 1 342 ? 68.651 25.356 18.911 1.00 52.05 342 GLU B C 1
ATOM 5008 O O . GLU B 1 342 ? 69.134 24.258 18.551 1.00 52.62 342 GLU B O 1
#

Sequence (681 aa):
MKAAVVRHNNPDGYADLVEKELRAIKPNEALLDMEYCGVCHTDLHVAAGDFGNKAGTVLGHEGIGIVKEIGADVSSLQVGDRVSVAWFFEGCGHCEYCVSGNETFCREVKNAGYSVDGGMAEEAIVVADYAVKVPDGLDPIEASSITCAGVTTYKAIKVSGVKPGDWQVIFGAGGLGNLAIQYAKNVFGAKVIAVDINQDKLNLAKKIGADVTINSGDVNPVDEIKKITGGLGVQSAIVCAVARIAFEQAVASLKPMGKMVAVAVPNTEMTLSVPTVVFDGVEVAGSLVGTRLDLAEAFQFGAEGKVKPIVATRKLEEINDIIDEMKAGKIEGRMVIDFTMKAAVVRHNNPDGYADLVEKELRAIKPNEALLDMEYCGVCHTDLHVAAGDFGNKAGTVLGHEGIGIVKEIGADVSSLQVGDRVSVAWFFEGCGHCEYCVSGNETFCREEVKNAGYSVDGGMAEEAIVVADYAVKVPDGLDPIEASSSITCAGVTTYKAIKVSGVKPGDWQVIFGAGGLGNLAIQYAKNVFGAKVIAVDINQDKLNLAKKIGADVTINSGDVNPVDEIKKITGGLGVQSAIVCAVARIAFEQAVASLKPMGKMVAVAVPNTEMTLSVPTVVFDGVEVAGSLVGTRLDLAEAFQFGAEGKVKPIVATRKLEEINDIIDEMKAGKIEGRMVIDFTKLE

Foldseek 3Di:
DWFWWQAPQQQQGTDIDDDDDDDAAQQKFKWQWFKFWDDVVLSCQSRQVPHDPHPAGATALTKTFTCGHHNPYDQDDGGFIWGRHQQQDAPCDDPCNVVFNRVVRPPTDGDRHNHHTHRGRMDMGRRVQTFTQDPLFDRQQSSLLRFLQLLLLVLVVVQVDAAAFEEEEEDLAQNSVNNQLCVCLPRNHQYEYEYQDVVSQVSSVVRHHPYYYNVVPDLVQVVQCVVVPHFAGLEYEYPDLDLVSQVSRLSRHGQLGEYEYRDPRSDDHDDDVCSCVVRVYYYYYTYRHGSVSSVVSSVCSSVVSGGFDEDEDASVCRRVVSVCVVVVNHHHIYMYGSD/DWFWWQAQQQQQGTDIDDDDDDDDAQQKFKWQWFKFWDDPVLSCQSRCVPHRRGPAGAGALIKTFTCDHHNNDDQDDGGFIWGRHQQQDAPCDDPCNVVFNRSPRPRTAGDRHNHHHHRGRMDMGRRVQTFTQDPLFDVQQSSLCRFLQLQLLVLVVVQVDAAAFEEEEEDQFASNVNNLLCCCLPRNHQYEYEECDPVSQVVSVVNHHNYYYNCVVHPVQVVQCVVNPNFATLEYEYPDQALVSVVSRQSRHGQQHEYEYAYHHPDDHDDDVVCCVVRVYYYYYTGRHGSVSSVVSSVCSSVVSGGFDEAEDASVCRRVVSVCVVVVNDTTIYMHGSDDDD

B-factor: mean 30.58, std 9.34, range [14.69, 67.07]

CATH classification: 3.90.180.10 (+1 more: 3.40.50.720)